Protein AF-A0A6I3JCA7-F1 (afdb_monomer_lite)

Sequence (390 aa):
MADDIVTAALESLAAGKLCRSAAVDLVPRSPGLYAFHGDGAAWSSLGLVPDFESQPLYVGKAERSLNGRDVGTHFATGKTGSSTVRRSLAALLVDELLLIAVPRNQTKPDGSANFALDSASDERLSAWMDERLALSTWVKPDGVVVDEVETEVVRRLRPPLNLDKVGEPRTRLREARRRMADVARAWGPALPAADEAQGFVAPEVPELSGSESFDGLDACVTDFWRFAMSDLRTNAVRGYLAEFLVARAVGATGRRVEWDPYDVTAPDGTRIEVKSAGYLQAWAQRKLSTPMFRVAAASAWNAETGSWSAERQFNADVYVFCLQTAKTHEDYDPLDVSQWQFYVADRMRIERRSAVSMGLPALAALAGQPVLYADLRAAVVAAAEAGRVS

Organism: NCBI:txid2663857

InterPro domains:
  IPR049311 GIY-YIG, catalytic domain [PF20815] (56-177)
  IPR059574 Bacteriophage T4 endonuclease IV [PF26887] (230-353)

Secondary structure (DSSP, 8-state):
--HHHHHHHHHHHHS-PBPHHHHHHHS-SS-EEEEEEE-HHHHHHTT---SSTT--SEEEEESS-IIIIIHHHHHTS--GGG-HHHHHHHHHHTTTTT--EE-SSSSS----S--EE-HHHHHHHHHHHHHHEEEEEEEPPTT--HHHHHHHHHHHH--TT--SSSSS--HHHHHHHHHHHHHHHH---PPPPTTSS----PPPPPPP-S-PBPTTSS-BHHHHHHHHTS-TTSHHHHHHHHHHHHHHHHT--SPP-TT-SSSEE-TT--EEEEEEEES--SS--SS----EE----BPPEETTTTEE-SS-B---SEEEEEEE---STTT--TT-GGGEEEEEEEHHHHHTTTTS-EEHHHHHHHH-SPBPHHHHHHHHHHHHHHHHH-

Structure (mmCIF, N/CA/C/O backbone):
data_AF-A0A6I3JCA7-F1
#
_entry.id   AF-A0A6I3JCA7-F1
#
loop_
_atom_site.group_PDB
_atom_site.id
_atom_site.type_symbol
_atom_site.label_atom_id
_atom_site.label_alt_id
_atom_site.label_comp_id
_atom_site.label_asym_id
_atom_site.label_entity_id
_atom_site.label_seq_id
_atom_site.pdbx_PDB_ins_code
_atom_site.Cartn_x
_atom_site.Cartn_y
_atom_site.Cartn_z
_atom_site.occupancy
_atom_site.B_iso_or_equiv
_atom_site.auth_seq_id
_atom_site.auth_comp_id
_atom_site.auth_asym_id
_atom_site.auth_atom_id
_atom_site.pdbx_PDB_model_num
ATOM 1 N N . MET A 1 1 ? -26.579 24.313 31.932 1.00 56.38 1 MET A N 1
ATOM 2 C CA . MET A 1 1 ? -27.393 23.107 31.673 1.00 56.38 1 MET A CA 1
ATOM 3 C C . MET A 1 1 ? -28.139 22.743 32.939 1.00 56.38 1 MET A C 1
ATOM 5 O O . MET A 1 1 ? -27.552 22.890 34.003 1.00 56.38 1 MET A O 1
ATOM 9 N N . ALA A 1 2 ? -29.394 22.306 32.843 1.00 68.12 2 ALA A N 1
ATOM 10 C CA . ALA A 1 2 ? -30.075 21.727 33.997 1.00 68.12 2 ALA A CA 1
ATOM 11 C C . ALA A 1 2 ? -29.341 20.432 34.379 1.00 68.12 2 ALA A C 1
ATOM 13 O O . ALA A 1 2 ? -29.181 19.560 33.525 1.00 68.12 2 ALA A O 1
ATOM 14 N N . ASP A 1 3 ? -28.848 20.347 35.616 1.00 84.62 3 ASP A N 1
ATOM 15 C CA . ASP A 1 3 ? -28.150 19.176 36.172 1.00 84.62 3 ASP A CA 1
ATOM 16 C C . ASP A 1 3 ? -28.952 17.879 35.938 1.00 84.62 3 ASP A C 1
ATOM 18 O O . ASP A 1 3 ? -28.385 16.836 35.627 1.00 84.62 3 ASP A O 1
ATOM 22 N N . ASP A 1 4 ? -30.282 17.992 35.907 1.00 91.31 4 ASP A N 1
ATOM 23 C CA . ASP A 1 4 ? -31.246 16.948 35.550 1.00 91.31 4 ASP A CA 1
ATOM 24 C C . ASP A 1 4 ? -30.934 16.228 34.225 1.00 91.31 4 ASP A C 1
ATOM 26 O O . ASP A 1 4 ? -31.066 15.011 34.138 1.00 91.31 4 ASP A O 1
ATOM 30 N N . ILE A 1 5 ? -30.483 16.946 33.187 1.00 94.62 5 ILE A N 1
ATOM 31 C CA . ILE A 1 5 ? -30.165 16.346 31.875 1.00 94.62 5 ILE A CA 1
ATOM 32 C C . ILE A 1 5 ? -28.925 15.460 31.979 1.00 94.62 5 ILE A C 1
ATOM 34 O O . ILE A 1 5 ? -28.858 14.392 31.371 1.00 94.62 5 ILE A O 1
ATOM 38 N N . VAL A 1 6 ? -27.933 15.914 32.741 1.00 95.25 6 VAL A N 1
ATOM 39 C CA . VAL A 1 6 ? -26.692 15.172 32.967 1.00 95.25 6 VAL A CA 1
ATOM 40 C C . VAL A 1 6 ? -26.992 13.942 33.813 1.00 95.25 6 VAL A C 1
ATOM 42 O O . VAL A 1 6 ? -26.529 12.858 33.475 1.00 95.25 6 VAL A O 1
ATOM 45 N N . THR A 1 7 ? -27.806 14.084 34.859 1.00 95.06 7 THR A N 1
ATOM 46 C CA . THR A 1 7 ? -28.274 12.967 35.686 1.00 95.06 7 THR A CA 1
ATOM 47 C C . THR A 1 7 ? -29.017 11.930 34.847 1.00 95.06 7 THR A C 1
ATOM 49 O O . THR A 1 7 ? -28.645 10.760 34.875 1.00 95.06 7 THR A O 1
ATOM 52 N N . ALA A 1 8 ? -29.955 12.349 33.992 1.00 94.81 8 ALA A N 1
ATOM 53 C CA . ALA A 1 8 ? -30.654 11.445 33.078 1.00 94.81 8 ALA A CA 1
ATOM 54 C C . ALA A 1 8 ? -29.697 10.734 32.100 1.00 94.81 8 ALA A C 1
ATOM 56 O O . ALA A 1 8 ? -29.879 9.556 31.787 1.00 94.81 8 ALA A O 1
ATOM 57 N N . ALA A 1 9 ? -28.656 11.425 31.622 1.00 95.06 9 ALA A N 1
ATOM 58 C CA . ALA A 1 9 ? -27.627 10.811 30.788 1.00 95.06 9 ALA A CA 1
ATOM 59 C C . ALA A 1 9 ? -26.801 9.769 31.558 1.00 95.06 9 ALA A C 1
ATOM 61 O O . ALA A 1 9 ? -26.552 8.686 31.033 1.00 95.06 9 ALA A O 1
ATOM 62 N N . LEU A 1 10 ? -26.408 10.062 32.801 1.00 95.19 10 LEU A N 1
ATOM 63 C CA . LEU A 1 10 ? -25.686 9.127 33.668 1.00 95.19 10 LEU A CA 1
ATOM 64 C C . LEU A 1 10 ? -26.521 7.874 33.957 1.00 95.19 10 LEU A C 1
ATOM 66 O O . LEU A 1 10 ? -26.023 6.764 33.786 1.00 95.19 10 LEU A O 1
ATOM 70 N N . GLU A 1 11 ? -27.790 8.046 34.328 1.00 94.00 11 GLU A N 1
ATOM 71 C CA . GLU A 1 11 ? -28.723 6.946 34.588 1.00 94.00 11 GLU A CA 1
ATOM 72 C C . GLU A 1 11 ? -28.921 6.073 33.346 1.00 94.00 11 GLU A C 1
ATOM 74 O O . GLU A 1 11 ? -28.803 4.851 33.420 1.00 94.00 11 GLU A O 1
ATOM 79 N N . SER A 1 12 ? -29.139 6.686 32.179 1.00 93.12 12 SER A N 1
ATOM 80 C CA . SER A 1 12 ? -29.312 5.963 30.913 1.00 93.12 12 SER A CA 1
ATOM 81 C C . SER A 1 12 ? -28.056 5.199 30.491 1.00 93.12 12 SER A C 1
ATOM 83 O O . SER A 1 12 ? -28.161 4.106 29.938 1.00 93.12 12 SER A O 1
ATOM 85 N N . LEU A 1 13 ? -26.863 5.751 30.736 1.00 93.06 13 LEU A N 1
ATOM 86 C CA . LEU A 1 13 ? -25.601 5.079 30.418 1.00 93.06 13 LEU A CA 1
ATOM 87 C C . LEU A 1 13 ? -25.232 3.989 31.434 1.00 93.06 13 LEU A C 1
ATOM 89 O O . LEU A 1 13 ? -24.491 3.073 31.070 1.00 93.06 13 LEU A O 1
ATOM 93 N N . ALA A 1 14 ? -25.733 4.067 32.668 1.00 90.06 14 ALA A N 1
ATOM 94 C CA . ALA A 1 14 ? -25.625 3.002 33.664 1.00 90.06 14 ALA A CA 1
ATOM 95 C C . ALA A 1 14 ? -26.652 1.876 33.431 1.00 90.06 14 ALA A C 1
ATOM 97 O O . ALA A 1 14 ? -26.383 0.715 33.745 1.00 90.06 14 ALA A O 1
ATOM 98 N N . ALA A 1 15 ? -27.813 2.214 32.862 1.00 81.94 15 ALA A N 1
ATOM 99 C CA . ALA A 1 15 ? -28.871 1.280 32.502 1.00 81.94 15 ALA A CA 1
ATOM 100 C C . ALA A 1 15 ? -28.509 0.397 31.286 1.00 81.94 15 ALA A C 1
ATOM 102 O O . ALA A 1 15 ? -27.522 0.631 30.593 1.00 81.94 15 ALA A O 1
ATOM 103 N N . GLY A 1 16 ? -29.331 -0.639 31.063 1.00 71.00 16 GLY A N 1
ATOM 104 C CA . GLY A 1 16 ? -29.361 -1.563 29.916 1.00 71.00 16 GLY A CA 1
ATOM 105 C C . GLY A 1 16 ? -28.115 -1.629 29.022 1.00 71.00 16 GLY A C 1
ATOM 106 O O . GLY A 1 16 ? -27.950 -0.824 28.107 1.00 71.00 16 GLY A O 1
ATOM 107 N N . LYS A 1 17 ? -27.282 -2.655 29.226 1.00 85.56 17 LYS A N 1
ATOM 108 C CA . LYS A 1 17 ? -26.097 -2.934 28.405 1.00 85.56 17 LYS A CA 1
ATOM 109 C C . LYS A 1 17 ? -26.474 -3.880 27.262 1.00 85.56 17 LYS A C 1
ATOM 111 O O . LYS A 1 17 ? -26.911 -5.002 27.503 1.00 85.56 17 LYS A O 1
ATOM 116 N N . LEU A 1 18 ? -26.313 -3.429 26.022 1.00 83.81 18 LEU A N 1
ATOM 117 C CA . LEU A 1 18 ? -26.594 -4.201 24.813 1.00 83.81 18 LEU A CA 1
ATOM 118 C C . LEU A 1 18 ? -25.312 -4.858 24.297 1.00 83.81 18 LEU A C 1
ATOM 120 O O . LEU A 1 18 ? -24.296 -4.186 24.121 1.00 83.81 18 LEU A O 1
ATOM 124 N N . CYS A 1 19 ? -25.355 -6.156 24.000 1.00 80.88 19 CYS A N 1
ATOM 125 C CA . CYS A 1 19 ? -24.298 -6.792 23.212 1.00 80.88 19 CYS A CA 1
ATOM 126 C C . CYS A 1 19 ? -24.328 -6.276 21.762 1.00 80.88 19 CYS A C 1
ATOM 128 O O . CYS A 1 19 ? -25.322 -5.696 21.311 1.00 80.88 19 CYS A O 1
ATOM 130 N N . ARG A 1 20 ? -23.252 -6.503 20.999 1.00 73.94 20 ARG A N 1
ATOM 131 C CA . ARG A 1 20 ? -23.148 -6.021 19.610 1.00 73.94 20 ARG A CA 1
ATOM 132 C C . ARG A 1 20 ? -24.299 -6.432 18.716 1.00 73.94 20 ARG A C 1
ATOM 134 O O . ARG A 1 20 ? -24.827 -5.575 18.011 1.00 73.94 20 ARG A O 1
ATOM 141 N N . SER A 1 21 ? -24.671 -7.707 18.726 1.00 72.81 21 SER A N 1
ATOM 142 C CA . SER A 1 21 ? -25.745 -8.209 17.868 1.00 72.81 21 SER A CA 1
ATOM 143 C C . SER A 1 21 ? -27.065 -7.487 18.145 1.00 72.81 21 SER A C 1
ATOM 145 O O . SER A 1 21 ? -27.732 -7.071 17.207 1.00 72.81 21 SER A O 1
ATOM 147 N N . ALA A 1 22 ? -27.388 -7.240 19.416 1.00 76.81 22 ALA A N 1
ATOM 148 C CA . ALA A 1 22 ? -28.591 -6.510 19.810 1.00 76.81 22 ALA A CA 1
ATOM 149 C C . ALA A 1 22 ? -28.507 -5.001 19.509 1.00 76.81 22 ALA A C 1
ATOM 151 O O . ALA A 1 22 ? -29.510 -4.372 19.169 1.00 76.81 22 ALA A O 1
ATOM 152 N N . ALA A 1 23 ? -27.317 -4.402 19.616 1.00 75.81 23 ALA A N 1
ATOM 153 C CA . ALA A 1 23 ? -27.122 -2.969 19.405 1.00 75.81 23 ALA A CA 1
ATOM 154 C C . ALA A 1 23 ? -27.433 -2.518 17.966 1.00 75.81 23 ALA A C 1
ATOM 156 O O . ALA A 1 23 ? -27.899 -1.396 17.771 1.00 75.81 23 ALA A O 1
ATOM 157 N N . VAL A 1 24 ? -27.215 -3.374 16.961 1.00 70.94 24 VAL A N 1
ATOM 158 C CA . VAL A 1 24 ? -27.489 -3.047 15.547 1.00 70.94 24 VAL A CA 1
ATOM 159 C C . VAL A 1 24 ? -28.963 -2.690 15.322 1.00 70.94 24 VAL A C 1
ATOM 161 O O . VAL A 1 24 ? -29.266 -1.723 14.617 1.00 70.94 24 VAL A O 1
ATOM 164 N N . ASP A 1 25 ? -29.868 -3.419 15.972 1.00 74.06 25 ASP A N 1
ATOM 165 C CA . ASP A 1 25 ? -31.309 -3.265 15.771 1.00 74.06 25 ASP A CA 1
ATOM 166 C C . ASP A 1 25 ? -31.950 -2.309 16.783 1.00 74.06 25 ASP A C 1
ATOM 168 O O . ASP A 1 25 ? -32.906 -1.605 16.455 1.00 74.06 25 ASP A O 1
ATOM 172 N N . LEU A 1 26 ? -31.420 -2.255 18.009 1.00 79.75 26 LEU A N 1
ATOM 173 C CA . LEU A 1 26 ? -32.055 -1.544 19.123 1.00 79.75 26 LEU A CA 1
ATOM 174 C C . LEU A 1 26 ? -31.534 -0.121 19.337 1.00 79.75 26 LEU A C 1
ATOM 176 O O . LEU A 1 26 ? -32.210 0.682 19.982 1.00 79.75 26 LEU A O 1
ATOM 180 N N . VAL A 1 27 ? -30.350 0.223 18.820 1.00 81.50 27 VAL A N 1
ATOM 181 C CA . VAL A 1 27 ? -29.811 1.574 19.003 1.00 81.50 27 VAL A CA 1
ATOM 182 C C . VAL A 1 27 ? -30.616 2.575 18.156 1.00 81.50 27 VAL A C 1
ATOM 184 O O . VAL A 1 27 ? -30.823 2.353 16.957 1.00 81.50 27 VAL A O 1
ATOM 187 N N . PRO A 1 28 ? -31.060 3.709 18.730 1.00 81.06 28 PRO A N 1
ATOM 188 C CA . PRO A 1 28 ? -31.834 4.707 17.996 1.00 81.06 28 PRO A CA 1
ATOM 189 C C . PRO A 1 28 ? -31.033 5.396 16.886 1.00 81.06 28 PRO A C 1
ATOM 191 O O . PRO A 1 28 ? -29.837 5.658 17.012 1.00 81.06 28 PRO A O 1
ATOM 194 N N . ARG A 1 29 ? -31.705 5.803 15.805 1.00 86.06 29 ARG A N 1
ATOM 195 C CA . ARG A 1 29 ? -31.105 6.623 14.734 1.00 86.06 29 ARG A CA 1
ATOM 196 C C . ARG A 1 29 ? -31.082 8.123 15.067 1.00 86.06 29 ARG A C 1
ATOM 198 O O . ARG A 1 29 ? -31.262 8.945 14.176 1.00 86.06 29 ARG A O 1
ATOM 205 N N . SER A 1 30 ? -30.797 8.475 16.317 1.00 88.38 30 SER A N 1
ATOM 206 C CA . SER A 1 30 ? -30.853 9.853 16.829 1.00 88.38 30 SER A CA 1
ATOM 207 C C . SER A 1 30 ? -29.509 10.299 17.414 1.00 88.38 30 SER A C 1
ATOM 209 O O . SER A 1 30 ? -28.722 9.436 17.805 1.00 88.38 30 SER A O 1
ATOM 211 N N . PRO A 1 31 ? -29.211 11.610 17.492 1.00 91.19 31 PRO A N 1
ATOM 212 C CA . PRO A 1 31 ? -28.040 12.114 18.206 1.00 91.19 31 PRO A CA 1
ATOM 213 C C . PRO A 1 31 ? -28.060 11.735 19.689 1.00 91.19 31 PRO A C 1
ATOM 215 O O . PRO A 1 31 ? -29.129 11.596 20.286 1.00 91.19 31 PRO A O 1
ATOM 218 N N . GLY A 1 32 ? -26.889 11.614 20.308 1.00 93.88 32 GLY A N 1
ATOM 219 C CA . GLY A 1 32 ? -26.805 11.197 21.704 1.00 93.88 32 GLY A CA 1
ATOM 220 C C . GLY A 1 32 ? -25.401 10.875 22.187 1.00 93.88 32 GLY A C 1
ATOM 221 O O . GLY A 1 32 ? -24.409 11.194 21.528 1.00 93.88 32 GLY A O 1
ATOM 222 N N . LEU A 1 33 ? -25.336 10.218 23.341 1.00 93.69 33 LEU A N 1
ATOM 223 C CA . LEU A 1 33 ? -24.117 9.656 23.914 1.00 93.69 33 LEU A CA 1
ATOM 224 C C . LEU A 1 33 ? -24.152 8.134 23.850 1.00 93.69 33 LEU A C 1
ATOM 226 O O . LEU A 1 33 ? -25.219 7.522 23.881 1.00 93.69 33 LEU A O 1
ATOM 230 N N . TYR A 1 34 ? -22.975 7.529 23.800 1.00 92.06 34 TYR A N 1
ATOM 231 C CA . TYR A 1 34 ? -22.800 6.092 23.942 1.00 92.06 34 TYR A CA 1
ATOM 232 C C . TYR A 1 34 ? -21.651 5.792 24.898 1.00 92.06 34 TYR A C 1
ATOM 234 O O . TYR A 1 34 ? -20.694 6.564 24.990 1.00 92.06 34 TYR A O 1
ATOM 242 N N . ALA A 1 35 ? -21.730 4.656 25.583 1.00 93.50 35 ALA A N 1
ATOM 243 C CA . ALA A 1 35 ? -20.675 4.176 26.458 1.00 93.50 35 ALA A CA 1
ATOM 244 C C . ALA A 1 35 ? -20.340 2.712 26.172 1.00 93.50 35 ALA A C 1
ATOM 246 O O . ALA A 1 35 ? -21.237 1.895 25.963 1.00 93.50 35 ALA A O 1
ATOM 247 N N . PHE A 1 36 ? -19.046 2.391 26.186 1.00 93.75 36 PHE A N 1
ATOM 248 C CA . PHE A 1 36 ? -18.566 1.012 26.165 1.00 93.75 36 PHE A CA 1
ATOM 249 C C . PHE A 1 36 ? -18.295 0.537 27.586 1.00 93.75 36 PHE A C 1
ATOM 251 O O . PHE A 1 36 ? -17.565 1.182 28.340 1.00 93.75 36 PHE A O 1
ATOM 258 N N . HIS A 1 37 ? -18.850 -0.621 27.914 1.00 94.38 37 HIS A N 1
ATOM 259 C CA . HIS A 1 37 ? -18.696 -1.311 29.188 1.00 94.38 37 HIS A CA 1
ATOM 260 C C . HIS A 1 37 ? -17.948 -2.612 28.953 1.00 94.38 37 HIS A C 1
ATOM 262 O O . HIS A 1 37 ? -18.290 -3.330 28.021 1.00 94.38 37 HIS A O 1
ATOM 268 N N . GLY A 1 38 ? -16.950 -2.908 29.780 1.00 94.12 38 GLY A N 1
ATOM 269 C CA . GLY A 1 38 ? -16.239 -4.185 29.749 1.00 94.12 38 GLY A CA 1
ATOM 270 C C . GLY A 1 38 ? -16.726 -5.134 30.838 1.00 94.12 38 GLY A C 1
ATOM 271 O O . GLY A 1 38 ? -17.088 -4.679 31.928 1.00 94.12 38 GLY A O 1
ATOM 272 N N . ASP A 1 39 ? -16.714 -6.436 30.557 1.00 93.94 39 ASP A N 1
ATOM 273 C CA . ASP A 1 39 ? -16.821 -7.474 31.586 1.00 93.94 39 ASP A CA 1
ATOM 274 C C . ASP A 1 39 ? -15.546 -7.539 32.459 1.00 93.94 39 ASP A C 1
ATOM 276 O O . ASP A 1 39 ? -14.567 -6.827 32.226 1.00 93.94 39 ASP A O 1
ATOM 280 N N . GLY A 1 40 ? -15.539 -8.382 33.497 1.00 94.38 40 GLY A N 1
ATOM 281 C CA . GLY A 1 40 ? -14.378 -8.501 34.390 1.00 94.38 40 GLY A CA 1
ATOM 282 C C . GLY A 1 40 ? -13.084 -8.898 33.664 1.00 94.38 40 GLY A C 1
ATOM 283 O O . GLY A 1 40 ? -12.008 -8.413 34.017 1.00 94.38 40 GLY A O 1
ATOM 284 N N . ALA A 1 41 ? -13.188 -9.722 32.617 1.00 94.75 41 ALA A N 1
ATOM 285 C CA . ALA A 1 41 ? -12.047 -10.110 31.796 1.00 94.75 41 ALA A CA 1
ATOM 286 C C . ALA A 1 41 ? -11.514 -8.922 30.984 1.00 94.75 41 ALA A C 1
ATOM 288 O O . ALA A 1 41 ? -10.306 -8.725 30.940 1.00 94.75 41 ALA A O 1
ATOM 289 N N . ALA A 1 42 ? -12.388 -8.072 30.437 1.00 95.75 42 ALA A N 1
ATOM 290 C CA . ALA A 1 42 ? -12.006 -6.868 29.710 1.00 95.75 42 ALA A CA 1
ATOM 291 C C . ALA A 1 42 ? -11.154 -5.928 30.571 1.00 95.75 42 ALA A C 1
ATOM 293 O O . ALA A 1 42 ? -10.114 -5.442 30.128 1.00 95.75 42 ALA A O 1
ATOM 294 N N . TRP A 1 43 ? -11.577 -5.683 31.816 1.00 96.88 43 TRP A N 1
ATOM 295 C CA . TRP A 1 43 ? -10.821 -4.858 32.764 1.00 96.88 43 TRP A CA 1
ATOM 296 C C . TRP A 1 43 ? -9.452 -5.468 33.076 1.00 96.88 43 TRP A C 1
ATOM 298 O O . TRP A 1 43 ? -8.445 -4.756 33.046 1.00 96.88 43 TRP A O 1
ATOM 308 N N . SER A 1 44 ? -9.410 -6.787 33.290 1.00 95.19 44 SER A N 1
ATOM 309 C CA . SER A 1 44 ? -8.172 -7.528 33.533 1.00 95.19 44 SER A CA 1
ATOM 310 C C . SER A 1 44 ? -7.207 -7.460 32.343 1.00 95.19 44 SER A C 1
ATOM 312 O O . SER A 1 44 ? -6.056 -7.076 32.538 1.00 95.19 44 SER A O 1
ATOM 314 N N . SER A 1 45 ? -7.664 -7.761 31.122 1.00 94.69 45 SER A N 1
ATOM 315 C CA . SER A 1 45 ? -6.867 -7.696 29.882 1.00 94.69 45 SER A CA 1
ATOM 316 C C . SER A 1 45 ? -6.307 -6.294 29.625 1.00 94.69 45 SER A C 1
ATOM 318 O O . SER A 1 45 ? -5.159 -6.117 29.231 1.00 94.69 45 SER A O 1
ATOM 320 N N . LEU A 1 46 ? -7.086 -5.247 29.920 1.00 96.38 46 LEU A N 1
ATOM 321 C CA . LEU A 1 46 ? -6.623 -3.860 29.794 1.00 96.38 46 LEU A CA 1
ATOM 322 C C . LEU A 1 46 ? -5.659 -3.442 30.925 1.00 96.38 46 LEU A C 1
ATOM 324 O O . LEU A 1 46 ? -5.078 -2.350 3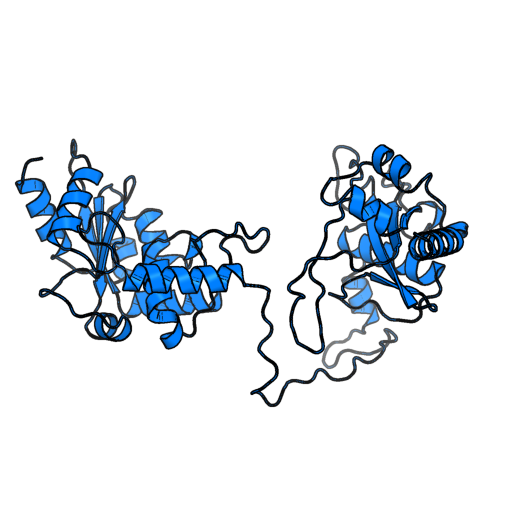0.882 1.00 96.38 46 LEU A O 1
ATOM 328 N N . GLY A 1 47 ? -5.488 -4.282 31.951 1.00 94.88 47 GLY A N 1
ATOM 329 C CA . GLY A 1 47 ? -4.732 -3.981 33.163 1.00 94.88 47 GLY A CA 1
ATOM 330 C C . GLY A 1 47 ? -5.289 -2.760 33.892 1.00 94.88 47 GLY A C 1
ATOM 331 O O . GLY A 1 47 ? -4.518 -1.900 34.326 1.00 94.88 47 GLY A O 1
ATOM 332 N N . LEU A 1 48 ? -6.615 -2.637 33.942 1.00 94.94 48 LEU A N 1
ATOM 333 C CA . LEU A 1 48 ? -7.350 -1.543 34.567 1.00 94.94 48 LEU A CA 1
ATOM 334 C C . LEU A 1 48 ? -8.181 -2.078 35.736 1.00 94.94 48 LEU A C 1
ATOM 336 O O . LEU A 1 48 ? -8.604 -3.229 35.742 1.00 94.94 48 LEU A O 1
ATOM 340 N N . VAL A 1 49 ? -8.461 -1.211 36.705 1.00 93.94 49 VAL A N 1
ATOM 341 C CA . VAL A 1 49 ? -9.359 -1.503 37.827 1.00 93.94 49 VAL A CA 1
ATOM 342 C C . VAL A 1 49 ? -10.461 -0.444 37.817 1.00 93.94 49 VAL A C 1
ATOM 344 O O . VAL A 1 49 ? -10.123 0.735 37.690 1.00 93.94 49 VAL A O 1
ATOM 347 N N . PRO A 1 50 ? -11.747 -0.828 37.894 1.00 94.38 50 PRO A N 1
ATOM 348 C CA . PRO A 1 50 ? -12.829 0.143 37.954 1.00 94.38 50 PRO A CA 1
ATOM 349 C C . PRO A 1 50 ? -12.834 0.867 39.307 1.00 94.38 50 PRO A C 1
ATOM 351 O O . PRO A 1 50 ? -12.673 0.243 40.355 1.00 94.38 50 PRO A O 1
ATOM 354 N N . ASP A 1 51 ? -13.073 2.177 39.285 1.00 93.25 51 ASP A N 1
ATOM 355 C CA . ASP A 1 51 ? -13.218 3.012 40.484 1.00 93.25 51 ASP A CA 1
ATOM 356 C C . ASP A 1 51 ? -14.559 2.761 41.198 1.00 93.25 51 ASP A C 1
ATOM 358 O O . ASP A 1 51 ? -14.690 2.987 42.400 1.00 93.25 51 ASP A O 1
ATOM 362 N N . PHE A 1 52 ? -15.577 2.322 40.450 1.00 93.12 52 PHE A N 1
ATOM 363 C CA . PHE A 1 52 ? -16.915 2.014 40.949 1.00 93.12 52 PHE A CA 1
ATOM 364 C C . PHE A 1 52 ? -17.621 0.986 40.057 1.00 93.12 52 PHE A C 1
ATOM 366 O O . PHE A 1 52 ? -17.250 0.758 38.902 1.00 93.12 52 PHE A O 1
ATOM 373 N N . GLU A 1 53 ? -18.667 0.359 40.595 1.00 86.81 53 GLU A N 1
ATOM 374 C CA . GLU A 1 53 ? -19.449 -0.640 39.871 1.00 86.81 53 GLU A CA 1
ATOM 375 C C . GLU A 1 53 ? -20.094 -0.044 38.611 1.00 86.81 53 GLU A C 1
ATOM 377 O O . GLU A 1 53 ? -20.701 1.022 38.644 1.00 86.81 53 GLU A O 1
ATOM 382 N N . SER A 1 54 ? -19.982 -0.751 37.484 1.00 86.25 54 SER A N 1
ATOM 383 C CA . SER A 1 54 ? -20.485 -0.292 36.180 1.00 86.25 54 SER A CA 1
ATOM 384 C C . SER A 1 54 ? -19.863 1.011 35.656 1.00 86.25 54 SER A C 1
ATOM 386 O O . SER A 1 54 ? -20.452 1.652 34.783 1.00 86.25 54 SER A O 1
ATOM 388 N N . GLN A 1 55 ? -18.659 1.384 36.109 1.00 94.75 55 GLN A N 1
ATOM 389 C CA . GLN A 1 55 ? -17.869 2.403 35.417 1.00 94.75 55 GLN A CA 1
ATOM 390 C C . GLN A 1 55 ? -17.696 1.998 33.939 1.00 94.75 55 GLN A C 1
ATOM 392 O O . GLN A 1 55 ? -17.310 0.861 33.662 1.00 94.75 55 GLN A O 1
ATOM 397 N N . PRO A 1 56 ? -17.978 2.879 32.963 1.00 95.81 56 PRO A N 1
ATOM 398 C CA . PRO A 1 56 ? -17.704 2.574 31.566 1.00 95.81 56 PRO A CA 1
ATOM 399 C C . PRO A 1 56 ? -16.211 2.716 31.260 1.00 95.81 56 PRO A C 1
ATOM 401 O O . PRO A 1 56 ? -15.521 3.578 31.806 1.00 95.81 56 PRO A O 1
ATOM 404 N N . LEU A 1 57 ? -15.720 1.924 30.308 1.00 96.19 57 LEU A N 1
ATOM 405 C CA . LEU A 1 57 ? -14.361 2.042 29.780 1.00 96.19 57 LEU A CA 1
ATOM 406 C C . LEU A 1 57 ? -14.196 3.314 28.937 1.00 96.19 57 LEU A C 1
ATOM 408 O O . LEU A 1 57 ? -13.141 3.950 28.961 1.00 96.19 57 LEU A O 1
ATOM 412 N N . TYR A 1 58 ? -15.238 3.688 28.192 1.00 95.62 58 TYR A N 1
ATOM 413 C CA . TYR A 1 58 ? -15.239 4.828 27.279 1.00 95.62 58 TYR A CA 1
ATOM 414 C C . TYR A 1 58 ? -16.633 5.445 27.174 1.00 95.62 58 TYR A C 1
ATOM 416 O O . TYR A 1 58 ? -17.619 4.714 27.151 1.00 95.62 58 TYR A O 1
ATOM 424 N N . VAL A 1 59 ? -16.703 6.767 27.026 1.00 94.94 59 VAL A N 1
ATOM 425 C CA . VAL A 1 59 ? -17.916 7.511 26.662 1.00 94.94 59 VAL A CA 1
ATOM 426 C C . VAL A 1 59 ? -17.616 8.365 25.436 1.00 94.94 59 VAL A C 1
ATOM 428 O O . VAL A 1 59 ? -16.581 9.029 25.377 1.00 94.94 59 VAL A O 1
ATOM 431 N N . GLY A 1 60 ? -18.514 8.364 24.457 1.00 92.00 60 GLY A N 1
ATOM 432 C CA . GLY A 1 60 ? -18.413 9.210 23.274 1.00 92.00 60 GLY A CA 1
ATOM 433 C C . GLY A 1 60 ? -19.752 9.822 22.887 1.00 92.00 60 GLY A C 1
ATOM 434 O O . GLY A 1 60 ? -20.810 9.438 23.387 1.00 92.00 60 GLY A O 1
ATOM 435 N N . LYS A 1 61 ? -19.699 10.779 21.960 1.00 91.25 61 LYS A N 1
ATOM 436 C CA . LYS A 1 61 ? -20.876 11.436 21.384 1.00 91.25 61 LYS A CA 1
ATOM 437 C C . LYS A 1 61 ? -21.115 10.999 19.941 1.00 91.25 61 LYS A C 1
ATOM 439 O O . LYS A 1 61 ? -20.169 10.781 19.185 1.00 91.25 61 LYS A O 1
ATOM 444 N N . ALA A 1 62 ? -22.383 10.932 19.559 1.00 88.56 62 ALA A N 1
ATOM 445 C CA . ALA A 1 62 ? -22.834 10.808 18.182 1.00 88.56 62 ALA A CA 1
ATOM 446 C C . ALA A 1 62 ? -23.664 12.050 17.836 1.00 88.56 62 ALA A C 1
ATOM 448 O O . ALA A 1 62 ? -24.774 12.231 18.337 1.00 88.56 62 ALA A O 1
ATOM 449 N N . GLU A 1 63 ? -23.124 12.931 16.995 1.00 85.62 63 GLU A N 1
ATOM 450 C CA . GLU A 1 63 ? -23.762 14.225 16.696 1.00 85.62 63 GLU A CA 1
ATOM 451 C C . GLU A 1 63 ? -24.936 14.094 15.726 1.00 85.62 63 GLU A C 1
ATOM 453 O O . GLU A 1 63 ? -25.846 14.918 15.734 1.00 85.62 63 GLU A O 1
ATOM 458 N N . ARG A 1 64 ? -24.915 13.054 14.887 1.00 83.69 64 ARG A N 1
ATOM 459 C CA . ARG A 1 64 ? -25.946 12.817 13.871 1.00 83.69 64 ARG A CA 1
ATOM 460 C C . ARG A 1 64 ? -26.827 11.625 14.198 1.00 83.69 64 ARG A C 1
ATOM 462 O O . ARG A 1 64 ? -28.038 11.716 14.043 1.00 83.69 64 ARG A O 1
ATOM 469 N N . SER A 1 65 ? -26.238 10.498 14.592 1.00 84.25 65 SER A N 1
ATOM 470 C CA . SER A 1 65 ? -26.999 9.265 14.791 1.00 84.25 65 SER A CA 1
ATOM 471 C C . SER A 1 65 ? -26.207 8.233 15.586 1.00 84.25 65 SER A C 1
ATOM 473 O O . SER A 1 65 ? -25.106 7.860 15.174 1.00 84.25 65 SER A O 1
ATOM 475 N N . LEU A 1 66 ? -26.783 7.740 16.683 1.00 80.12 66 LEU A N 1
ATOM 476 C CA . LEU A 1 66 ? -26.231 6.647 17.477 1.00 80.12 66 LEU A CA 1
ATOM 477 C C . LEU A 1 66 ? -26.154 5.360 16.642 1.00 80.12 66 LEU A C 1
ATOM 479 O O . LEU A 1 66 ? -25.097 4.761 16.581 1.00 80.12 66 LEU A O 1
ATOM 483 N N . ASN A 1 67 ? -27.181 4.997 15.872 1.00 73.75 67 ASN A N 1
ATOM 484 C CA . ASN A 1 67 ? -27.144 3.856 14.933 1.00 73.75 67 ASN A CA 1
ATOM 485 C C . ASN A 1 67 ? -26.557 4.227 13.549 1.00 73.75 67 ASN A C 1
ATOM 487 O O . ASN A 1 67 ? -26.923 3.694 12.503 1.00 73.75 67 ASN A O 1
ATOM 491 N N . GLY A 1 68 ? -25.690 5.239 13.521 1.00 62.66 68 GLY A N 1
ATOM 492 C CA . GLY A 1 68 ? -25.023 5.715 12.317 1.00 62.66 68 GLY A CA 1
ATOM 493 C C . GLY A 1 68 ? -23.574 5.253 12.220 1.00 62.66 68 GLY A C 1
ATOM 494 O O . GLY A 1 68 ? -23.138 4.267 12.814 1.00 62.66 68 GLY A O 1
ATOM 495 N N . ARG A 1 69 ? -22.786 6.039 11.479 1.00 54.03 69 ARG A N 1
ATOM 496 C CA . ARG A 1 69 ? -21.343 5.828 11.316 1.00 54.03 69 ARG A CA 1
ATOM 497 C C . ARG A 1 69 ? -20.603 5.836 12.664 1.00 54.03 69 ARG A C 1
ATOM 499 O O . ARG A 1 69 ? -19.546 5.234 12.730 1.00 54.03 69 ARG A O 1
ATOM 506 N N . ASP A 1 70 ? -21.133 6.435 13.725 1.00 53.09 70 ASP A N 1
ATOM 507 C CA . ASP A 1 70 ? -20.379 6.636 14.966 1.00 53.09 70 ASP A CA 1
ATOM 508 C C . ASP A 1 70 ? -20.319 5.363 15.836 1.00 53.09 70 ASP A C 1
ATOM 510 O O . ASP A 1 70 ? -19.225 4.884 16.124 1.00 53.09 70 ASP A O 1
ATOM 514 N N . VAL A 1 71 ? -21.443 4.707 16.152 1.00 59.66 71 VAL A N 1
ATOM 515 C CA . VAL A 1 71 ? -21.408 3.411 16.871 1.00 59.66 71 VAL A CA 1
ATOM 516 C C . VAL A 1 71 ? -21.067 2.261 15.922 1.00 59.66 71 VAL A C 1
ATOM 518 O O . VAL A 1 71 ? -20.227 1.425 16.250 1.00 59.66 71 VAL A O 1
ATOM 521 N N . GLY A 1 72 ? -21.624 2.249 14.704 1.00 59.72 72 GLY A N 1
ATOM 522 C CA . GLY A 1 72 ? -21.354 1.198 13.719 1.00 59.72 72 GLY A CA 1
ATOM 523 C C . GLY A 1 72 ? -19.882 1.123 13.293 1.00 59.72 72 GLY A C 1
ATOM 524 O O . GLY A 1 72 ? -19.334 0.032 13.175 1.00 59.72 72 GLY A O 1
ATOM 525 N N . THR A 1 73 ? -19.179 2.253 13.128 1.00 59.47 73 THR A N 1
ATOM 526 C CA . THR A 1 73 ? -17.750 2.226 12.734 1.00 59.47 73 THR A CA 1
ATOM 527 C C . THR A 1 73 ? -16.832 1.850 13.893 1.00 59.47 73 THR A C 1
ATOM 529 O O . THR A 1 73 ? -15.803 1.208 13.683 1.00 59.47 73 THR A O 1
ATOM 532 N N . HIS A 1 74 ? -17.166 2.257 15.121 1.00 61.66 74 HIS A N 1
ATOM 533 C CA . HIS A 1 74 ? -16.362 1.927 16.298 1.00 61.66 74 HIS A CA 1
ATOM 534 C C . HIS A 1 74 ? -16.564 0.484 16.745 1.00 61.66 74 HIS A C 1
ATOM 536 O O . HIS A 1 74 ? -15.591 -0.149 17.150 1.00 61.66 74 HIS A O 1
ATOM 542 N N . PHE A 1 75 ? -17.776 -0.050 16.599 1.00 66.25 75 PHE A N 1
ATOM 543 C CA . PHE A 1 75 ? -18.110 -1.388 17.067 1.00 66.25 75 PHE A CA 1
ATOM 544 C C . PHE A 1 75 ? -18.041 -2.460 15.971 1.00 66.25 75 PHE A C 1
ATOM 546 O O . PHE A 1 75 ? -17.587 -3.558 16.258 1.00 66.25 75 PHE A O 1
ATOM 553 N N . ALA A 1 76 ? -18.384 -2.156 14.709 1.00 59.16 76 ALA A N 1
ATOM 554 C CA . ALA A 1 76 ? -18.594 -3.198 13.695 1.00 59.16 76 ALA A CA 1
ATOM 555 C C . ALA A 1 76 ? -17.576 -3.280 12.543 1.00 59.16 76 ALA A C 1
ATOM 557 O O . ALA A 1 76 ? -17.375 -4.367 12.012 1.00 59.16 76 ALA A O 1
ATOM 558 N N . THR A 1 77 ? -16.957 -2.179 12.097 1.00 59.97 77 THR A N 1
ATOM 559 C CA . THR A 1 77 ? -16.350 -2.169 10.743 1.00 59.97 77 THR A CA 1
ATOM 560 C C . THR A 1 77 ? -14.849 -2.435 10.653 1.00 59.97 77 THR A C 1
ATOM 562 O O . THR A 1 77 ? -14.304 -2.278 9.564 1.00 59.97 77 THR A O 1
ATOM 565 N N . GLY A 1 78 ? -14.147 -2.752 11.743 1.00 67.62 78 GLY A N 1
ATOM 566 C CA . GLY A 1 78 ? -12.719 -3.069 11.615 1.00 67.62 78 GLY A CA 1
ATOM 567 C C . GLY A 1 78 ? -11.843 -1.884 11.160 1.00 67.62 78 GLY A C 1
ATOM 568 O O . GLY A 1 78 ? -10.923 -2.063 10.372 1.00 67.62 78 GLY A O 1
ATOM 569 N N . LYS A 1 79 ? -12.186 -0.634 11.526 1.00 83.25 79 LYS A N 1
ATOM 570 C CA . LYS A 1 79 ? -11.510 0.587 11.018 1.00 83.25 79 LYS A CA 1
ATOM 571 C C . LYS A 1 79 ? -10.787 1.361 12.115 1.00 83.25 79 LYS A C 1
ATOM 573 O O . LYS A 1 79 ? -11.091 2.541 12.353 1.00 83.25 79 LYS A O 1
ATOM 578 N N . THR A 1 80 ? -9.805 0.733 12.760 1.00 90.00 80 THR A N 1
ATOM 579 C CA . THR A 1 80 ? -9.069 1.318 13.899 1.00 90.00 80 THR A CA 1
ATOM 580 C C . THR A 1 80 ? -8.472 2.698 13.594 1.00 90.00 80 THR A C 1
ATOM 582 O O . THR A 1 80 ? -8.602 3.624 14.400 1.00 90.00 80 THR A O 1
ATOM 585 N N . GLY A 1 81 ? -7.968 2.923 12.375 1.00 88.06 81 GLY A N 1
ATOM 586 C CA . GLY A 1 81 ? -7.422 4.224 11.951 1.00 88.06 81 GLY A CA 1
ATOM 587 C C . GLY A 1 81 ? -8.397 5.408 12.060 1.00 88.06 81 GLY A C 1
ATOM 588 O O . GLY A 1 81 ? -7.979 6.559 12.176 1.00 88.06 81 GLY A O 1
ATOM 589 N N . SER A 1 82 ? -9.706 5.149 12.080 1.00 85.69 82 SER A N 1
ATOM 590 C CA . SER A 1 82 ? -10.755 6.170 12.214 1.00 85.69 82 SER A CA 1
ATOM 591 C C . SER A 1 82 ? -11.442 6.200 13.584 1.00 85.69 82 SER A C 1
ATOM 593 O O . SER A 1 82 ? -12.282 7.062 13.818 1.00 85.69 82 SER A O 1
ATOM 595 N N . SER A 1 83 ? -11.064 5.317 14.515 1.00 88.44 83 SER A N 1
ATOM 596 C CA . SER A 1 83 ? -11.720 5.172 15.818 1.00 88.44 83 SER A CA 1
ATOM 597 C C . SER A 1 83 ? -10.782 5.449 16.989 1.00 88.44 83 SER A C 1
ATOM 599 O O . SER A 1 83 ? -9.794 4.748 17.200 1.00 88.44 83 SER A O 1
ATOM 601 N N . THR A 1 84 ? -11.110 6.468 17.784 1.00 89.38 84 THR A N 1
ATOM 602 C CA . THR A 1 84 ? -10.335 6.823 18.980 1.00 89.38 84 THR A CA 1
ATOM 603 C C . THR A 1 84 ? -10.352 5.706 20.023 1.00 89.38 84 THR A C 1
ATOM 605 O O . THR A 1 84 ? -9.291 5.372 20.544 1.00 89.38 84 THR A O 1
ATOM 608 N N . VAL A 1 85 ? -11.516 5.099 20.283 1.00 91.81 85 VAL A N 1
ATOM 609 C CA . VAL A 1 85 ? -11.644 4.001 21.253 1.00 91.81 85 VAL A CA 1
ATOM 610 C C . VAL A 1 85 ? -10.914 2.739 20.795 1.00 91.81 85 VAL A C 1
ATOM 612 O O . VAL A 1 85 ? -10.161 2.178 21.585 1.00 91.81 85 VAL A O 1
ATOM 615 N N . ARG A 1 86 ? -11.019 2.344 19.515 1.00 94.12 86 ARG A N 1
ATOM 616 C CA . ARG A 1 86 ? -10.290 1.169 19.001 1.00 94.12 86 ARG A CA 1
ATOM 617 C C . ARG A 1 86 ? -8.782 1.370 19.087 1.00 94.12 86 ARG A C 1
ATOM 619 O O . ARG A 1 86 ? -8.088 0.447 19.474 1.00 94.12 86 ARG A O 1
ATOM 626 N N . ARG A 1 87 ? -8.266 2.579 18.819 1.00 94.56 87 ARG A N 1
ATOM 627 C CA . ARG A 1 87 ? -6.832 2.871 19.020 1.00 94.56 87 ARG A CA 1
ATOM 628 C C . ARG A 1 87 ? -6.414 2.776 20.484 1.00 94.56 87 ARG A C 1
ATOM 630 O O . ARG A 1 87 ? -5.306 2.334 20.758 1.00 94.56 87 ARG A O 1
ATOM 637 N N . SER A 1 88 ? -7.266 3.207 21.414 1.00 96.12 88 SER A N 1
ATOM 638 C CA . SER A 1 88 ? -6.992 3.069 22.848 1.00 96.12 88 SER A CA 1
ATOM 639 C C . SER A 1 88 ? -6.982 1.598 23.285 1.00 96.12 88 SER A C 1
ATOM 641 O O . SER A 1 88 ? -6.052 1.197 23.974 1.00 96.12 88 SER A O 1
ATOM 643 N N . LEU A 1 89 ? -7.952 0.794 22.836 1.00 96.81 89 LEU A N 1
ATOM 644 C CA . LEU A 1 89 ? -8.001 -0.651 23.096 1.00 96.81 89 LEU A CA 1
ATOM 645 C C . LEU A 1 89 ? -6.809 -1.377 22.464 1.00 96.81 89 LEU A C 1
ATOM 647 O O . LEU A 1 89 ? -6.076 -2.065 23.162 1.00 96.81 89 LEU A O 1
ATOM 651 N N . ALA A 1 90 ? -6.553 -1.147 21.173 1.00 96.75 90 ALA A N 1
ATOM 652 C CA . ALA A 1 90 ? -5.435 -1.742 20.447 1.00 96.75 90 ALA A CA 1
ATOM 653 C C . ALA A 1 90 ? -4.090 -1.466 21.128 1.00 96.75 90 ALA A C 1
ATOM 655 O O . ALA A 1 90 ? -3.247 -2.344 21.209 1.00 96.75 90 ALA A O 1
ATOM 656 N N . ALA A 1 91 ? -3.890 -0.250 21.642 1.00 97.06 91 ALA A N 1
ATOM 657 C CA . ALA A 1 91 ? -2.654 0.109 22.322 1.00 97.06 91 ALA A CA 1
ATOM 658 C C . ALA A 1 91 ? -2.451 -0.595 23.669 1.00 97.06 91 ALA A C 1
ATOM 660 O O . ALA A 1 91 ? -1.309 -0.756 24.091 1.00 97.06 91 ALA A O 1
ATOM 661 N N . LEU A 1 92 ? -3.531 -0.975 24.353 1.00 97.38 92 LEU A N 1
ATOM 662 C CA . LEU A 1 92 ? -3.458 -1.701 25.622 1.00 97.38 92 LEU A CA 1
ATOM 663 C C . LEU A 1 92 ? -3.426 -3.221 25.426 1.00 97.38 92 LEU A C 1
ATOM 665 O O . LEU A 1 92 ? -2.849 -3.907 26.257 1.00 97.38 92 LEU A O 1
ATOM 669 N N . LEU A 1 93 ? -4.000 -3.723 24.330 1.00 97.12 93 LEU A N 1
ATOM 670 C CA . LEU A 1 93 ? -4.139 -5.153 24.025 1.00 97.12 93 LEU A CA 1
ATOM 671 C C . LEU A 1 93 ? -3.139 -5.656 22.974 1.00 97.12 93 LEU A C 1
ATOM 673 O O . LEU A 1 93 ? -3.282 -6.774 22.487 1.00 97.12 93 LEU A O 1
ATOM 677 N N . VAL A 1 94 ? -2.164 -4.831 22.577 1.00 93.88 94 VAL A N 1
ATOM 678 C CA . VAL A 1 94 ? -1.230 -5.147 21.483 1.00 93.88 94 VAL A CA 1
ATOM 679 C C . VAL A 1 94 ? -0.514 -6.479 21.695 1.00 93.88 94 VAL A C 1
ATOM 681 O O . VAL A 1 94 ? -0.474 -7.281 20.768 1.00 93.88 94 VAL A O 1
ATOM 684 N N . ASP A 1 95 ? -0.025 -6.737 22.907 1.00 85.75 95 ASP A N 1
ATOM 685 C CA . ASP A 1 95 ? 0.727 -7.954 23.221 1.00 85.75 95 ASP A CA 1
ATOM 686 C C . ASP A 1 95 ? -0.206 -9.164 23.394 1.00 85.75 95 ASP A C 1
ATOM 688 O O . ASP A 1 95 ? 0.077 -10.244 22.886 1.00 85.75 95 ASP A O 1
ATOM 692 N N . GLU A 1 96 ? -1.358 -8.977 24.049 1.00 89.19 96 GLU A N 1
ATOM 693 C CA . GLU A 1 96 ? -2.338 -10.047 24.300 1.00 89.19 96 GLU A CA 1
ATOM 694 C C . GLU A 1 96 ? -2.982 -10.566 23.008 1.00 89.19 96 GLU A C 1
ATOM 696 O O . GLU A 1 96 ? -3.176 -11.768 22.843 1.00 89.19 96 GLU A O 1
ATOM 701 N N . LEU A 1 97 ? -3.298 -9.664 22.074 1.00 89.06 97 LEU A N 1
ATOM 702 C CA . LEU A 1 97 ? -3.958 -9.999 20.809 1.00 89.06 97 LEU A CA 1
ATOM 703 C C . LEU A 1 97 ? -2.990 -10.056 19.618 1.00 89.06 97 LEU A C 1
ATOM 705 O O . LEU A 1 97 ? -3.440 -10.218 18.477 1.00 89.06 97 LEU A O 1
ATOM 709 N N . LEU A 1 98 ? -1.682 -9.912 19.866 1.00 85.69 98 LEU A N 1
ATOM 710 C CA . LEU A 1 98 ? -0.623 -9.901 18.852 1.00 85.69 98 LEU A CA 1
ATOM 711 C C . LEU A 1 98 ? -0.956 -8.939 17.697 1.00 85.69 98 LEU A C 1
ATOM 713 O O . LEU A 1 98 ? -1.051 -9.338 16.533 1.00 85.69 98 LEU A O 1
ATOM 717 N N . LEU A 1 99 ? -1.253 -7.678 18.021 1.00 90.88 99 LEU A N 1
ATOM 718 C CA . LEU A 1 99 ? -1.744 -6.697 17.050 1.00 90.88 99 LEU A CA 1
ATOM 719 C C . LEU A 1 99 ? -0.598 -6.033 16.284 1.00 90.88 99 LEU A C 1
ATOM 721 O O . LEU A 1 99 ? 0.376 -5.564 16.865 1.00 90.88 99 LEU A O 1
ATOM 725 N N . ILE A 1 100 ? -0.773 -5.897 14.973 1.00 88.75 100 ILE A N 1
ATOM 726 C CA . ILE A 1 100 ? 0.188 -5.251 14.080 1.00 88.75 100 ILE A CA 1
ATOM 727 C C . ILE A 1 100 ? -0.320 -3.854 13.726 1.00 88.75 100 ILE A C 1
ATOM 729 O O . ILE A 1 100 ? -1.330 -3.691 13.035 1.00 88.75 100 ILE A O 1
ATOM 733 N N . ALA A 1 101 ? 0.388 -2.832 14.210 1.00 92.06 101 ALA A N 1
ATOM 734 C CA . ALA A 1 101 ? 0.103 -1.438 13.893 1.00 92.06 101 ALA A CA 1
ATOM 735 C C . ALA A 1 101 ? 0.641 -1.066 12.504 1.00 92.06 101 ALA A C 1
ATOM 737 O O . ALA A 1 101 ? 1.801 -1.317 12.188 1.00 92.06 101 ALA A O 1
ATOM 738 N N . VAL A 1 102 ? -0.191 -0.409 11.697 1.00 90.44 102 VAL A N 1
ATOM 739 C CA . VAL A 1 102 ? 0.140 0.033 10.333 1.00 90.44 102 VAL A CA 1
ATOM 740 C C . VAL A 1 102 ? -0.262 1.501 10.128 1.00 90.44 102 VAL A C 1
ATOM 742 O O . VAL A 1 102 ? -1.129 2.016 10.848 1.00 90.44 102 VAL A O 1
ATOM 745 N N . PRO A 1 103 ? 0.307 2.224 9.147 1.00 90.00 103 PRO A N 1
ATOM 746 C CA . PRO A 1 103 ? -0.160 3.550 8.780 1.00 90.00 103 PRO A CA 1
ATOM 747 C C . PRO A 1 103 ? -1.625 3.510 8.361 1.00 90.00 103 PRO A C 1
ATOM 749 O O . PRO A 1 103 ? -2.061 2.624 7.626 1.00 90.00 103 PRO A O 1
ATOM 752 N N . ARG A 1 104 ? -2.391 4.531 8.752 1.00 86.00 104 ARG A N 1
ATOM 753 C CA . ARG A 1 104 ? -3.799 4.657 8.346 1.00 86.00 104 ARG A CA 1
ATOM 754 C C . ARG A 1 104 ? -3.974 4.695 6.829 1.00 86.00 104 ARG A C 1
ATOM 756 O O . ARG A 1 104 ? -4.984 4.219 6.317 1.00 86.00 104 ARG A O 1
ATOM 763 N N . ASN A 1 105 ? -3.011 5.288 6.131 1.00 83.06 105 ASN A N 1
ATOM 764 C CA . ASN A 1 105 ? -2.913 5.234 4.686 1.00 83.06 105 ASN A CA 1
ATOM 765 C C . ASN A 1 105 ? -1.618 4.514 4.303 1.00 83.06 105 ASN A C 1
ATOM 767 O O . ASN A 1 105 ? -0.551 5.118 4.308 1.00 83.06 105 ASN A O 1
ATOM 771 N N . GLN A 1 106 ? -1.724 3.233 3.962 1.00 76.94 106 GLN A N 1
ATOM 772 C CA . GLN A 1 106 ? -0.569 2.406 3.605 1.00 76.94 106 GLN A CA 1
ATOM 773 C C . GLN A 1 106 ? 0.059 2.817 2.262 1.00 76.94 106 GLN A C 1
ATOM 775 O O . GLN A 1 106 ? 1.255 2.637 2.070 1.00 76.94 106 GLN A O 1
ATOM 780 N N . THR A 1 107 ? -0.711 3.426 1.347 1.00 72.88 107 THR A N 1
ATOM 781 C CA . THR A 1 107 ? -0.186 3.886 0.044 1.00 72.88 107 THR A CA 1
ATOM 782 C C . THR A 1 107 ? 0.550 5.221 0.145 1.00 72.88 107 THR A C 1
ATOM 784 O O . THR A 1 107 ? 1.403 5.537 -0.684 1.00 72.88 107 THR A O 1
ATOM 787 N N . LYS A 1 108 ? 0.234 6.018 1.171 1.00 71.88 108 LYS A N 1
ATOM 788 C CA . LYS A 1 108 ? 0.928 7.265 1.498 1.00 71.88 108 LYS A CA 1
ATOM 789 C C . LYS A 1 108 ? 0.904 7.481 3.015 1.00 71.88 108 LYS A C 1
ATOM 791 O O . LYS A 1 108 ? 0.029 8.211 3.494 1.00 71.88 108 LYS A O 1
ATOM 796 N N . PRO A 1 109 ? 1.843 6.868 3.758 1.00 74.88 109 PRO A N 1
ATOM 797 C CA . PRO A 1 109 ? 1.948 7.061 5.197 1.00 74.88 109 PRO A CA 1
ATOM 798 C C . PRO A 1 109 ? 2.090 8.551 5.512 1.00 74.88 109 PRO A C 1
ATOM 800 O O . PRO A 1 109 ? 2.947 9.239 4.960 1.00 74.88 109 PRO A O 1
ATOM 803 N N . ASP A 1 110 ? 1.209 9.069 6.362 1.00 74.06 110 ASP A N 1
ATOM 804 C CA . ASP A 1 110 ? 1.141 10.489 6.724 1.00 74.06 110 ASP A CA 1
ATOM 805 C C . ASP A 1 110 ? 1.961 10.819 7.982 1.00 74.06 110 ASP A C 1
ATOM 807 O O . ASP A 1 110 ? 1.994 11.968 8.417 1.00 74.06 110 ASP A O 1
ATOM 811 N N . GLY A 1 111 ? 2.605 9.810 8.581 1.00 72.31 111 GLY A N 1
ATOM 812 C CA . GLY A 1 111 ? 3.332 9.934 9.843 1.00 72.31 111 GLY A CA 1
ATOM 813 C C . GLY A 1 111 ? 2.434 10.269 11.040 1.00 72.31 111 GLY A C 1
ATOM 814 O O . GLY A 1 111 ? 2.935 10.695 12.079 1.00 72.31 111 GLY A O 1
ATOM 815 N N . SER A 1 112 ? 1.110 10.122 10.910 1.00 76.75 112 SER A N 1
ATOM 816 C CA . SER A 1 112 ? 0.159 10.527 11.940 1.00 76.75 112 SER A CA 1
ATOM 817 C C . SER A 1 112 ? 0.266 9.670 13.201 1.00 76.75 112 SER A C 1
ATOM 819 O O . SER A 1 112 ? 0.489 8.463 13.154 1.00 76.75 112 SER A O 1
ATOM 821 N N . ALA A 1 113 ? -0.037 10.282 14.349 1.00 79.06 113 ALA A N 1
ATOM 822 C CA . ALA A 1 113 ? -0.260 9.566 15.605 1.00 79.06 113 ALA A CA 1
ATOM 823 C C . ALA A 1 113 ? -1.503 8.645 15.574 1.00 79.06 113 ALA A C 1
ATOM 825 O O . ALA A 1 113 ? -1.725 7.853 16.491 1.00 79.06 113 ALA A O 1
ATOM 826 N N . ASN A 1 114 ? -2.349 8.758 14.545 1.00 88.75 114 ASN A N 1
ATOM 827 C CA . ASN A 1 114 ? -3.533 7.925 14.359 1.00 88.75 114 ASN A CA 1
ATOM 828 C C . ASN A 1 114 ? -3.214 6.697 13.494 1.00 88.75 114 ASN A C 1
ATOM 830 O O . ASN A 1 114 ? -3.603 6.641 12.329 1.00 88.75 114 ASN A O 1
ATOM 834 N N . PHE A 1 115 ? -2.536 5.713 14.084 1.00 92.19 115 PHE A N 1
ATOM 835 C CA . PHE A 1 115 ? -2.277 4.414 13.457 1.00 92.19 115 PHE A CA 1
ATOM 836 C C . PHE A 1 115 ? -3.569 3.624 13.176 1.00 92.19 115 PHE A C 1
ATOM 838 O O . PHE A 1 115 ? -4.605 3.835 13.816 1.00 92.19 115 PHE A O 1
ATOM 845 N N . ALA A 1 116 ? -3.493 2.703 12.220 1.00 93.19 116 ALA A N 1
ATOM 846 C CA . ALA A 1 116 ? -4.472 1.649 11.977 1.00 93.19 116 ALA A CA 1
ATOM 847 C C . ALA A 1 116 ? -3.881 0.282 12.359 1.00 93.19 116 ALA A C 1
ATOM 849 O O . ALA A 1 116 ? -2.747 0.199 12.827 1.00 93.19 116 ALA A O 1
ATOM 850 N N . LEU A 1 117 ? -4.662 -0.775 12.172 1.00 92.00 117 LEU A N 1
ATOM 851 C CA . LEU A 1 117 ? -4.203 -2.154 12.266 1.00 92.00 117 LEU A CA 1
ATOM 852 C C . LEU A 1 117 ? -4.220 -2.784 10.871 1.00 92.00 117 LEU A C 1
ATOM 854 O O . LEU A 1 117 ? -4.954 -2.311 9.996 1.00 92.00 117 LEU A O 1
ATOM 858 N N . ASP A 1 118 ? -3.406 -3.816 10.655 1.00 89.00 118 ASP A N 1
ATOM 859 C CA . ASP A 1 118 ? -3.598 -4.682 9.492 1.00 89.00 118 ASP A CA 1
ATOM 860 C C . ASP A 1 118 ? -4.947 -5.421 9.584 1.00 89.00 118 ASP A C 1
ATOM 862 O O . ASP A 1 118 ? -5.614 -5.420 10.624 1.00 89.00 118 ASP A O 1
ATOM 866 N N . SER A 1 119 ? -5.381 -6.026 8.479 1.00 85.75 119 SER A N 1
ATOM 867 C CA . SER A 1 119 ? -6.711 -6.641 8.404 1.00 85.75 119 SER A CA 1
ATOM 868 C C . SER A 1 119 ? -6.915 -7.729 9.463 1.00 85.75 119 SER A C 1
ATOM 870 O O . SER A 1 119 ? -7.924 -7.707 10.164 1.00 85.75 119 SER A O 1
ATOM 872 N N . ALA A 1 120 ? -5.936 -8.620 9.646 1.00 83.88 120 ALA A N 1
ATOM 873 C CA . ALA A 1 120 ? -6.035 -9.721 10.601 1.00 83.88 120 ALA A CA 1
ATOM 874 C C . ALA A 1 120 ? -6.063 -9.234 12.063 1.00 83.88 120 ALA A C 1
ATOM 876 O O . ALA A 1 120 ? -6.798 -9.771 12.892 1.00 83.88 120 ALA A O 1
ATOM 877 N N . SER A 1 121 ? -5.289 -8.201 12.401 1.00 91.69 121 SER A N 1
ATOM 878 C CA . SER A 1 121 ? -5.287 -7.611 13.743 1.00 91.69 121 SER A CA 1
ATOM 879 C C . SER A 1 121 ? -6.575 -6.838 14.025 1.00 91.69 121 SER A C 1
ATOM 881 O O . SER A 1 121 ? -7.081 -6.891 15.145 1.00 91.69 121 SER A O 1
ATOM 883 N N . ASP A 1 122 ? -7.149 -6.143 13.035 1.00 92.25 122 ASP A N 1
ATOM 884 C CA . ASP A 1 122 ? -8.436 -5.459 13.223 1.00 92.25 122 ASP A CA 1
ATOM 885 C C . ASP A 1 122 ? -9.600 -6.461 13.374 1.00 92.25 122 ASP A C 1
ATOM 887 O O . ASP A 1 122 ? -10.540 -6.206 14.132 1.00 92.25 122 ASP A O 1
ATOM 891 N N . GLU A 1 123 ? -9.523 -7.633 12.736 1.00 88.50 123 GLU A N 1
ATOM 892 C CA . GLU A 1 123 ? -10.446 -8.755 12.968 1.00 88.50 123 GLU A CA 1
ATOM 893 C C . GLU A 1 123 ? -10.327 -9.310 14.392 1.00 88.50 123 GLU A C 1
ATOM 895 O O . GLU A 1 123 ? -11.343 -9.418 15.082 1.00 88.50 123 GLU A O 1
ATOM 900 N N . ARG A 1 124 ? -9.104 -9.571 14.882 1.00 91.88 124 ARG A N 1
ATOM 901 C CA . ARG A 1 124 ? -8.875 -10.018 16.272 1.00 91.88 124 ARG A CA 1
ATOM 902 C C . ARG A 1 124 ? -9.395 -9.010 17.294 1.00 91.88 124 ARG A C 1
ATOM 904 O O . ARG A 1 124 ? -10.092 -9.390 18.233 1.00 91.88 124 ARG A O 1
ATOM 911 N N . LEU A 1 125 ? -9.118 -7.721 17.087 1.00 94.00 125 LEU A N 1
ATOM 912 C CA . LEU A 1 125 ? -9.649 -6.666 17.949 1.00 94.00 125 LEU A CA 1
ATOM 913 C C . LEU A 1 125 ? -11.182 -6.611 17.892 1.00 94.00 125 LEU A C 1
ATOM 915 O O . LEU A 1 125 ? -11.816 -6.421 18.926 1.00 94.00 125 LEU A O 1
ATOM 919 N N . SER A 1 126 ? -11.787 -6.789 16.713 1.00 90.50 126 SER A N 1
ATOM 920 C CA . SER A 1 126 ? -13.250 -6.835 16.573 1.00 90.50 126 SER A CA 1
ATOM 921 C C . SER A 1 126 ? -13.852 -7.995 17.360 1.00 90.50 126 SER A C 1
ATOM 923 O O . SER A 1 126 ? -14.795 -7.777 18.110 1.00 90.50 126 SER A O 1
ATOM 925 N N . ALA A 1 127 ? -13.290 -9.199 17.235 1.00 89.56 127 ALA A N 1
ATOM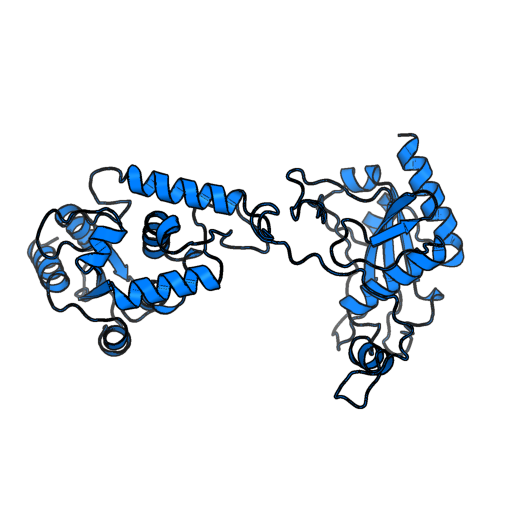 926 C CA . ALA A 1 127 ? -13.764 -10.376 17.956 1.00 89.56 127 ALA A CA 1
ATOM 927 C C . ALA A 1 127 ? -13.671 -10.186 19.478 1.00 89.56 127 ALA A C 1
ATOM 929 O O . ALA A 1 127 ? -14.637 -10.454 20.190 1.00 89.56 127 ALA A O 1
ATOM 930 N N . TRP A 1 128 ? -12.554 -9.636 19.968 1.00 93.62 128 TRP A N 1
ATOM 931 C CA . TRP A 1 128 ? -12.399 -9.310 21.387 1.00 93.62 128 TRP A CA 1
ATOM 932 C C . TRP A 1 128 ? -13.426 -8.267 21.845 1.00 93.62 128 TRP A C 1
ATOM 934 O O . TRP A 1 128 ? -14.055 -8.433 22.885 1.00 93.62 128 TRP A O 1
ATOM 944 N N . MET A 1 129 ? -13.650 -7.204 21.064 1.00 92.38 129 MET A N 1
ATOM 945 C CA . MET A 1 129 ? -14.656 -6.189 21.397 1.00 92.38 129 MET A CA 1
ATOM 946 C C . MET A 1 129 ? -16.071 -6.776 21.445 1.00 92.38 129 MET A C 1
ATOM 948 O O . MET A 1 129 ? -16.848 -6.391 22.312 1.00 92.38 129 MET A O 1
ATOM 952 N N . ASP A 1 130 ? -16.399 -7.702 20.546 1.00 87.56 130 ASP A N 1
ATOM 953 C CA . ASP A 1 130 ? -17.714 -8.346 20.483 1.00 87.56 130 ASP A CA 1
ATOM 954 C C . ASP A 1 130 ? -17.975 -9.264 21.672 1.00 87.56 130 ASP A C 1
ATOM 956 O O . ASP A 1 130 ? -19.093 -9.311 22.181 1.00 87.56 130 ASP A O 1
ATOM 960 N N . GLU A 1 131 ? -16.945 -9.994 22.097 1.00 90.31 131 GLU A N 1
ATOM 961 C CA . GLU A 1 131 ? -17.019 -10.921 23.222 1.00 90.31 131 GLU A CA 1
ATOM 962 C C . GLU A 1 131 ? -17.040 -10.180 24.565 1.00 90.31 131 GLU A C 1
ATOM 964 O O . GLU A 1 131 ? -17.760 -10.573 25.481 1.00 90.31 131 GLU A O 1
ATOM 969 N N . ARG A 1 132 ? -16.246 -9.108 24.690 1.00 93.81 132 ARG A N 1
ATOM 970 C CA . ARG A 1 132 ? -15.912 -8.496 25.986 1.00 93.81 132 ARG A CA 1
ATOM 971 C C . ARG A 1 132 ? -16.641 -7.201 26.287 1.00 93.81 132 ARG A C 1
ATOM 973 O O . ARG A 1 132 ? -16.651 -6.777 27.446 1.00 93.81 132 ARG A O 1
ATOM 980 N N . LEU A 1 133 ? -17.210 -6.544 25.274 1.00 92.56 133 LEU A N 1
ATOM 981 C CA . LEU A 1 133 ? -17.823 -5.232 25.439 1.00 92.56 133 LEU A CA 1
ATOM 982 C C . LEU A 1 133 ? -19.335 -5.247 25.228 1.00 92.56 133 LEU A C 1
ATOM 984 O O . LEU A 1 133 ? -19.885 -5.910 24.351 1.00 92.56 133 LEU A O 1
ATOM 988 N N . ALA A 1 134 ? -19.996 -4.389 25.993 1.00 91.38 134 ALA A N 1
ATOM 989 C CA . ALA A 1 134 ? -21.386 -4.026 25.806 1.00 91.38 134 ALA A CA 1
ATOM 990 C C . ALA A 1 134 ? -21.532 -2.511 25.625 1.00 91.38 134 ALA A C 1
ATOM 992 O O . ALA A 1 134 ? -20.685 -1.720 26.048 1.00 91.38 134 ALA A O 1
ATOM 993 N N . LEU A 1 135 ? -22.625 -2.109 24.988 1.00 90.31 135 LEU A N 1
ATOM 994 C CA . LEU A 1 135 ? -22.942 -0.733 24.643 1.00 90.31 135 LEU A CA 1
ATOM 995 C C . LEU A 1 135 ? -24.158 -0.259 25.439 1.00 90.31 135 LEU A C 1
ATOM 997 O O . LEU A 1 135 ? -25.189 -0.926 25.443 1.00 90.31 135 LEU A O 1
ATOM 1001 N N . SER A 1 136 ? -24.078 0.924 26.038 1.00 92.19 136 SER A N 1
ATOM 1002 C CA . SER A 1 136 ? -25.260 1.673 26.477 1.00 92.19 136 SER A CA 1
ATOM 1003 C C . SER A 1 136 ? -25.337 3.004 25.736 1.00 92.19 136 SER A C 1
ATOM 1005 O O . SER A 1 136 ? -24.336 3.495 25.203 1.00 92.19 136 SER A O 1
ATOM 1007 N N . THR A 1 137 ? -26.537 3.573 25.639 1.00 92.50 137 THR A N 1
ATOM 1008 C CA . THR A 1 137 ? -26.760 4.829 24.913 1.00 92.50 137 THR A CA 1
ATOM 1009 C C . THR A 1 137 ? -27.702 5.748 25.669 1.00 92.50 137 THR A C 1
ATOM 1011 O O . THR A 1 137 ? -28.508 5.301 26.481 1.00 92.50 137 THR A O 1
ATOM 1014 N N . TRP A 1 138 ? -27.601 7.038 25.379 1.00 94.06 138 TRP A N 1
ATOM 1015 C CA . TRP A 1 138 ? -28.535 8.061 25.820 1.00 94.06 138 TRP A CA 1
ATOM 1016 C C . TRP A 1 138 ? -28.909 8.929 24.625 1.00 94.06 138 TRP A C 1
ATOM 1018 O O . TRP A 1 138 ? -28.030 9.463 23.947 1.00 94.06 138 TRP A O 1
ATOM 1028 N N . VAL A 1 139 ? -30.205 9.068 24.353 1.00 93.25 139 VAL A N 1
ATOM 1029 C CA . VAL A 1 139 ? -30.703 9.891 23.245 1.00 93.25 139 VAL A CA 1
ATOM 1030 C C . VAL A 1 139 ? -30.788 11.343 23.691 1.00 93.25 139 VAL A C 1
ATOM 1032 O O . VAL A 1 139 ? -31.385 11.652 24.717 1.00 93.25 139 VAL A O 1
ATOM 1035 N N . LYS A 1 140 ? -30.219 12.240 22.886 1.00 93.69 140 LYS A N 1
ATOM 1036 C CA . LYS A 1 140 ? -30.213 13.679 23.144 1.00 93.69 140 LYS A CA 1
ATOM 1037 C C . LYS A 1 140 ? -31.629 14.263 23.003 1.00 93.69 140 LYS A C 1
ATOM 1039 O O . LYS A 1 140 ? -32.182 14.175 21.906 1.00 93.69 140 LYS A O 1
ATOM 1044 N N . PRO A 1 141 ? -32.177 14.948 24.024 1.00 93.62 141 PRO A N 1
ATOM 1045 C CA . PRO A 1 141 ? -33.401 15.729 23.879 1.00 93.62 141 PRO A CA 1
ATOM 1046 C C . PRO A 1 141 ? -33.224 16.940 22.946 1.00 93.62 141 PRO A C 1
ATOM 1048 O O . PRO A 1 141 ? -32.106 17.418 22.688 1.00 93.62 141 PRO A O 1
ATOM 1051 N N . ASP A 1 142 ? -34.337 17.474 22.454 1.00 90.69 142 ASP A N 1
ATOM 1052 C CA . ASP A 1 142 ? -34.342 18.691 21.641 1.00 90.69 142 ASP A CA 1
ATOM 1053 C C . ASP A 1 142 ? -33.829 19.904 22.432 1.00 90.69 142 ASP A C 1
ATOM 1055 O O . ASP A 1 142 ? -33.963 19.987 23.650 1.00 90.69 142 ASP A O 1
ATOM 1059 N N . GLY A 1 143 ? -33.161 20.835 21.745 1.00 88.88 143 GLY A N 1
ATOM 1060 C CA . GLY A 1 143 ? -32.575 22.033 22.367 1.00 88.88 143 GLY A CA 1
ATOM 1061 C C . GLY A 1 143 ? -31.301 21.806 23.197 1.00 88.88 143 GLY A C 1
ATOM 1062 O O . GLY A 1 143 ? -30.648 22.773 23.573 1.00 88.88 143 GLY A O 1
ATOM 1063 N N . VAL A 1 144 ? -30.898 20.555 23.448 1.00 92.25 144 VAL A N 1
ATOM 1064 C CA . VAL A 1 144 ? -29.682 20.233 24.220 1.00 92.25 144 VAL A CA 1
ATOM 1065 C C . VAL A 1 144 ? -28.428 20.228 23.341 1.00 92.25 144 VAL A C 1
ATOM 1067 O O . VAL A 1 144 ? -28.438 19.667 22.241 1.00 92.25 144 VAL A O 1
ATOM 1070 N N . VAL A 1 145 ? -27.322 20.786 23.840 1.00 91.75 145 VAL A N 1
ATOM 1071 C CA . VAL A 1 145 ? -25.995 20.705 23.209 1.00 91.75 145 VAL A CA 1
ATOM 1072 C C . VAL A 1 145 ? -25.272 19.452 23.713 1.00 91.75 145 VAL A C 1
ATOM 1074 O O . VAL A 1 145 ? -24.842 19.389 24.860 1.00 91.75 145 VAL A O 1
ATOM 1077 N N . VAL A 1 146 ? -25.135 18.430 22.860 1.00 92.00 146 VAL A N 1
ATOM 1078 C CA . VAL A 1 146 ? -24.592 17.114 23.267 1.00 92.00 146 VAL A CA 1
ATOM 1079 C C . VAL A 1 146 ? -23.149 17.177 23.770 1.00 92.00 146 VAL A C 1
ATOM 1081 O O . VAL A 1 146 ? -22.787 16.406 24.650 1.00 92.00 146 VAL A O 1
ATOM 1084 N N . ASP A 1 147 ? -22.330 18.092 23.242 1.00 92.56 147 ASP A N 1
ATOM 1085 C CA . ASP A 1 147 ? -20.924 18.227 23.643 1.00 92.56 147 ASP A CA 1
ATOM 1086 C C . ASP A 1 147 ? -20.770 18.720 25.087 1.00 92.56 147 ASP A C 1
ATOM 1088 O O . ASP A 1 147 ? -19.882 18.265 25.808 1.00 92.56 147 ASP A O 1
ATOM 1092 N N . GLU A 1 148 ? -21.664 19.605 25.536 1.00 93.56 148 GLU A N 1
ATOM 1093 C CA . GLU A 1 148 ? -21.669 20.090 26.915 1.00 93.56 148 GLU A CA 1
ATOM 1094 C C . GLU A 1 148 ? -22.034 18.952 27.879 1.00 93.56 148 GLU A C 1
ATOM 1096 O O . GLU A 1 148 ? -21.333 18.732 28.869 1.00 93.56 148 GLU A O 1
ATOM 1101 N N . VAL A 1 149 ? -23.069 18.170 27.543 1.00 95.38 149 VAL A N 1
ATOM 1102 C CA . VAL A 1 149 ? -23.482 16.996 28.330 1.00 95.38 149 VAL A CA 1
ATOM 1103 C C . VAL A 1 149 ? -22.382 15.933 28.343 1.00 95.38 149 VAL A C 1
ATOM 1105 O O . VAL A 1 149 ? -22.043 15.432 29.409 1.00 95.38 149 VAL A O 1
ATOM 1108 N N . GLU A 1 150 ? -21.773 15.622 27.192 1.00 95.50 150 GLU A N 1
ATOM 1109 C CA . GLU A 1 150 ? -20.641 14.688 27.099 1.00 95.50 150 GLU A CA 1
ATOM 1110 C C . GLU A 1 150 ? -19.484 15.129 28.000 1.00 95.50 150 GLU A C 1
ATOM 1112 O O . GLU A 1 150 ? -18.932 14.318 28.739 1.00 95.50 150 GLU A O 1
ATOM 1117 N N . THR A 1 151 ? -19.148 16.420 27.985 1.00 94.94 151 THR A N 1
ATOM 1118 C CA . THR A 1 151 ? -18.069 16.975 28.810 1.00 94.94 151 THR A CA 1
ATOM 1119 C C . THR A 1 151 ? -18.342 16.786 30.299 1.00 94.94 151 THR A C 1
ATOM 1121 O O . THR A 1 151 ? -17.440 16.406 31.045 1.00 94.94 151 THR A O 1
ATOM 1124 N N . GLU A 1 152 ? -19.576 17.025 30.742 1.00 95.38 152 GLU A N 1
ATOM 1125 C CA . GLU A 1 152 ? -19.976 16.821 32.134 1.00 95.38 152 GLU A CA 1
ATOM 1126 C C . GLU A 1 152 ? -19.975 15.337 32.525 1.00 95.38 152 GLU A C 1
ATOM 1128 O O . GLU A 1 152 ? -19.398 14.966 33.549 1.00 95.38 152 GLU A O 1
ATOM 1133 N N . VAL A 1 153 ? -20.556 14.478 31.685 1.00 96.12 153 VAL A N 1
ATOM 1134 C CA . VAL A 1 153 ? -20.625 13.026 31.903 1.00 96.12 153 VAL A CA 1
ATOM 1135 C C . VAL A 1 153 ? -19.225 12.410 31.964 1.00 96.12 153 VAL A C 1
ATOM 1137 O O . VAL A 1 153 ? -18.924 11.669 32.899 1.00 96.12 153 VAL A O 1
ATOM 1140 N N . VAL A 1 154 ? -18.336 12.741 31.021 1.00 96.19 154 VAL A N 1
ATOM 1141 C CA . VAL A 1 154 ? -16.950 12.239 30.994 1.00 96.19 154 VAL A CA 1
ATOM 1142 C C . VAL A 1 154 ? -16.177 12.694 32.232 1.00 96.19 154 VAL A C 1
ATOM 1144 O O . VAL A 1 154 ? -15.409 11.910 32.792 1.00 96.19 154 VAL A O 1
ATOM 1147 N N . ARG A 1 155 ? -16.397 13.927 32.703 1.00 94.25 155 ARG A N 1
ATOM 1148 C CA . ARG A 1 155 ? -15.736 14.440 33.908 1.00 94.25 155 ARG A CA 1
ATOM 1149 C C . ARG A 1 155 ? -16.197 13.727 35.179 1.00 94.25 155 ARG A C 1
ATOM 1151 O O . ARG A 1 155 ? -15.368 13.496 36.054 1.00 94.25 155 ARG A O 1
ATOM 1158 N N . ARG A 1 156 ? -17.485 13.371 35.279 1.00 94.44 156 ARG A N 1
ATOM 1159 C CA . ARG A 1 156 ? -18.056 12.652 36.435 1.00 94.44 156 ARG A CA 1
ATOM 1160 C C . ARG A 1 156 ? -17.693 11.167 36.437 1.00 94.44 156 ARG A C 1
ATOM 1162 O O . ARG A 1 156 ? -17.259 10.656 37.461 1.00 94.44 156 ARG A O 1
ATOM 1169 N N . LEU A 1 157 ? -17.824 10.485 35.297 1.00 95.06 157 LEU A N 1
ATOM 1170 C CA . LEU A 1 157 ? -17.559 9.042 35.189 1.00 95.06 157 LEU A CA 1
ATOM 1171 C C . LEU A 1 157 ? -16.065 8.702 35.095 1.00 95.06 157 LEU A C 1
ATOM 1173 O O . LEU A 1 157 ? -15.671 7.566 35.357 1.00 95.06 157 LEU A O 1
ATOM 1177 N N . ARG A 1 158 ? -15.242 9.675 34.681 1.00 95.31 158 ARG A N 1
ATOM 1178 C CA . ARG A 1 158 ? -13.798 9.546 34.440 1.00 95.31 158 ARG A CA 1
ATOM 1179 C C . ARG A 1 158 ? -13.416 8.244 33.709 1.00 95.31 158 ARG A C 1
ATOM 1181 O O . ARG A 1 158 ? -12.522 7.544 34.189 1.00 95.31 158 ARG A O 1
ATOM 1188 N N . PRO A 1 159 ? -13.995 7.923 32.533 1.00 95.81 159 PRO A N 1
ATOM 1189 C CA . PRO A 1 159 ? -13.693 6.669 31.846 1.00 95.81 159 PRO A CA 1
ATOM 1190 C C . PRO A 1 159 ? -12.192 6.559 31.522 1.00 95.81 159 PRO A C 1
ATOM 1192 O O . PRO A 1 159 ? -11.581 7.554 31.095 1.00 95.81 159 PRO A O 1
ATOM 1195 N N . PRO A 1 160 ? -11.560 5.391 31.715 1.00 95.56 160 PRO A N 1
ATOM 1196 C CA . PRO A 1 160 ? -10.113 5.242 31.570 1.00 95.56 160 PRO A CA 1
ATOM 1197 C C . PRO A 1 160 ? -9.621 5.364 30.119 1.00 95.56 160 PRO A C 1
ATOM 1199 O O . PRO A 1 160 ? -8.473 5.758 29.907 1.00 95.56 160 PRO A O 1
ATOM 1202 N N . LEU A 1 161 ? -10.463 5.081 29.115 1.00 95.94 161 LEU A N 1
ATOM 1203 C CA . LEU A 1 161 ? -10.076 5.138 27.698 1.00 95.94 161 LEU A CA 1
ATOM 1204 C C . LEU A 1 161 ? -10.325 6.502 27.029 1.00 95.94 161 LEU A C 1
ATOM 1206 O O . LEU A 1 161 ? -9.860 6.723 25.903 1.00 95.94 161 LEU A O 1
ATOM 1210 N N . ASN A 1 162 ? -11.025 7.426 27.697 1.00 95.31 162 ASN A N 1
ATOM 1211 C CA . ASN A 1 162 ? -11.162 8.813 27.248 1.00 95.31 162 ASN A CA 1
ATOM 1212 C C . ASN A 1 162 ? -9.850 9.574 27.489 1.00 95.31 162 ASN A C 1
ATOM 1214 O O . ASN A 1 162 ? -9.351 9.640 28.612 1.00 95.31 162 ASN A O 1
ATOM 1218 N N . LEU A 1 163 ? -9.286 10.160 26.428 1.00 92.62 163 LEU A N 1
ATOM 1219 C CA . LEU A 1 163 ? -8.025 10.910 26.503 1.00 92.62 163 LEU A CA 1
ATOM 1220 C C . LEU A 1 163 ? -8.193 12.354 26.979 1.00 92.62 163 LEU A C 1
ATOM 1222 O O . LEU A 1 163 ? -7.268 12.902 27.583 1.00 92.62 163 LEU A O 1
ATOM 1226 N N . ASP A 1 164 ? -9.343 12.947 26.678 1.00 90.31 164 ASP A N 1
ATOM 1227 C CA . ASP A 1 164 ? -9.664 14.349 26.917 1.00 90.31 164 ASP A CA 1
ATOM 1228 C C . ASP A 1 164 ? -10.928 14.438 27.791 1.00 90.31 164 ASP A C 1
ATOM 1230 O O . ASP A 1 164 ? -11.649 13.451 27.947 1.00 90.31 164 ASP A O 1
ATOM 1234 N N . LYS A 1 165 ? -11.190 15.612 28.384 1.00 90.00 165 LYS A N 1
ATOM 1235 C CA . LYS A 1 165 ? -12.366 15.904 29.240 1.00 90.00 165 LYS A CA 1
ATOM 1236 C C . LYS A 1 165 ? -12.464 15.104 30.563 1.00 90.00 165 LYS A C 1
ATOM 1238 O O . LYS A 1 165 ? -13.413 15.284 31.314 1.00 90.00 165 LYS A O 1
ATOM 1243 N N . VAL A 1 166 ? -11.456 14.293 30.901 1.00 89.00 166 VAL A N 1
ATOM 1244 C CA . VAL A 1 166 ? -11.378 13.433 32.113 1.00 89.00 166 VAL A CA 1
ATOM 1245 C C . VAL A 1 166 ? -10.647 14.063 33.315 1.00 89.00 166 VAL A C 1
ATOM 1247 O O . VAL A 1 166 ? -10.402 13.395 34.322 1.00 89.00 166 VAL A O 1
ATOM 1250 N N . GLY A 1 167 ? -10.276 15.343 33.217 1.00 83.12 167 GLY A N 1
ATOM 1251 C CA . GLY A 1 167 ? -9.622 16.121 34.281 1.00 83.12 167 GLY A CA 1
ATOM 1252 C C . GLY A 1 167 ? -8.104 15.934 34.389 1.00 83.12 167 GLY A C 1
ATOM 1253 O O . GLY A 1 167 ? -7.389 16.921 34.514 1.00 83.12 167 GLY A O 1
ATOM 1254 N N . GLU A 1 168 ? -7.598 14.704 34.270 1.00 83.62 168 GLU A N 1
ATOM 1255 C CA . GLU A 1 168 ? -6.160 14.394 34.352 1.00 83.62 168 GLU A CA 1
ATOM 1256 C C . GLU A 1 168 ? -5.651 13.687 33.083 1.00 83.62 168 GLU A C 1
ATOM 1258 O O . GLU A 1 168 ? -6.375 12.871 32.499 1.00 83.62 168 GLU A O 1
ATOM 1263 N N . PRO A 1 169 ? -4.404 13.944 32.636 1.00 86.44 169 PRO A N 1
ATOM 1264 C CA . PRO A 1 169 ? -3.837 13.252 31.485 1.00 86.44 169 PRO A CA 1
ATOM 1265 C C . PRO A 1 169 ? -3.746 11.739 31.710 1.00 86.44 169 PRO A C 1
ATOM 1267 O O . PRO A 1 169 ? -3.149 11.264 32.673 1.00 86.44 169 PRO A O 1
ATOM 1270 N N . ARG A 1 170 ? -4.265 10.950 30.764 1.00 93.12 170 ARG A N 1
ATOM 1271 C CA . ARG A 1 170 ? -4.101 9.487 30.756 1.00 93.12 170 ARG A CA 1
ATOM 1272 C C . ARG A 1 170 ? -2.696 9.082 30.296 1.00 93.12 170 ARG A C 1
ATOM 1274 O O . ARG A 1 170 ? -2.547 8.561 29.193 1.00 93.12 170 ARG A O 1
ATOM 1281 N N . THR A 1 171 ? -1.665 9.344 31.104 1.00 92.75 171 THR A N 1
ATOM 1282 C CA . THR A 1 171 ? -0.248 9.164 30.723 1.00 92.75 171 THR A CA 1
ATOM 1283 C C . THR A 1 171 ? 0.035 7.763 30.184 1.00 92.75 171 THR A C 1
ATOM 1285 O O . THR A 1 171 ? 0.427 7.646 29.028 1.00 92.75 171 THR A O 1
ATOM 1288 N N . ARG A 1 172 ? -0.297 6.700 30.935 1.00 93.75 172 ARG A N 1
ATOM 1289 C CA . ARG A 1 172 ? -0.095 5.302 30.498 1.00 93.75 172 ARG A CA 1
ATOM 1290 C C . ARG A 1 172 ? -0.728 5.009 29.134 1.00 93.75 172 ARG A C 1
ATOM 1292 O O . ARG A 1 172 ? -0.099 4.398 28.275 1.00 93.75 172 ARG A O 1
ATOM 1299 N N . LEU A 1 173 ? -1.961 5.467 28.912 1.00 95.44 173 LEU A N 1
ATOM 1300 C CA . LEU A 1 173 ? -2.674 5.244 27.653 1.00 95.44 173 LEU A CA 1
ATOM 1301 C C . LEU A 1 173 ? -2.079 6.062 26.498 1.00 95.44 173 LEU A C 1
ATOM 1303 O O . LEU A 1 173 ? -1.955 5.562 25.381 1.00 95.44 173 LEU A O 1
ATOM 1307 N N . ARG A 1 174 ? -1.691 7.317 26.753 1.00 95.19 174 ARG A N 1
ATOM 1308 C CA . ARG A 1 174 ? -1.017 8.171 25.763 1.00 95.19 174 ARG A CA 1
ATOM 1309 C C . ARG A 1 174 ? 0.330 7.578 25.359 1.00 95.19 174 ARG A C 1
ATOM 1311 O O . ARG A 1 174 ? 0.647 7.568 24.175 1.00 95.19 174 ARG A O 1
ATOM 1318 N N . GLU A 1 175 ? 1.082 7.035 26.311 1.00 94.62 175 GLU A N 1
ATOM 1319 C CA . GLU A 1 175 ? 2.341 6.335 26.059 1.00 94.62 175 GLU A CA 1
ATOM 1320 C C . GLU A 1 175 ? 2.140 5.058 25.252 1.00 94.62 175 GLU A C 1
ATOM 1322 O O . GLU A 1 175 ? 2.841 4.859 24.264 1.00 94.62 175 GLU A O 1
ATOM 1327 N N . ALA A 1 176 ? 1.153 4.236 25.614 1.00 95.25 176 ALA A N 1
ATOM 1328 C CA . ALA A 1 176 ? 0.807 3.033 24.864 1.00 95.25 176 ALA A CA 1
ATOM 1329 C C . ALA A 1 176 ? 0.433 3.361 23.410 1.00 95.25 176 ALA A C 1
ATOM 1331 O O . ALA A 1 176 ? 0.960 2.768 22.468 1.00 95.25 176 ALA A O 1
ATOM 1332 N N . ARG A 1 177 ? -0.411 4.379 23.201 1.00 95.81 177 ARG A N 1
ATOM 1333 C CA . ARG A 1 177 ? -0.781 4.837 21.854 1.00 95.81 177 ARG A CA 1
ATOM 1334 C C . ARG A 1 177 ? 0.393 5.430 21.089 1.00 95.81 177 ARG A C 1
ATOM 1336 O O . ARG A 1 177 ? 0.457 5.265 19.875 1.00 95.81 177 ARG A O 1
ATOM 1343 N N . ARG A 1 178 ? 1.305 6.120 21.777 1.00 94.12 178 ARG A N 1
ATOM 1344 C CA . ARG A 1 178 ? 2.532 6.642 21.175 1.00 94.12 178 ARG A CA 1
ATOM 1345 C C . ARG A 1 178 ? 3.422 5.501 20.687 1.00 94.12 178 ARG A C 1
ATOM 1347 O O . ARG A 1 178 ? 3.806 5.559 19.529 1.00 94.12 178 ARG A O 1
ATOM 1354 N N . ARG A 1 179 ? 3.627 4.442 21.485 1.00 92.19 179 ARG A N 1
ATOM 1355 C CA . ARG A 1 179 ? 4.374 3.241 21.059 1.00 92.19 179 ARG A CA 1
ATOM 1356 C C . ARG A 1 179 ? 3.774 2.614 19.802 1.00 92.19 179 ARG A C 1
ATOM 1358 O O . ARG A 1 179 ? 4.489 2.412 18.831 1.00 92.19 179 ARG A O 1
ATOM 1365 N N . MET A 1 180 ? 2.457 2.406 19.772 1.00 94.00 180 MET A N 1
ATOM 1366 C CA . MET A 1 180 ? 1.772 1.903 18.571 1.00 94.00 180 MET A CA 1
ATOM 1367 C C . MET A 1 180 ? 1.944 2.827 17.360 1.00 94.00 180 MET A C 1
ATOM 1369 O O . MET A 1 180 ? 2.143 2.365 16.242 1.00 94.00 180 MET A O 1
ATOM 1373 N N . ALA A 1 181 ? 1.880 4.144 17.567 1.00 91.62 181 ALA A N 1
ATOM 1374 C CA . ALA A 1 181 ? 2.105 5.115 16.504 1.00 91.62 181 ALA A CA 1
ATOM 1375 C C . ALA A 1 181 ? 3.568 5.169 16.037 1.00 91.62 181 ALA A C 1
ATOM 1377 O O . ALA A 1 181 ? 3.801 5.466 14.871 1.00 91.62 181 ALA A O 1
ATOM 1378 N N . ASP A 1 182 ? 4.541 4.942 16.923 1.00 88.94 182 ASP A N 1
ATOM 1379 C CA . ASP A 1 182 ? 5.958 4.816 16.571 1.00 88.94 182 ASP A CA 1
ATOM 1380 C C . ASP A 1 182 ? 6.176 3.546 15.729 1.00 88.94 182 ASP A C 1
ATOM 1382 O O . ASP A 1 182 ? 6.776 3.639 14.663 1.00 88.94 182 ASP A O 1
ATOM 1386 N N . VAL A 1 183 ? 5.589 2.404 16.120 1.00 85.75 183 VAL A N 1
ATOM 1387 C CA . VAL A 1 183 ? 5.599 1.155 15.328 1.00 85.75 183 VAL A CA 1
ATOM 1388 C C . VAL A 1 183 ? 4.961 1.371 13.958 1.00 85.75 183 VAL A C 1
ATOM 1390 O O . VAL A 1 183 ? 5.571 1.061 12.944 1.00 85.75 183 VAL A O 1
ATOM 1393 N N . ALA A 1 184 ? 3.776 1.981 13.899 1.00 88.62 184 ALA A N 1
ATOM 1394 C CA . ALA A 1 184 ? 3.113 2.288 12.634 1.00 88.62 184 ALA A CA 1
ATOM 1395 C C . ALA A 1 184 ? 3.892 3.295 11.769 1.00 88.62 184 ALA A C 1
ATOM 1397 O O . ALA A 1 184 ? 3.743 3.289 10.554 1.00 88.62 184 ALA A O 1
ATOM 1398 N N . ARG A 1 185 ? 4.704 4.180 12.364 1.00 85.00 185 ARG A N 1
ATOM 1399 C CA . ARG A 1 185 ? 5.588 5.101 11.627 1.00 85.00 185 ARG A CA 1
ATOM 1400 C C . ARG A 1 185 ? 6.837 4.405 11.099 1.00 85.00 185 ARG A C 1
ATOM 1402 O O . ARG A 1 185 ? 7.283 4.738 10.008 1.00 85.00 185 ARG A O 1
ATOM 1409 N N . ALA A 1 186 ? 7.373 3.467 11.873 1.00 77.94 186 ALA A N 1
ATOM 1410 C CA . ALA A 1 186 ? 8.470 2.588 11.483 1.00 77.94 186 ALA A CA 1
ATOM 1411 C C . ALA A 1 186 ? 8.007 1.426 10.586 1.00 77.94 186 ALA A C 1
ATOM 1413 O O . ALA A 1 186 ? 8.834 0.653 10.111 1.00 77.94 186 ALA A O 1
ATOM 1414 N N . TRP A 1 187 ? 6.698 1.302 10.355 1.00 70.38 187 TRP A N 1
ATOM 1415 C CA . TRP A 1 187 ? 6.116 0.278 9.506 1.00 70.38 187 TRP A CA 1
ATOM 1416 C C . TRP A 1 187 ? 6.649 0.415 8.078 1.00 70.38 187 TRP A C 1
ATOM 1418 O O . TRP A 1 187 ? 6.314 1.351 7.349 1.00 70.38 187 TRP A O 1
ATOM 1428 N N . GLY A 1 188 ? 7.472 -0.548 7.684 1.00 62.69 188 GLY A N 1
ATOM 1429 C CA . GLY A 1 188 ? 7.518 -1.055 6.320 1.00 62.69 188 GLY A CA 1
ATOM 1430 C C . GLY A 1 188 ? 6.655 -2.318 6.239 1.00 62.69 188 GLY A C 1
ATOM 1431 O O . GLY A 1 188 ? 6.310 -2.872 7.285 1.00 62.69 188 GLY A O 1
ATOM 1432 N N . PRO A 1 189 ? 6.299 -2.804 5.039 1.00 50.75 189 PRO A N 1
ATOM 1433 C CA . PRO A 1 189 ? 5.747 -4.146 4.890 1.00 50.75 189 PRO A CA 1
ATOM 1434 C C . PRO A 1 189 ? 6.736 -5.132 5.525 1.00 50.75 189 PRO A C 1
ATOM 1436 O O . PRO A 1 189 ? 7.807 -5.376 4.971 1.00 50.75 189 PRO A O 1
ATOM 1439 N N . ALA A 1 190 ? 6.438 -5.609 6.731 1.00 48.06 190 ALA A N 1
ATOM 1440 C CA . ALA A 1 190 ? 7.285 -6.559 7.426 1.00 48.06 190 ALA A CA 1
ATOM 1441 C C . ALA A 1 190 ? 6.960 -7.954 6.891 1.00 48.06 190 ALA A C 1
ATOM 1443 O O . ALA A 1 190 ? 5.841 -8.441 7.068 1.00 48.06 190 ALA A O 1
ATOM 1444 N N . LEU A 1 191 ? 7.938 -8.592 6.249 1.00 42.72 191 LEU A N 1
ATOM 1445 C CA . LEU A 1 191 ? 8.034 -10.044 6.318 1.00 42.72 191 LEU A CA 1
ATOM 1446 C C . LEU A 1 191 ? 8.560 -10.412 7.718 1.00 42.72 191 LEU A C 1
ATOM 1448 O O . LEU A 1 191 ? 9.269 -9.610 8.333 1.00 42.72 191 LEU A O 1
ATOM 1452 N N . PRO A 1 192 ? 8.175 -11.574 8.267 1.00 35.53 192 PRO A N 1
ATOM 1453 C CA . PRO A 1 192 ? 8.581 -11.972 9.609 1.00 35.53 192 PRO A CA 1
ATOM 1454 C C . PRO A 1 192 ? 10.107 -12.075 9.744 1.00 35.53 192 PRO A C 1
ATOM 1456 O O . PRO A 1 192 ? 10.804 -12.460 8.806 1.00 35.53 192 PRO A O 1
ATOM 1459 N N . ALA A 1 193 ? 10.606 -11.721 10.933 1.00 41.56 193 ALA A N 1
ATOM 1460 C CA . ALA A 1 193 ? 12.022 -11.747 11.283 1.00 41.56 193 ALA A CA 1
ATOM 1461 C C . ALA A 1 193 ? 12.616 -13.157 11.129 1.00 41.56 193 ALA A C 1
ATOM 1463 O O . ALA A 1 193 ? 12.015 -14.148 11.543 1.00 41.56 193 ALA A O 1
ATOM 1464 N N . ALA A 1 194 ? 13.812 -13.218 10.549 1.00 42.69 194 ALA A N 1
ATOM 1465 C CA . ALA A 1 194 ? 14.451 -14.428 10.042 1.00 42.69 194 ALA A CA 1
ATOM 1466 C C . ALA A 1 194 ? 14.985 -15.419 11.099 1.00 42.69 194 ALA A C 1
ATOM 1468 O O . ALA A 1 194 ? 15.675 -16.353 10.707 1.00 42.69 194 ALA A O 1
ATOM 1469 N N . ASP A 1 195 ? 14.701 -15.257 12.398 1.00 43.56 195 ASP A N 1
ATOM 1470 C CA . ASP A 1 195 ? 15.530 -15.919 13.425 1.00 43.56 195 ASP A CA 1
ATOM 1471 C C . ASP A 1 195 ? 14.834 -16.902 14.384 1.00 43.56 195 ASP A C 1
ATOM 1473 O O . ASP A 1 195 ? 15.503 -17.462 15.241 1.00 43.56 195 ASP A O 1
ATOM 1477 N N . GLU A 1 196 ? 13.533 -17.207 14.251 1.00 45.44 196 GLU A N 1
ATOM 1478 C CA . GLU A 1 196 ? 12.908 -18.232 15.129 1.00 45.44 196 GLU A CA 1
ATOM 1479 C C . GLU A 1 196 ? 11.913 -19.207 14.472 1.00 45.44 196 GLU A C 1
ATOM 1481 O O . GLU A 1 196 ? 11.296 -20.025 15.153 1.00 45.44 196 GLU A O 1
ATOM 1486 N N . ALA A 1 197 ? 11.797 -19.232 13.146 1.00 40.94 197 ALA A N 1
ATOM 1487 C CA . ALA A 1 197 ? 11.159 -20.355 12.463 1.00 40.94 197 ALA A CA 1
ATOM 1488 C C . ALA A 1 197 ? 12.246 -21.165 11.765 1.00 40.94 197 ALA A C 1
ATOM 1490 O O . ALA A 1 197 ? 13.153 -20.587 11.174 1.00 40.94 197 ALA A O 1
ATOM 1491 N N . GLN A 1 198 ? 12.141 -22.494 11.761 1.00 51.53 198 GLN A N 1
ATOM 1492 C CA . GLN A 1 198 ? 12.726 -23.270 10.667 1.00 51.53 198 GLN A CA 1
ATOM 1493 C C . GLN A 1 198 ? 12.165 -22.669 9.372 1.00 51.53 198 GLN A C 1
ATOM 1495 O O . GLN A 1 198 ? 11.000 -22.881 9.043 1.00 51.53 198 GLN A O 1
ATOM 1500 N N . GLY A 1 199 ? 12.939 -21.776 8.754 1.00 48.78 199 GLY A N 1
ATOM 1501 C CA . GLY A 1 199 ? 12.432 -20.860 7.748 1.00 48.78 199 GLY A CA 1
ATOM 1502 C C . GLY A 1 199 ? 11.908 -21.627 6.547 1.00 48.78 199 GLY A C 1
ATOM 1503 O O . GLY A 1 199 ? 12.500 -22.619 6.121 1.00 48.78 199 GLY A O 1
ATOM 1504 N N . PHE A 1 200 ? 10.813 -21.145 5.968 1.00 56.66 200 PHE A N 1
ATOM 1505 C CA . PHE A 1 200 ? 10.410 -21.554 4.629 1.00 56.66 200 PHE A CA 1
ATOM 1506 C C . PHE A 1 200 ? 11.385 -20.922 3.631 1.00 56.66 200 PHE A C 1
ATOM 1508 O O . PHE A 1 200 ? 11.113 -19.869 3.058 1.00 56.66 200 PHE A O 1
ATOM 1515 N N . VAL A 1 201 ? 12.558 -21.535 3.472 1.00 59.59 201 VAL A N 1
ATOM 1516 C CA . VAL A 1 201 ? 13.505 -21.164 2.420 1.00 59.59 201 VAL A CA 1
ATOM 1517 C C . VAL A 1 201 ? 12.842 -21.504 1.092 1.00 59.59 201 VAL A C 1
ATOM 1519 O O . VAL A 1 201 ? 12.547 -22.670 0.822 1.00 59.59 201 VAL A O 1
ATOM 1522 N N . ALA A 1 202 ? 12.564 -20.483 0.282 1.00 59.09 202 ALA A N 1
ATOM 1523 C CA . ALA A 1 202 ? 12.048 -20.701 -1.058 1.00 59.09 202 ALA A CA 1
ATOM 1524 C C . ALA A 1 202 ? 13.076 -21.530 -1.850 1.00 59.09 202 ALA A C 1
ATOM 1526 O O . ALA A 1 202 ? 14.261 -21.179 -1.845 1.00 59.09 202 ALA A O 1
ATOM 1527 N N . PRO A 1 203 ? 12.665 -22.628 -2.507 1.00 72.69 203 PRO A N 1
ATOM 1528 C CA . PRO A 1 203 ? 13.571 -23.374 -3.363 1.00 72.69 203 PRO A CA 1
ATOM 1529 C C . PRO A 1 203 ? 14.038 -22.491 -4.523 1.00 72.69 203 PRO A C 1
ATOM 1531 O O . PRO A 1 203 ? 13.387 -21.505 -4.883 1.00 72.69 203 PRO A O 1
ATOM 1534 N N . GLU A 1 204 ? 15.161 -22.866 -5.130 1.00 76.25 204 GLU A N 1
ATOM 1535 C CA . GLU A 1 204 ? 15.611 -22.228 -6.361 1.00 76.25 204 GLU A CA 1
ATOM 1536 C C . GLU A 1 204 ? 14.493 -22.303 -7.408 1.00 76.25 204 GLU A C 1
ATOM 1538 O O . GLU A 1 204 ? 13.967 -23.375 -7.708 1.00 76.25 204 GLU A O 1
ATOM 1543 N N . VAL A 1 205 ? 14.083 -21.142 -7.921 1.00 76.88 205 VAL A N 1
ATOM 1544 C CA . VAL A 1 205 ? 13.003 -21.070 -8.907 1.00 76.88 205 VAL A CA 1
ATOM 1545 C C . VAL A 1 205 ? 13.540 -21.603 -10.239 1.00 76.88 205 VAL A C 1
ATOM 1547 O O . VAL A 1 205 ? 14.456 -20.971 -10.782 1.00 76.88 205 VAL A O 1
ATOM 1550 N N . PRO A 1 206 ? 12.986 -22.707 -10.774 1.00 82.50 206 PRO A N 1
ATOM 1551 C CA . PRO A 1 206 ? 13.439 -23.283 -12.031 1.00 82.50 206 PRO A CA 1
ATOM 1552 C C . PRO A 1 206 ? 13.151 -22.337 -13.201 1.00 82.50 206 PRO A C 1
ATOM 1554 O O . PRO A 1 206 ? 12.161 -21.600 -13.201 1.00 82.50 206 PRO A O 1
ATOM 1557 N N . GLU A 1 207 ? 14.016 -22.360 -14.212 1.00 84.69 207 GLU A N 1
ATOM 1558 C CA . GLU A 1 207 ? 13.757 -21.672 -15.474 1.00 84.69 207 GLU A CA 1
ATOM 1559 C C . GLU A 1 207 ? 12.665 -22.423 -16.243 1.00 84.69 207 GLU A C 1
ATOM 1561 O O . GLU A 1 207 ? 12.811 -23.607 -16.547 1.00 84.69 207 GLU A O 1
ATOM 1566 N N . LEU A 1 208 ? 11.553 -21.741 -16.524 1.00 90.06 208 LEU A N 1
ATOM 1567 C CA . LEU A 1 208 ? 10.430 -22.314 -17.262 1.00 90.06 208 LEU 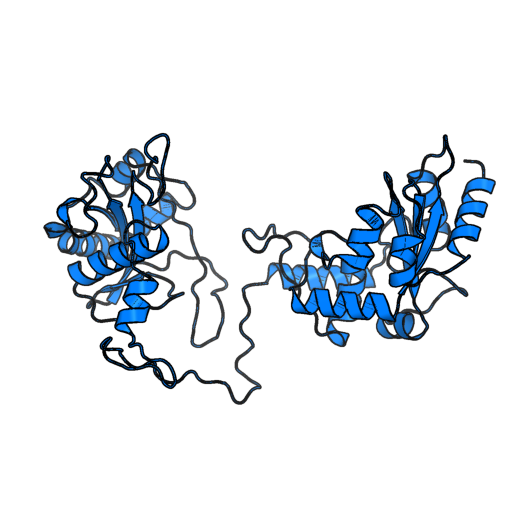A CA 1
ATOM 1568 C C . LEU A 1 208 ? 10.635 -22.100 -18.762 1.00 90.06 208 LEU A C 1
ATOM 1570 O O . LEU A 1 208 ? 10.788 -20.969 -19.222 1.00 90.06 208 LEU A O 1
ATOM 1574 N N . SER A 1 209 ? 10.579 -23.185 -19.528 1.00 90.12 209 SER A N 1
ATOM 1575 C CA . SER A 1 209 ? 10.596 -23.173 -20.995 1.00 90.12 209 SER A CA 1
ATOM 1576 C C . SER A 1 209 ? 9.248 -22.773 -21.604 1.00 90.12 209 SER A C 1
ATOM 1578 O O . SER A 1 209 ? 9.182 -22.385 -22.770 1.00 90.12 209 SER A O 1
ATOM 1580 N N . GLY A 1 210 ? 8.165 -22.895 -20.830 1.00 93.75 210 GLY A N 1
ATOM 1581 C CA . GLY A 1 210 ? 6.786 -22.696 -21.261 1.00 93.75 210 GLY A CA 1
ATOM 1582 C C . GLY A 1 210 ? 6.068 -23.996 -21.643 1.00 93.75 210 GLY A C 1
ATOM 1583 O O . GLY A 1 210 ? 4.844 -23.980 -21.789 1.00 93.75 210 GLY A O 1
ATOM 1584 N N . SER A 1 211 ? 6.795 -25.104 -21.817 1.00 96.19 211 SER A N 1
ATOM 1585 C CA . SER A 1 211 ? 6.235 -26.415 -22.192 1.00 96.19 211 SER A CA 1
ATOM 1586 C C . SER A 1 211 ? 5.821 -27.274 -20.993 1.00 96.19 211 SER A C 1
ATOM 1588 O O . SER A 1 211 ? 5.175 -28.308 -21.163 1.00 96.19 211 SER A O 1
ATOM 1590 N N . GLU A 1 212 ? 6.163 -26.842 -19.779 1.00 96.75 212 GLU A N 1
ATOM 1591 C CA . GLU A 1 212 ? 5.819 -27.533 -18.543 1.00 96.75 212 GLU A CA 1
ATOM 1592 C C . GLU A 1 212 ? 4.295 -27.618 -18.398 1.00 96.75 212 GLU A C 1
ATOM 1594 O O . GLU A 1 212 ? 3.585 -26.623 -18.568 1.00 96.75 212 GLU A O 1
ATOM 1599 N N . SER A 1 213 ? 3.796 -28.818 -18.102 1.00 96.81 213 SER A N 1
ATOM 1600 C CA . SER A 1 213 ? 2.368 -29.082 -17.893 1.00 96.81 213 SER A CA 1
ATOM 1601 C C . SER A 1 213 ? 1.986 -28.881 -16.430 1.00 96.81 213 SER A C 1
ATOM 1603 O O . SER A 1 213 ? 2.788 -29.149 -15.535 1.00 96.81 213 SER A O 1
ATOM 1605 N N . PHE A 1 214 ? 0.759 -28.426 -16.182 1.00 95.06 214 PHE A N 1
ATOM 1606 C CA . PHE A 1 214 ? 0.218 -28.333 -14.829 1.00 95.06 214 PHE A CA 1
ATOM 1607 C C . PHE A 1 214 ? -0.334 -29.687 -14.366 1.00 95.06 214 PHE A C 1
ATOM 1609 O O . PHE A 1 214 ? -1.152 -30.306 -15.047 1.00 95.06 214 PHE A O 1
ATOM 1616 N N . ASP A 1 215 ? 0.045 -30.130 -13.168 1.00 95.38 215 ASP A N 1
ATOM 1617 C CA . ASP A 1 215 ? -0.541 -31.335 -12.581 1.00 95.38 215 ASP A CA 1
ATOM 1618 C C . ASP A 1 215 ? -2.032 -31.118 -12.276 1.00 95.38 215 ASP A C 1
ATOM 1620 O O . ASP A 1 215 ? -2.416 -30.199 -11.551 1.00 95.38 215 ASP A O 1
ATOM 1624 N N . GLY A 1 216 ? -2.890 -31.978 -12.830 1.00 95.75 216 GLY A N 1
ATOM 1625 C CA . GLY A 1 216 ? -4.342 -31.905 -12.636 1.00 95.75 216 GLY A CA 1
ATOM 1626 C C . GLY A 1 216 ? -5.072 -30.872 -13.507 1.00 95.75 216 GLY A C 1
ATOM 1627 O O . GLY A 1 216 ? -6.272 -30.675 -13.314 1.00 95.75 216 GLY A O 1
ATOM 1628 N N . LEU A 1 217 ? -4.392 -30.244 -14.473 1.00 96.75 217 LEU A N 1
ATOM 1629 C CA . LEU A 1 217 ? -4.985 -29.325 -15.448 1.00 96.75 217 LEU A CA 1
ATOM 1630 C C . LEU A 1 217 ? -4.422 -29.606 -16.849 1.00 96.75 217 LEU A C 1
ATOM 1632 O O . LEU A 1 217 ? -3.213 -29.639 -17.037 1.00 96.75 217 LEU A O 1
ATOM 1636 N N . ASP A 1 218 ? -5.297 -29.755 -17.845 1.00 96.88 218 ASP A N 1
ATOM 1637 C CA . ASP A 1 218 ? -4.902 -29.916 -19.254 1.00 96.88 218 ASP A CA 1
ATOM 1638 C C . ASP A 1 218 ? -4.482 -28.567 -19.871 1.00 96.88 218 ASP A C 1
ATOM 1640 O O . ASP A 1 218 ? -5.200 -27.968 -20.670 1.00 96.88 218 ASP A O 1
ATOM 1644 N N . ALA A 1 219 ? -3.357 -28.027 -19.396 1.00 97.06 219 ALA A N 1
ATOM 1645 C CA . ALA A 1 219 ? -2.742 -26.793 -19.878 1.00 97.06 219 ALA A CA 1
ATOM 1646 C C . ALA A 1 219 ? -1.235 -26.781 -19.575 1.00 97.06 219 ALA A C 1
ATOM 1648 O O . ALA A 1 219 ? -0.769 -27.428 -18.631 1.00 97.06 219 ALA A O 1
ATOM 1649 N N . CYS A 1 220 ? -0.478 -25.989 -20.336 1.00 97.75 220 CYS A N 1
ATOM 1650 C CA . CYS A 1 220 ? 0.939 -25.729 -20.076 1.00 97.75 220 CYS A CA 1
ATOM 1651 C C . CYS A 1 220 ? 1.200 -24.282 -19.632 1.00 97.75 220 CYS A C 1
ATOM 1653 O O . CYS A 1 220 ? 0.339 -23.403 -19.731 1.00 97.75 220 CYS A O 1
ATOM 1655 N N . VAL A 1 221 ? 2.417 -24.005 -19.162 1.00 96.69 221 VAL A N 1
ATOM 1656 C CA . VAL A 1 221 ? 2.843 -22.659 -18.735 1.00 96.69 221 VAL A CA 1
ATOM 1657 C C . VAL A 1 221 ? 2.650 -21.615 -19.842 1.00 96.69 221 VAL A C 1
ATOM 1659 O O . VAL A 1 221 ? 2.239 -20.490 -19.560 1.00 96.69 221 VAL A O 1
ATOM 1662 N N . THR A 1 222 ? 2.864 -21.976 -21.111 1.00 97.44 222 THR A N 1
ATOM 1663 C CA . THR A 1 222 ? 2.610 -21.067 -22.242 1.00 97.44 222 THR A CA 1
ATOM 1664 C C . THR A 1 222 ? 1.137 -20.669 -22.339 1.00 97.44 222 THR A C 1
ATOM 1666 O O . THR A 1 222 ? 0.842 -19.520 -22.671 1.00 97.44 222 THR A O 1
ATOM 1669 N N . ASP A 1 223 ? 0.199 -21.569 -22.034 1.00 97.50 223 ASP A N 1
ATOM 1670 C CA . ASP A 1 223 ? -1.231 -21.238 -22.026 1.00 97.50 223 ASP A CA 1
ATOM 1671 C C . ASP A 1 223 ? -1.553 -20.239 -20.912 1.00 97.50 223 ASP A C 1
ATOM 1673 O O . ASP A 1 223 ? -2.278 -19.268 -21.139 1.00 97.50 223 ASP A O 1
ATOM 1677 N N . PHE A 1 224 ? -0.929 -20.403 -19.742 1.00 97.38 224 PHE A N 1
ATOM 1678 C CA . PHE A 1 224 ? -1.011 -19.422 -18.663 1.00 97.38 224 PHE A CA 1
ATOM 1679 C C . PHE A 1 224 ? -0.417 -18.063 -19.067 1.00 97.38 224 PHE A C 1
ATOM 1681 O O . PHE A 1 224 ? -1.058 -17.033 -18.863 1.00 97.38 224 PHE A O 1
ATOM 1688 N N . TRP A 1 225 ? 0.766 -18.026 -19.686 1.00 95.50 225 TRP A N 1
ATOM 1689 C CA . TRP A 1 225 ? 1.370 -16.774 -20.156 1.00 95.50 225 TRP A CA 1
ATOM 1690 C C . TRP A 1 225 ? 0.518 -16.082 -21.218 1.00 95.50 225 TRP A C 1
ATOM 1692 O O . TRP A 1 225 ? 0.344 -14.865 -21.159 1.00 95.50 225 TRP A O 1
ATOM 1702 N N . ARG A 1 226 ? -0.069 -16.843 -22.150 1.00 95.69 226 ARG A N 1
ATOM 1703 C CA . ARG A 1 226 ? -1.024 -16.318 -23.135 1.00 95.69 226 ARG A CA 1
ATOM 1704 C C . ARG A 1 226 ? -2.262 -15.745 -22.465 1.00 95.69 226 ARG A C 1
ATOM 1706 O O . ARG A 1 226 ? -2.715 -14.697 -22.896 1.00 95.69 226 ARG A O 1
ATOM 1713 N N . PHE A 1 227 ? -2.788 -16.386 -21.423 1.00 96.12 227 PHE A N 1
ATOM 1714 C CA . PHE A 1 227 ? -3.914 -15.865 -20.647 1.00 96.12 227 PHE A CA 1
ATOM 1715 C C . PHE A 1 227 ? -3.551 -14.579 -19.885 1.00 96.12 227 PHE A C 1
ATOM 1717 O O . PHE A 1 227 ? -4.280 -13.593 -19.955 1.00 96.12 227 PHE A O 1
ATOM 1724 N N . ALA A 1 228 ? -2.419 -14.568 -19.177 1.00 94.25 228 ALA A N 1
ATOM 1725 C CA . ALA A 1 228 ? -2.022 -13.467 -18.300 1.00 94.25 228 ALA A CA 1
ATOM 1726 C C . ALA A 1 228 ? -1.518 -12.228 -19.064 1.00 94.25 228 ALA A C 1
ATOM 1728 O O . ALA A 1 228 ? -1.721 -11.099 -18.620 1.00 94.25 228 ALA A O 1
ATOM 1729 N N . MET A 1 229 ? -0.854 -12.429 -20.206 1.00 94.38 229 MET A N 1
ATOM 1730 C CA . MET A 1 229 ? -0.170 -11.382 -20.976 1.00 94.38 229 MET A CA 1
ATOM 1731 C C . MET A 1 229 ? -0.714 -11.249 -22.408 1.00 94.38 229 MET A C 1
ATOM 1733 O O . MET A 1 229 ? -0.005 -10.787 -23.301 1.00 94.38 229 MET A O 1
ATOM 1737 N N . SER A 1 230 ? -1.983 -11.616 -22.635 1.00 93.25 230 SER A N 1
ATOM 1738 C CA . SER A 1 230 ? -2.627 -11.592 -23.960 1.00 93.25 230 SER A CA 1
ATOM 1739 C C . SER A 1 230 ? -2.645 -10.213 -24.626 1.00 93.25 230 SER A C 1
ATOM 1741 O O . SER A 1 230 ? -2.696 -10.119 -25.849 1.00 93.25 230 SER A O 1
ATOM 1743 N N . ASP A 1 231 ? -2.667 -9.137 -23.832 1.00 94.00 231 ASP A N 1
ATOM 1744 C CA . ASP A 1 231 ? -2.721 -7.760 -24.320 1.00 94.00 231 ASP A CA 1
ATOM 1745 C C . ASP A 1 231 ? -1.529 -6.942 -23.805 1.00 94.00 231 ASP A C 1
ATOM 1747 O O . ASP A 1 231 ? -1.543 -6.375 -22.704 1.00 94.00 231 ASP A O 1
ATOM 1751 N N . LEU A 1 232 ? -0.515 -6.836 -24.668 1.00 95.06 232 LEU A N 1
ATOM 1752 C CA . LEU A 1 232 ? 0.720 -6.080 -24.443 1.00 95.06 232 LEU A CA 1
ATOM 1753 C C . LEU A 1 232 ? 0.495 -4.567 -24.261 1.00 95.06 232 LEU A C 1
ATOM 1755 O O . LEU A 1 232 ? 1.409 -3.850 -23.857 1.00 95.06 232 LEU A O 1
ATOM 1759 N N . ARG A 1 233 ? -0.711 -4.054 -24.542 1.00 91.81 233 ARG A N 1
ATOM 1760 C CA . ARG A 1 233 ? -1.048 -2.627 -24.410 1.00 91.81 233 ARG A CA 1
ATOM 1761 C C . ARG A 1 233 ? -1.484 -2.262 -23.000 1.00 91.81 233 ARG A C 1
ATOM 1763 O O . ARG A 1 233 ? -1.507 -1.075 -22.665 1.00 91.81 233 ARG A O 1
ATOM 1770 N N . THR A 1 234 ? -1.866 -3.239 -22.177 1.00 90.44 234 THR A N 1
ATOM 1771 C CA . THR A 1 234 ? -2.255 -2.993 -20.782 1.00 90.44 234 THR A CA 1
ATOM 1772 C C . THR A 1 234 ? -1.081 -2.407 -19.997 1.00 90.44 234 THR A C 1
ATOM 1774 O O . THR A 1 234 ? 0.080 -2.639 -20.318 1.00 90.44 234 THR A O 1
ATOM 1777 N N . ASN A 1 235 ? -1.360 -1.604 -18.969 1.00 85.00 235 ASN A N 1
ATOM 1778 C CA . ASN A 1 235 ? -0.310 -0.819 -18.309 1.00 85.00 235 ASN A CA 1
ATOM 1779 C C . ASN A 1 235 ? 0.787 -1.675 -17.661 1.00 85.00 235 ASN A C 1
ATOM 1781 O O . ASN A 1 235 ? 1.951 -1.296 -17.744 1.00 85.00 235 ASN A O 1
ATOM 1785 N N . ALA A 1 236 ? 0.423 -2.812 -17.062 1.00 88.38 236 ALA A N 1
ATOM 1786 C CA . ALA A 1 236 ? 1.386 -3.735 -16.468 1.00 88.38 236 ALA A CA 1
ATOM 1787 C C . ALA A 1 236 ? 2.234 -4.425 -17.546 1.00 88.38 236 ALA A C 1
ATOM 1789 O O . ALA A 1 236 ? 3.456 -4.308 -17.537 1.00 88.38 236 ALA A O 1
ATOM 1790 N N . VAL A 1 237 ? 1.587 -5.053 -18.533 1.00 93.94 237 VAL A N 1
ATOM 1791 C CA . VAL A 1 237 ? 2.281 -5.835 -19.568 1.00 93.94 237 VAL A CA 1
ATOM 1792 C C . VAL A 1 237 ? 3.123 -4.944 -20.487 1.00 93.94 237 VAL A C 1
ATOM 1794 O O . VAL A 1 237 ? 4.222 -5.326 -20.876 1.00 93.94 237 VAL A O 1
ATOM 1797 N N . ARG A 1 238 ? 2.690 -3.705 -20.755 1.00 95.56 238 ARG A N 1
ATOM 1798 C CA . ARG A 1 238 ? 3.508 -2.700 -21.454 1.00 95.56 238 ARG A CA 1
ATOM 1799 C C . ARG A 1 238 ? 4.767 -2.324 -20.666 1.00 95.56 238 ARG A C 1
ATOM 1801 O O . ARG A 1 238 ? 5.789 -2.012 -21.268 1.00 95.56 238 ARG A O 1
ATOM 1808 N N . GLY A 1 239 ? 4.693 -2.324 -19.333 1.00 95.50 239 GLY A N 1
ATOM 1809 C CA . GLY A 1 239 ? 5.857 -2.204 -18.450 1.00 95.50 239 GLY A CA 1
ATOM 1810 C C . GLY A 1 239 ? 6.834 -3.356 -18.658 1.00 95.50 239 GLY A C 1
ATOM 1811 O O . GLY A 1 239 ? 7.978 -3.108 -19.023 1.00 95.50 239 GLY A O 1
ATOM 1812 N N . TYR A 1 240 ? 6.352 -4.596 -18.566 1.00 95.62 240 TYR A N 1
ATOM 1813 C CA . TYR A 1 240 ? 7.182 -5.791 -18.764 1.00 95.62 240 TYR A CA 1
ATOM 1814 C C . TYR A 1 240 ? 7.822 -5.836 -20.154 1.00 95.62 240 TYR A C 1
ATOM 1816 O O . TYR A 1 240 ? 8.993 -6.180 -20.291 1.00 95.62 240 TYR A O 1
ATOM 1824 N N . LEU A 1 241 ? 7.082 -5.436 -21.190 1.00 96.69 241 LEU A N 1
ATOM 1825 C CA . LEU A 1 241 ? 7.615 -5.336 -22.544 1.00 96.69 241 LEU A CA 1
ATOM 1826 C C . LEU A 1 241 ? 8.719 -4.273 -22.641 1.00 96.69 241 LEU A C 1
ATOM 1828 O O . LEU A 1 241 ? 9.749 -4.523 -23.259 1.00 96.69 241 LEU A O 1
ATOM 1832 N N . ALA A 1 242 ? 8.543 -3.109 -22.012 1.00 98.06 242 ALA A N 1
ATOM 1833 C CA . ALA A 1 242 ? 9.573 -2.075 -21.978 1.00 98.06 242 ALA A CA 1
ATOM 1834 C C . ALA A 1 242 ? 10.847 -2.553 -21.258 1.00 98.06 242 ALA A C 1
ATOM 1836 O O . ALA A 1 242 ? 11.944 -2.334 -21.770 1.00 98.06 242 ALA A O 1
ATOM 1837 N N . GLU A 1 243 ? 10.708 -3.232 -20.114 1.00 97.50 243 GLU A N 1
ATOM 1838 C CA . GLU A 1 243 ? 11.823 -3.857 -19.388 1.00 97.50 243 GLU A CA 1
ATOM 1839 C C . GLU A 1 243 ? 12.540 -4.893 -20.265 1.00 97.50 243 GLU A C 1
ATOM 1841 O O . GLU A 1 243 ? 13.762 -4.852 -20.404 1.00 97.50 243 GLU A O 1
ATOM 1846 N N . PHE A 1 244 ? 11.781 -5.765 -20.939 1.00 97.00 244 PHE A N 1
ATOM 1847 C CA . PHE A 1 244 ? 12.319 -6.768 -21.856 1.00 97.00 244 PHE A CA 1
ATOM 1848 C C . PHE A 1 244 ? 13.107 -6.138 -23.011 1.00 97.00 244 PHE A C 1
ATOM 1850 O O . PHE A 1 244 ? 14.209 -6.590 -23.315 1.00 97.00 244 PHE A O 1
ATOM 1857 N N . LEU A 1 245 ? 12.595 -5.071 -23.632 1.00 98.19 245 LEU A N 1
ATOM 1858 C CA . LEU A 1 245 ? 13.318 -4.349 -24.683 1.00 98.19 245 LEU A CA 1
ATOM 1859 C C . LEU A 1 245 ? 14.653 -3.797 -24.155 1.00 98.19 245 LEU A C 1
ATOM 1861 O O . LEU A 1 245 ? 15.692 -3.998 -24.781 1.00 98.19 245 LEU A O 1
ATOM 1865 N N . VAL A 1 246 ? 14.659 -3.158 -22.983 1.00 98.38 246 VAL A N 1
ATOM 1866 C CA . VAL A 1 246 ? 15.893 -2.629 -22.376 1.00 98.38 246 VAL A CA 1
ATOM 1867 C C . VAL A 1 246 ? 16.885 -3.753 -22.065 1.00 98.38 246 VAL A C 1
ATOM 1869 O O . VAL A 1 246 ? 18.053 -3.655 -22.447 1.00 98.38 246 VAL A O 1
ATOM 1872 N N . ALA A 1 247 ? 16.424 -4.847 -21.454 1.00 97.50 247 ALA A N 1
ATOM 1873 C CA . ALA A 1 247 ? 17.236 -6.026 -21.157 1.00 97.50 247 ALA A CA 1
ATOM 1874 C C . ALA A 1 247 ? 17.882 -6.612 -22.422 1.00 97.50 247 ALA A C 1
ATOM 1876 O O . ALA A 1 247 ? 19.085 -6.883 -22.448 1.00 97.50 247 ALA A O 1
ATOM 1877 N N . ARG A 1 248 ? 17.114 -6.738 -23.511 1.00 97.69 248 ARG A N 1
ATOM 1878 C CA . ARG A 1 248 ? 17.623 -7.222 -24.800 1.00 97.69 248 ARG A CA 1
ATOM 1879 C C . ARG A 1 248 ? 18.615 -6.258 -25.443 1.00 97.69 248 ARG A C 1
ATOM 1881 O O . ARG A 1 248 ? 19.601 -6.727 -26.006 1.00 97.69 248 ARG A O 1
ATOM 1888 N N . ALA A 1 249 ? 18.398 -4.948 -25.337 1.00 97.94 249 ALA A N 1
ATOM 1889 C CA . ALA A 1 249 ? 19.316 -3.949 -25.877 1.00 97.94 249 ALA A CA 1
ATOM 1890 C C . ALA A 1 249 ? 20.675 -3.960 -25.158 1.00 97.94 249 ALA A C 1
ATOM 1892 O O . ALA A 1 249 ? 21.715 -3.863 -25.810 1.00 97.94 249 ALA A O 1
ATOM 1893 N N . VAL A 1 250 ? 20.690 -4.108 -23.829 1.00 97.19 250 VAL A N 1
ATOM 1894 C CA . VAL A 1 250 ? 21.938 -4.111 -23.041 1.00 97.19 250 VAL A CA 1
ATOM 1895 C C . VAL A 1 250 ? 22.609 -5.486 -22.949 1.00 97.19 250 VAL 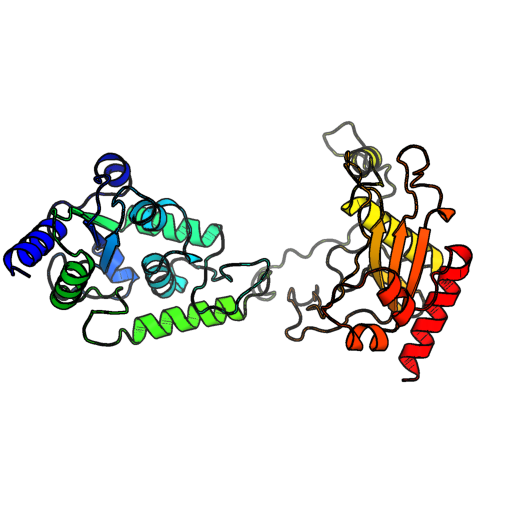A C 1
ATOM 1897 O O . VAL A 1 250 ? 23.758 -5.572 -22.520 1.00 97.19 250 VAL A O 1
ATOM 1900 N N . GLY A 1 251 ? 21.928 -6.547 -23.393 1.00 95.75 251 GLY A N 1
ATOM 1901 C CA . GLY A 1 251 ? 22.427 -7.922 -23.341 1.00 95.75 251 GLY A CA 1
ATOM 1902 C C . GLY A 1 251 ? 22.342 -8.551 -21.950 1.00 95.75 251 GLY A C 1
ATOM 1903 O O . GLY A 1 251 ? 23.187 -9.373 -21.610 1.00 95.75 251 GLY A O 1
ATOM 1904 N N . ALA A 1 252 ? 21.361 -8.150 -21.138 1.00 93.69 252 ALA A N 1
ATOM 1905 C CA . ALA A 1 252 ? 21.126 -8.739 -19.826 1.00 93.69 252 ALA A CA 1
ATOM 1906 C C . ALA A 1 252 ? 20.736 -10.222 -19.953 1.00 93.69 252 ALA A C 1
ATOM 1908 O O . ALA A 1 252 ? 19.974 -10.602 -20.843 1.00 93.69 252 ALA A O 1
ATOM 1909 N N . THR A 1 253 ? 21.260 -11.052 -19.052 1.00 81.06 253 THR A N 1
ATOM 1910 C CA . THR A 1 253 ? 21.026 -12.507 -19.016 1.00 81.06 253 THR A CA 1
ATOM 1911 C C . THR A 1 253 ? 20.195 -12.952 -17.813 1.00 81.06 253 THR A C 1
ATOM 1913 O O . THR A 1 253 ? 19.778 -14.105 -17.753 1.00 81.06 253 THR A O 1
ATOM 1916 N N . GLY A 1 254 ? 19.956 -12.055 -16.852 1.00 78.06 254 GLY A N 1
ATOM 1917 C CA . GLY A 1 254 ? 19.128 -12.323 -15.681 1.00 78.06 254 GLY A CA 1
ATOM 1918 C C . GLY A 1 254 ? 17.633 -12.290 -15.998 1.00 78.06 254 GLY A C 1
ATOM 1919 O O . GLY A 1 254 ? 17.189 -11.611 -16.926 1.00 78.06 254 GLY A O 1
ATOM 1920 N N . ARG A 1 255 ? 16.844 -13.008 -15.195 1.00 80.81 255 ARG A N 1
ATOM 1921 C CA . ARG A 1 255 ? 15.379 -12.929 -15.230 1.00 80.81 255 ARG A CA 1
ATOM 1922 C C . ARG A 1 255 ? 14.883 -11.660 -14.543 1.00 80.81 255 ARG A C 1
ATOM 1924 O O . ARG A 1 255 ? 15.530 -11.153 -13.631 1.00 80.81 255 ARG A O 1
ATOM 1931 N N . ARG A 1 256 ? 13.682 -11.217 -14.914 1.00 84.94 256 ARG A N 1
ATOM 1932 C CA . ARG A 1 256 ? 12.947 -10.206 -14.149 1.00 84.94 256 ARG A CA 1
ATOM 1933 C C . ARG A 1 256 ? 12.644 -10.749 -12.751 1.00 84.94 256 ARG A C 1
ATOM 1935 O O . ARG A 1 256 ? 12.085 -11.839 -12.627 1.00 84.94 256 ARG A O 1
ATOM 1942 N N . VAL A 1 257 ? 12.965 -9.978 -11.719 1.00 79.25 257 VAL A N 1
ATOM 1943 C CA . VAL A 1 257 ? 12.613 -10.284 -10.330 1.00 79.25 257 VAL A CA 1
ATOM 1944 C C . VAL A 1 257 ? 11.589 -9.256 -9.869 1.00 79.25 257 VAL A C 1
ATOM 1946 O O . VAL A 1 257 ? 11.821 -8.052 -9.904 1.00 79.25 257 VAL A O 1
ATOM 1949 N N . GLU A 1 258 ? 10.407 -9.727 -9.485 1.00 63.19 258 GLU A N 1
ATOM 1950 C CA . GLU A 1 258 ? 9.386 -8.847 -8.928 1.00 63.19 258 GLU A CA 1
ATOM 1951 C C . GLU A 1 258 ? 9.862 -8.340 -7.556 1.00 63.19 258 GLU A C 1
ATOM 1953 O O . GLU A 1 258 ? 10.286 -9.150 -6.735 1.00 63.19 258 GLU A O 1
ATOM 1958 N N . TRP A 1 259 ? 9.792 -7.020 -7.329 1.00 68.88 259 TRP A N 1
ATOM 1959 C CA . TRP A 1 259 ? 10.268 -6.294 -6.129 1.00 68.88 259 TRP A CA 1
ATOM 1960 C C . TRP A 1 259 ? 11.761 -5.971 -6.044 1.00 68.88 259 TRP A C 1
ATOM 1962 O O . TRP A 1 259 ? 12.194 -5.414 -5.031 1.00 68.88 259 TRP A O 1
ATOM 1972 N N . ASP A 1 260 ? 12.535 -6.254 -7.089 1.00 75.94 260 ASP A N 1
ATOM 1973 C CA . ASP A 1 260 ? 13.932 -5.826 -7.135 1.00 75.94 260 ASP A CA 1
ATOM 1974 C C . ASP A 1 260 ? 14.019 -4.282 -7.130 1.00 75.94 260 ASP A C 1
ATOM 1976 O O . ASP A 1 260 ? 13.092 -3.599 -7.583 1.00 75.94 260 ASP A O 1
ATOM 1980 N N . PRO A 1 261 ? 15.082 -3.679 -6.567 1.00 78.62 261 PRO A N 1
ATOM 1981 C CA . PRO A 1 261 ? 15.127 -2.235 -6.371 1.00 78.62 261 PRO A CA 1
ATOM 1982 C C . PRO A 1 261 ? 15.394 -1.457 -7.673 1.00 78.62 261 PRO A C 1
ATOM 1984 O O . PRO A 1 261 ? 15.404 -0.227 -7.641 1.00 78.62 261 PRO A O 1
ATOM 1987 N N . TYR A 1 262 ? 15.618 -2.161 -8.782 1.00 88.69 262 TYR A N 1
ATOM 1988 C CA . TYR A 1 262 ? 15.742 -1.684 -10.159 1.00 88.69 262 TYR A CA 1
ATOM 1989 C C . TYR A 1 262 ? 15.320 -2.820 -11.109 1.00 88.69 262 TYR A C 1
ATOM 1991 O O . TYR A 1 262 ? 15.254 -3.973 -10.696 1.00 88.69 262 TYR A O 1
ATOM 1999 N N . ASP A 1 263 ? 15.047 -2.522 -12.379 1.00 93.50 263 ASP A N 1
ATOM 2000 C CA . ASP A 1 263 ? 14.381 -3.480 -13.275 1.00 93.50 263 ASP A CA 1
ATOM 2001 C C . ASP A 1 263 ? 15.347 -4.363 -14.092 1.00 93.50 263 ASP A C 1
ATOM 2003 O O . ASP A 1 263 ? 15.013 -5.497 -14.437 1.00 93.50 263 ASP A O 1
ATOM 2007 N N . VAL A 1 264 ? 16.536 -3.854 -14.449 1.00 94.81 264 VAL A N 1
ATOM 2008 C CA . VAL A 1 264 ? 17.494 -4.557 -15.326 1.00 94.81 264 VAL A CA 1
ATOM 2009 C C . VAL A 1 264 ? 18.937 -4.385 -14.845 1.00 94.81 264 VAL A C 1
ATOM 2011 O O . VAL A 1 264 ? 19.376 -3.269 -14.570 1.00 94.81 264 VAL A O 1
ATOM 2014 N N . THR A 1 265 ? 19.708 -5.476 -14.851 1.00 94.50 265 THR A N 1
ATOM 2015 C CA . THR A 1 265 ? 21.170 -5.463 -14.651 1.00 94.50 265 THR A CA 1
ATOM 2016 C C . THR A 1 265 ? 21.887 -5.766 -15.960 1.00 94.50 265 THR A C 1
ATOM 2018 O O . THR A 1 265 ? 21.707 -6.839 -16.540 1.00 94.50 265 THR A O 1
ATOM 2021 N N . ALA A 1 266 ? 22.716 -4.838 -16.437 1.00 93.38 266 ALA A N 1
ATOM 2022 C CA . ALA A 1 266 ? 23.579 -5.080 -17.592 1.00 93.38 266 ALA A CA 1
ATOM 2023 C C . ALA A 1 266 ? 24.762 -6.007 -17.232 1.00 93.38 266 ALA A C 1
ATOM 2025 O O . ALA A 1 266 ? 25.141 -6.087 -16.062 1.00 93.38 266 ALA A O 1
ATOM 2026 N N . PRO A 1 267 ? 25.411 -6.668 -18.213 1.00 92.69 267 PRO A N 1
ATOM 2027 C CA . PRO A 1 267 ? 26.539 -7.572 -17.951 1.00 92.69 267 PRO A CA 1
ATOM 2028 C C . PRO A 1 267 ? 27.734 -6.943 -17.221 1.00 92.69 267 PRO A C 1
ATOM 2030 O O . PRO A 1 267 ? 28.510 -7.659 -16.597 1.00 92.69 267 PRO A O 1
ATOM 2033 N N . ASP A 1 268 ? 27.897 -5.620 -17.295 1.00 89.88 268 ASP A N 1
ATOM 2034 C CA . ASP A 1 268 ? 28.955 -4.885 -16.595 1.00 89.88 268 ASP A CA 1
ATOM 2035 C C . ASP A 1 268 ? 28.570 -4.482 -15.156 1.00 89.88 268 ASP A C 1
ATOM 2037 O O . ASP A 1 268 ? 29.318 -3.762 -14.497 1.00 89.88 268 ASP A O 1
ATOM 2041 N N . GLY A 1 269 ? 27.403 -4.926 -14.673 1.00 91.75 269 GLY A N 1
ATOM 2042 C CA . GLY A 1 269 ? 26.860 -4.610 -13.352 1.00 91.75 269 GLY A CA 1
ATOM 2043 C C . GLY A 1 269 ? 26.052 -3.312 -13.286 1.00 91.75 269 GLY A C 1
ATOM 2044 O O . GLY A 1 269 ? 25.577 -2.963 -12.207 1.00 91.75 269 GLY A O 1
ATOM 2045 N N . THR A 1 270 ? 25.868 -2.592 -14.400 1.00 94.06 270 THR A N 1
ATOM 2046 C CA . THR A 1 270 ? 25.057 -1.362 -14.418 1.00 94.06 270 THR A CA 1
ATOM 2047 C C . THR A 1 270 ? 23.599 -1.670 -14.080 1.00 94.06 270 THR A C 1
ATOM 2049 O O . THR A 1 270 ? 22.955 -2.462 -14.773 1.00 94.06 270 THR A O 1
ATOM 2052 N N . ARG A 1 271 ? 23.067 -1.006 -13.047 1.00 95.25 271 ARG A N 1
ATOM 2053 C CA . ARG A 1 271 ? 21.677 -1.142 -12.585 1.00 95.25 271 ARG A CA 1
ATOM 2054 C C . ARG A 1 271 ? 20.787 -0.129 -13.287 1.00 95.25 271 ARG A C 1
ATOM 2056 O O . ARG A 1 271 ? 21.098 1.066 -13.297 1.00 95.25 271 ARG A O 1
ATOM 2063 N N . ILE A 1 272 ? 19.680 -0.586 -13.855 1.00 96.94 272 ILE A N 1
ATOM 2064 C CA . ILE A 1 272 ? 18.830 0.211 -14.737 1.00 96.94 272 ILE A CA 1
ATOM 2065 C C . ILE A 1 272 ? 17.385 0.178 -14.237 1.00 96.94 272 ILE A C 1
ATOM 2067 O O . ILE A 1 272 ? 16.789 -0.887 -14.112 1.00 96.94 272 ILE A O 1
ATOM 2071 N N . GLU A 1 273 ? 16.811 1.355 -14.002 1.00 97.12 273 GLU A N 1
ATOM 2072 C CA . GLU A 1 273 ? 15.377 1.540 -13.752 1.00 97.12 273 GLU A CA 1
ATOM 2073 C C . GLU A 1 273 ? 14.670 1.843 -15.077 1.00 97.12 273 GLU A C 1
ATOM 2075 O O . GLU A 1 273 ? 15.093 2.725 -15.832 1.00 97.12 273 GLU A O 1
ATOM 2080 N N . VAL A 1 274 ? 13.553 1.175 -15.338 1.00 97.62 274 VAL A N 1
ATOM 2081 C CA . VAL A 1 274 ? 12.731 1.335 -16.533 1.00 97.62 274 VAL A CA 1
ATOM 2082 C C . VAL A 1 274 ? 11.374 1.935 -16.160 1.00 97.62 274 VAL A C 1
ATOM 2084 O O . VAL A 1 274 ? 10.696 1.547 -15.209 1.00 97.62 274 VAL A O 1
ATOM 2087 N N . LYS A 1 275 ? 10.925 2.927 -16.931 1.00 96.44 275 LYS A N 1
ATOM 2088 C CA . LYS A 1 275 ? 9.578 3.502 -16.800 1.00 96.44 275 LYS A CA 1
ATOM 2089 C C . LYS A 1 275 ? 8.898 3.529 -18.149 1.00 96.44 275 LYS A C 1
ATOM 2091 O O . LYS A 1 275 ? 9.456 4.073 -19.091 1.00 96.44 275 LYS A O 1
ATOM 2096 N N . SER A 1 276 ? 7.672 3.019 -18.238 1.00 97.19 276 SER A N 1
ATOM 2097 C CA . SER A 1 276 ? 6.914 3.011 -19.491 1.00 97.19 276 SER A CA 1
ATOM 2098 C C . SER A 1 276 ? 5.716 3.963 -19.464 1.00 97.19 276 SER A C 1
ATOM 2100 O O . SER A 1 276 ? 5.025 4.121 -18.456 1.00 97.19 276 SER A O 1
ATOM 2102 N N . ALA A 1 277 ? 5.446 4.597 -20.602 1.00 96.00 277 ALA A N 1
ATOM 2103 C CA . ALA A 1 277 ? 4.234 5.367 -20.853 1.00 96.00 277 ALA A CA 1
ATOM 2104 C C . ALA A 1 277 ? 3.818 5.235 -22.324 1.00 96.00 277 ALA A C 1
ATOM 2106 O O . ALA A 1 277 ? 4.594 4.796 -23.168 1.00 96.00 277 ALA A O 1
ATOM 2107 N N . GLY A 1 278 ? 2.588 5.628 -22.643 1.00 95.00 278 GLY A N 1
ATOM 2108 C CA . GLY A 1 278 ? 2.093 5.671 -24.016 1.00 95.00 278 GLY A CA 1
ATOM 2109 C C . GLY A 1 278 ? 0.967 6.685 -24.162 1.00 95.00 278 GLY A C 1
ATOM 2110 O O . GLY A 1 278 ? 0.336 7.067 -23.171 1.00 95.00 278 GLY A O 1
ATOM 2111 N N . TYR A 1 279 ? 0.715 7.131 -25.392 1.00 95.88 279 TYR A N 1
ATOM 21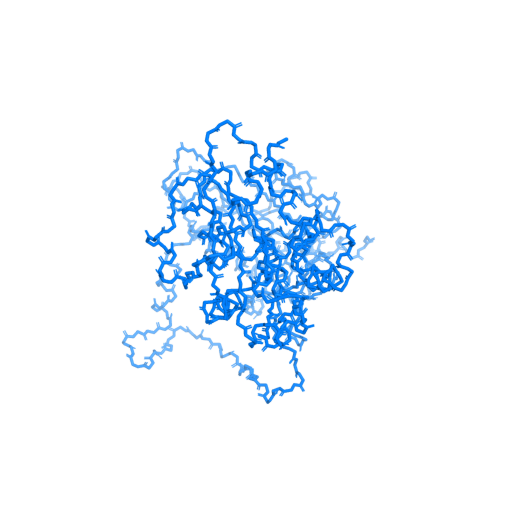12 C CA . TYR A 1 279 ? -0.424 8.010 -25.675 1.00 95.88 279 TYR A CA 1
ATOM 2113 C C . TYR A 1 279 ? -1.755 7.266 -25.582 1.00 95.88 279 TYR A C 1
ATOM 2115 O O . TYR A 1 279 ? -2.762 7.867 -25.207 1.00 95.88 279 TYR A O 1
ATOM 2123 N N . LEU A 1 280 ? -1.757 5.968 -25.897 1.00 94.12 280 LEU A N 1
ATOM 2124 C CA . LEU A 1 280 ? -2.947 5.131 -25.896 1.00 94.12 280 LEU A CA 1
ATOM 2125 C C . LEU A 1 280 ? -2.995 4.171 -24.702 1.00 94.12 280 LEU A C 1
ATOM 2127 O O . LEU A 1 280 ? -1.971 3.648 -24.267 1.00 94.12 280 LEU A O 1
ATOM 2131 N N . GLN A 1 281 ? -4.205 3.934 -24.190 1.00 89.56 281 GLN A N 1
ATOM 2132 C CA . GLN A 1 281 ? -4.508 2.894 -23.204 1.00 89.56 281 GLN A CA 1
ATOM 2133 C C . GLN A 1 281 ? -5.130 1.682 -23.904 1.00 89.56 281 GLN A C 1
ATOM 2135 O O . GLN A 1 281 ? -5.634 1.819 -25.011 1.00 89.56 281 GLN A O 1
ATOM 2140 N N . ALA A 1 282 ? -5.149 0.510 -23.264 1.00 85.62 282 ALA A N 1
ATOM 2141 C CA . ALA A 1 282 ? -5.794 -0.684 -23.832 1.00 85.62 282 ALA A CA 1
ATOM 2142 C C . ALA A 1 282 ? -7.330 -0.557 -23.950 1.00 85.62 282 ALA A C 1
ATOM 2144 O O . ALA A 1 282 ? -7.959 -1.288 -24.709 1.00 85.62 282 ALA A O 1
ATOM 2145 N N . TRP A 1 283 ? -7.938 0.378 -23.212 1.00 85.19 283 TRP A N 1
ATOM 2146 C CA . TRP A 1 283 ? -9.375 0.658 -23.232 1.00 85.19 283 TRP A CA 1
ATOM 2147 C C . TRP A 1 283 ? -9.711 1.930 -24.022 1.00 85.19 283 TRP A C 1
ATOM 2149 O O . TRP A 1 283 ? -8.860 2.787 -24.266 1.00 85.19 283 TRP A O 1
ATOM 2159 N N . ALA A 1 284 ? -10.992 2.082 -24.372 1.00 83.75 284 ALA A N 1
ATOM 2160 C CA . ALA A 1 284 ? -11.492 3.247 -25.095 1.00 83.75 284 ALA A CA 1
ATOM 2161 C C . ALA A 1 284 ? -11.244 4.555 -24.322 1.00 83.75 284 ALA A C 1
ATOM 2163 O O . ALA A 1 284 ? -11.600 4.691 -23.150 1.00 83.75 284 ALA A O 1
ATOM 2164 N N . GLN A 1 285 ? -10.681 5.552 -25.004 1.00 86.19 285 GLN A N 1
ATOM 2165 C CA . GLN A 1 285 ? -10.377 6.863 -24.433 1.00 86.19 285 GLN A CA 1
ATOM 2166 C C . GLN A 1 285 ? -10.971 7.981 -25.292 1.00 86.19 285 GLN A C 1
ATOM 2168 O O . GLN A 1 285 ? -10.996 7.901 -26.515 1.00 86.19 285 GLN A O 1
ATOM 2173 N N . ARG A 1 286 ? -11.431 9.061 -24.649 1.00 87.75 286 ARG A N 1
ATOM 2174 C CA . ARG A 1 286 ? -11.987 10.233 -25.357 1.00 87.75 286 ARG A CA 1
ATOM 2175 C C . ARG A 1 286 ? -10.917 11.136 -25.977 1.00 87.75 286 ARG A C 1
ATOM 2177 O O . ARG A 1 286 ? -11.234 11.942 -26.842 1.00 87.75 286 ARG A O 1
ATOM 2184 N N . LYS A 1 287 ? -9.684 11.058 -25.479 1.00 92.88 287 LYS A N 1
ATOM 2185 C CA . LYS A 1 287 ? -8.515 11.812 -25.942 1.00 92.88 287 LYS A CA 1
ATOM 2186 C C . LYS A 1 287 ? -7.250 11.037 -25.593 1.00 92.88 287 LYS A C 1
ATOM 2188 O O . LYS A 1 287 ? -7.283 10.254 -24.646 1.00 92.88 287 LYS A O 1
ATOM 2193 N N . LEU A 1 288 ? -6.161 11.324 -26.302 1.00 94.69 288 LEU A N 1
ATOM 2194 C CA . LEU A 1 288 ? -4.839 10.784 -25.989 1.00 94.69 288 LEU A CA 1
ATOM 2195 C C . LEU A 1 288 ? -4.418 11.141 -24.561 1.00 94.69 288 LEU A C 1
ATOM 2197 O O . LEU A 1 288 ? -4.658 12.252 -24.074 1.00 94.69 288 LEU A O 1
ATOM 2201 N N . SER A 1 289 ? -3.756 10.190 -23.915 1.00 92.25 289 SER A N 1
ATOM 2202 C CA . SER A 1 289 ? -3.081 10.398 -22.640 1.00 92.25 289 SER A CA 1
ATOM 2203 C C . SER A 1 289 ? -1.876 11.317 -22.835 1.00 92.25 289 SER A C 1
ATOM 2205 O O . SER A 1 289 ? -1.180 11.231 -23.844 1.00 92.25 289 SER A O 1
ATOM 2207 N N . THR A 1 290 ? -1.604 12.181 -21.858 1.00 94.94 290 THR A N 1
ATOM 2208 C CA . THR A 1 290 ? -0.351 12.944 -21.802 1.00 94.94 290 THR A CA 1
ATOM 2209 C C . THR A 1 290 ? 0.690 12.088 -21.081 1.00 94.94 290 THR A C 1
ATOM 2211 O O . THR A 1 290 ? 0.507 11.847 -19.886 1.00 94.94 290 THR A O 1
ATOM 2214 N N . PRO A 1 291 ? 1.764 11.622 -21.747 1.00 94.94 291 PRO A N 1
ATOM 2215 C CA . PRO A 1 291 ? 2.797 10.835 -21.085 1.00 94.94 291 PRO A CA 1
ATOM 2216 C C . PRO A 1 291 ? 3.486 11.659 -19.998 1.00 94.94 291 PRO A C 1
ATOM 2218 O O . PRO A 1 291 ? 3.961 12.769 -20.251 1.00 94.94 291 PRO A O 1
ATOM 2221 N N . MET A 1 292 ? 3.521 11.108 -18.789 1.00 93.06 292 MET A N 1
ATOM 2222 C CA . MET A 1 292 ? 4.128 11.726 -17.617 1.00 93.06 292 MET A CA 1
ATOM 2223 C C . MET A 1 292 ? 4.969 10.685 -16.894 1.00 93.06 292 MET A C 1
ATOM 2225 O O . MET A 1 292 ? 4.491 9.588 -16.609 1.00 93.06 292 MET A O 1
ATOM 2229 N N . PHE A 1 293 ? 6.195 11.055 -16.548 1.00 93.75 293 PHE A N 1
ATOM 2230 C CA . PHE A 1 293 ? 7.122 10.203 -15.816 1.00 93.75 293 PHE A CA 1
ATOM 2231 C C . PHE A 1 293 ? 7.418 10.800 -14.451 1.00 93.75 293 PHE A C 1
ATOM 2233 O O . PHE A 1 293 ? 7.516 12.015 -14.300 1.00 93.75 293 PHE A O 1
ATOM 2240 N N . ARG A 1 294 ? 7.569 9.955 -13.437 1.00 89.62 294 ARG A N 1
ATOM 2241 C CA . ARG A 1 294 ? 7.943 10.391 -12.094 1.00 89.62 294 ARG A CA 1
ATOM 2242 C C . ARG A 1 294 ? 8.885 9.369 -11.490 1.00 89.62 294 ARG A C 1
ATOM 2244 O O . ARG A 1 294 ? 8.588 8.180 -11.510 1.00 89.62 294 ARG A O 1
ATOM 2251 N N . VAL A 1 295 ? 9.977 9.858 -10.918 1.00 87.81 295 VAL A N 1
ATOM 2252 C CA . VAL A 1 295 ? 10.929 9.051 -10.155 1.00 87.81 295 VAL A CA 1
ATOM 2253 C C . VAL A 1 295 ? 11.114 9.706 -8.793 1.00 87.81 295 VAL A C 1
ATOM 2255 O O . VAL A 1 295 ? 11.194 10.932 -8.685 1.00 87.81 295 VAL A O 1
ATOM 2258 N N . ALA A 1 296 ? 11.130 8.900 -7.741 1.00 83.81 296 ALA A N 1
ATOM 2259 C CA . ALA A 1 296 ? 11.392 9.338 -6.380 1.00 83.81 296 ALA A CA 1
ATOM 2260 C C . ALA A 1 296 ? 12.294 8.310 -5.700 1.00 83.81 296 ALA A C 1
ATOM 2262 O O . ALA A 1 296 ? 12.230 7.133 -6.041 1.00 83.81 296 ALA A O 1
ATOM 2263 N N . ALA A 1 297 ? 13.081 8.756 -4.721 1.00 80.62 297 ALA A N 1
ATOM 2264 C CA . ALA A 1 297 ? 13.872 7.857 -3.894 1.00 80.62 297 ALA A CA 1
ATOM 2265 C C . ALA A 1 297 ? 12.963 6.789 -3.266 1.00 80.62 297 ALA A C 1
ATOM 2267 O O . ALA A 1 297 ? 11.888 7.112 -2.741 1.00 80.62 297 ALA A O 1
ATOM 2268 N N . ALA A 1 298 ? 13.382 5.532 -3.303 1.00 71.19 298 ALA A N 1
ATOM 2269 C CA . ALA A 1 298 ? 12.636 4.394 -2.786 1.00 71.19 298 ALA A CA 1
ATOM 2270 C C . ALA A 1 298 ? 13.516 3.598 -1.823 1.00 71.19 298 ALA A C 1
ATOM 2272 O O . ALA A 1 298 ? 14.739 3.570 -1.964 1.00 71.19 298 ALA A O 1
ATOM 2273 N N . SER A 1 299 ? 12.893 2.978 -0.826 1.00 67.62 299 SER A N 1
ATOM 2274 C CA . SER A 1 299 ? 13.580 1.948 -0.052 1.00 67.62 299 SER A CA 1
ATOM 2275 C C . SER A 1 299 ? 13.858 0.762 -0.975 1.00 67.62 299 SER A C 1
ATOM 2277 O O . SER A 1 299 ? 13.023 0.444 -1.819 1.00 67.62 299 SER A O 1
ATOM 2279 N N . ALA A 1 300 ? 15.021 0.137 -0.842 1.00 65.62 300 ALA A N 1
ATOM 2280 C CA . ALA A 1 300 ? 15.340 -1.106 -1.531 1.00 65.62 300 ALA A CA 1
ATOM 2281 C C . ALA A 1 300 ? 14.858 -2.288 -0.690 1.00 65.62 300 ALA A C 1
ATOM 2283 O O . ALA A 1 300 ? 15.044 -2.283 0.528 1.00 65.62 300 ALA A O 1
ATOM 2284 N N . TRP A 1 301 ? 14.245 -3.284 -1.321 1.00 61.25 301 TRP A N 1
ATOM 2285 C CA . TRP A 1 301 ? 13.969 -4.554 -0.667 1.00 61.25 301 TRP A CA 1
ATOM 2286 C C . TRP A 1 301 ? 15.268 -5.358 -0.558 1.00 61.25 301 TRP A C 1
ATOM 2288 O O . TRP A 1 301 ? 15.973 -5.523 -1.551 1.00 61.25 301 TRP A O 1
ATOM 2298 N N . ASN A 1 302 ? 15.594 -5.846 0.636 1.00 58.38 302 ASN A N 1
ATOM 2299 C CA . ASN A 1 302 ? 16.675 -6.798 0.846 1.00 58.38 302 ASN A CA 1
ATOM 2300 C C . ASN A 1 302 ? 16.061 -8.179 1.109 1.00 58.38 302 ASN A C 1
ATOM 2302 O O . ASN A 1 302 ? 15.470 -8.422 2.163 1.00 58.38 302 ASN A O 1
ATOM 2306 N N . ALA A 1 303 ? 16.205 -9.075 0.130 1.00 53.84 303 ALA A N 1
ATOM 2307 C CA . ALA A 1 303 ? 15.673 -10.431 0.196 1.00 53.84 303 ALA A CA 1
ATOM 2308 C C . ALA A 1 303 ? 16.383 -11.314 1.239 1.00 53.84 303 ALA A C 1
ATOM 2310 O O . ALA A 1 303 ? 15.751 -12.221 1.771 1.00 53.84 303 ALA A O 1
ATOM 2311 N N . GLU A 1 304 ? 17.651 -11.039 1.565 1.00 49.94 304 GLU A N 1
ATOM 2312 C CA . GLU A 1 304 ? 18.412 -11.783 2.581 1.00 49.94 304 GLU A CA 1
ATOM 2313 C C . GLU A 1 304 ? 17.940 -11.442 3.996 1.00 49.94 304 GLU A C 1
ATOM 2315 O O . GLU A 1 304 ? 17.833 -12.318 4.849 1.00 49.94 304 GLU A O 1
ATOM 2320 N N . THR A 1 305 ? 17.627 -10.169 4.250 1.00 48.25 305 THR A N 1
ATOM 2321 C CA . THR A 1 305 ? 17.178 -9.702 5.571 1.00 48.25 305 THR A CA 1
ATOM 2322 C C . THR A 1 305 ? 15.660 -9.613 5.701 1.00 48.25 305 THR A C 1
ATOM 2324 O O . THR A 1 305 ? 15.166 -9.251 6.769 1.00 48.25 305 THR A O 1
ATOM 2327 N N . GLY A 1 306 ? 14.914 -9.901 4.628 1.00 53.59 306 GLY A N 1
ATOM 2328 C CA . GLY A 1 306 ? 13.455 -9.805 4.594 1.00 53.59 306 GLY A CA 1
ATOM 2329 C C . GLY A 1 306 ? 12.935 -8.407 4.946 1.00 53.59 306 GLY A C 1
ATOM 2330 O O . GLY A 1 306 ? 11.879 -8.280 5.569 1.00 53.59 306 GLY A O 1
ATOM 2331 N N . SER A 1 307 ? 13.686 -7.353 4.616 1.00 50.06 307 SER A N 1
ATOM 2332 C CA . SER A 1 307 ? 13.393 -5.996 5.081 1.00 50.06 307 SER A CA 1
ATOM 2333 C C . SER A 1 307 ? 13.686 -4.923 4.038 1.00 50.06 307 SER A C 1
ATOM 2335 O O . SER A 1 307 ? 14.513 -5.079 3.143 1.00 50.06 307 SER A O 1
ATOM 2337 N N . TRP A 1 308 ? 12.983 -3.799 4.158 1.00 52.16 308 TRP A N 1
ATOM 2338 C CA . TRP A 1 308 ? 13.227 -2.607 3.352 1.00 52.16 308 TRP A CA 1
ATOM 2339 C C . TRP A 1 308 ? 14.356 -1.769 3.958 1.00 52.16 308 TRP A C 1
ATOM 2341 O O . TRP A 1 308 ? 14.432 -1.618 5.178 1.00 52.16 308 TRP A O 1
ATOM 2351 N N . SER A 1 309 ? 15.194 -1.158 3.119 1.00 58.81 309 SER A N 1
ATOM 2352 C CA . SER A 1 309 ? 16.215 -0.215 3.582 1.00 58.81 309 SER A CA 1
ATOM 2353 C C . SER A 1 309 ? 15.578 0.973 4.315 1.00 58.81 309 SER A C 1
ATOM 2355 O O . SER A 1 309 ? 14.615 1.584 3.835 1.00 58.81 309 SER A O 1
ATOM 2357 N N . ALA A 1 310 ? 16.139 1.323 5.478 1.00 47.12 310 ALA A N 1
ATOM 2358 C CA . ALA A 1 310 ? 15.682 2.460 6.282 1.00 47.12 310 ALA A CA 1
ATOM 2359 C C . ALA A 1 310 ? 15.869 3.799 5.546 1.00 47.12 310 ALA A C 1
ATOM 2361 O O . ALA A 1 310 ? 15.045 4.706 5.661 1.00 47.12 310 ALA A O 1
ATOM 2362 N N . GLU A 1 311 ? 16.932 3.906 4.749 1.00 60.66 311 GLU A N 1
ATOM 2363 C CA . GLU A 1 311 ? 17.193 5.061 3.898 1.00 60.66 311 GLU A CA 1
ATOM 2364 C C . GLU A 1 311 ? 16.563 4.863 2.516 1.00 60.66 311 GLU A C 1
ATOM 2366 O O . GLU A 1 311 ? 16.710 3.815 1.879 1.00 60.66 311 GLU A O 1
ATOM 2371 N N . ARG A 1 312 ? 15.841 5.888 2.049 1.00 73.31 312 ARG A N 1
ATOM 2372 C CA . ARG A 1 312 ? 15.306 5.947 0.685 1.00 73.31 312 ARG A CA 1
ATOM 2373 C C . ARG A 1 312 ? 16.379 6.510 -0.229 1.00 73.31 312 ARG A C 1
ATOM 2375 O O . ARG A 1 312 ? 16.850 7.621 0.001 1.00 73.31 312 ARG A O 1
ATOM 2382 N N . GLN A 1 313 ? 16.682 5.802 -1.307 1.00 80.88 313 GLN A N 1
ATOM 2383 C CA . GLN A 1 313 ? 17.711 6.214 -2.256 1.00 80.88 313 GLN A CA 1
ATOM 2384 C C . GLN A 1 313 ? 17.279 5.960 -3.703 1.00 80.88 313 GLN A C 1
ATOM 2386 O O . GLN A 1 313 ? 16.202 5.428 -3.977 1.00 80.88 313 GLN A O 1
ATOM 2391 N N . PHE A 1 314 ? 18.117 6.388 -4.639 1.00 86.25 314 PHE A N 1
ATOM 2392 C CA . PHE A 1 314 ? 17.990 6.070 -6.056 1.00 86.25 314 PHE A CA 1
ATOM 2393 C C . PHE A 1 314 ? 18.780 4.793 -6.316 1.00 86.25 314 PHE A C 1
ATOM 2395 O O . PHE A 1 314 ? 20.004 4.793 -6.247 1.00 86.25 314 PHE A O 1
ATOM 2402 N N . ASN A 1 315 ? 18.076 3.687 -6.531 1.00 86.88 315 ASN A N 1
ATOM 2403 C CA . ASN A 1 315 ? 18.687 2.358 -6.517 1.00 86.88 315 ASN A CA 1
ATOM 2404 C C . ASN A 1 315 ? 19.320 1.945 -7.855 1.00 86.88 315 ASN A C 1
ATOM 2406 O O . ASN A 1 315 ? 20.126 1.018 -7.874 1.00 86.88 315 ASN A O 1
ATOM 2410 N N . ALA A 1 316 ? 18.991 2.648 -8.940 1.00 93.19 316 ALA A N 1
ATOM 2411 C CA . ALA A 1 316 ? 19.583 2.455 -10.259 1.00 93.19 316 ALA A CA 1
ATOM 2412 C C . ALA A 1 316 ? 20.657 3.504 -10.577 1.00 93.19 316 ALA A C 1
ATOM 2414 O O . ALA A 1 316 ? 20.577 4.653 -10.127 1.00 93.19 316 ALA A O 1
ATOM 2415 N N . ASP A 1 317 ? 21.623 3.107 -11.403 1.00 95.38 317 ASP A N 1
ATOM 2416 C CA . ASP A 1 317 ? 22.686 3.959 -11.941 1.00 95.38 317 ASP A CA 1
ATOM 2417 C C . ASP A 1 317 ? 22.203 4.726 -13.185 1.00 95.38 317 ASP A C 1
ATOM 2419 O O . ASP A 1 317 ? 22.558 5.890 -13.392 1.00 95.38 317 ASP A O 1
ATOM 2423 N N . VAL A 1 318 ? 21.337 4.088 -13.981 1.00 97.69 318 VAL A N 1
ATOM 2424 C CA . VAL A 1 318 ? 20.742 4.636 -15.206 1.00 97.69 318 VAL A CA 1
ATOM 2425 C C . VAL A 1 318 ? 19.220 4.507 -15.165 1.00 97.69 318 VAL A C 1
ATOM 2427 O O . VAL A 1 318 ? 18.674 3.525 -14.673 1.00 97.69 318 VAL A O 1
ATOM 2430 N N . TYR A 1 319 ? 18.526 5.500 -15.715 1.00 97.62 319 TYR A N 1
ATOM 2431 C CA . TYR A 1 319 ? 17.070 5.527 -15.835 1.00 97.62 319 TYR A CA 1
ATOM 2432 C C . TYR A 1 319 ? 16.681 5.596 -17.308 1.00 97.62 319 TYR A C 1
ATOM 2434 O O . TYR A 1 319 ? 17.098 6.517 -18.018 1.00 97.62 319 TYR A O 1
ATOM 2442 N N . VAL A 1 320 ? 15.863 4.643 -17.756 1.00 98.56 320 VAL A N 1
ATOM 2443 C CA . VAL A 1 320 ? 15.349 4.562 -19.125 1.00 98.56 320 VAL A CA 1
ATOM 2444 C C . VAL A 1 320 ? 13.840 4.791 -19.122 1.00 98.56 320 VAL A C 1
ATOM 2446 O O . VAL A 1 320 ? 13.064 4.019 -18.561 1.00 98.56 320 VAL A O 1
ATOM 2449 N N . PHE A 1 321 ? 13.406 5.861 -19.780 1.00 98.38 321 PHE A N 1
ATOM 2450 C CA . PHE A 1 321 ? 11.995 6.190 -19.947 1.00 98.38 321 PHE A CA 1
ATOM 2451 C C . PHE A 1 321 ? 11.546 5.795 -21.351 1.00 98.38 321 PHE A C 1
ATOM 2453 O O . PHE A 1 321 ? 11.948 6.406 -22.342 1.00 98.38 321 PHE A O 1
ATOM 2460 N N . CYS A 1 322 ? 10.704 4.775 -21.420 1.00 98.62 322 CYS A N 1
ATOM 2461 C CA . CYS A 1 322 ? 10.198 4.168 -22.639 1.00 98.62 322 CYS A CA 1
ATOM 2462 C C . CYS A 1 322 ? 8.830 4.768 -22.986 1.00 98.62 322 CYS A C 1
ATOM 2464 O O . CYS A 1 322 ? 7.860 4.631 -22.235 1.00 98.62 322 CYS A O 1
ATOM 2466 N N . LEU A 1 323 ? 8.735 5.424 -24.137 1.00 98.38 323 LEU A N 1
ATOM 2467 C CA . LEU A 1 323 ? 7.495 5.966 -24.676 1.00 98.38 323 LEU A CA 1
ATOM 2468 C C . LEU A 1 323 ? 7.028 5.117 -25.857 1.00 98.38 323 LEU A C 1
ATOM 2470 O O . LEU A 1 323 ? 7.703 5.081 -26.883 1.00 98.38 323 LEU A O 1
ATOM 2474 N N . GLN A 1 324 ? 5.841 4.521 -25.748 1.00 98.00 324 GLN A N 1
ATOM 2475 C CA . GLN A 1 324 ? 5.129 3.986 -26.905 1.00 98.00 324 GLN A CA 1
ATOM 2476 C C . GLN A 1 324 ? 4.415 5.136 -27.635 1.00 98.00 324 GLN A C 1
ATOM 2478 O O . GLN A 1 324 ? 3.689 5.934 -27.028 1.00 98.00 324 GLN A O 1
ATOM 2483 N N . THR A 1 325 ? 4.680 5.258 -28.934 1.00 97.75 325 THR A N 1
ATOM 2484 C CA . THR A 1 325 ? 4.418 6.480 -29.707 1.00 97.75 325 THR A CA 1
ATOM 2485 C C . THR A 1 325 ? 3.151 6.463 -30.557 1.00 97.75 325 THR A C 1
ATOM 2487 O O . THR A 1 325 ? 2.766 7.528 -31.050 1.00 97.75 325 THR A O 1
ATOM 2490 N N . ALA A 1 326 ? 2.475 5.319 -30.698 1.00 97.06 326 ALA A N 1
ATOM 2491 C CA . ALA A 1 326 ? 1.267 5.213 -31.508 1.00 97.06 326 ALA A CA 1
ATOM 2492 C C . ALA A 1 326 ? 0.153 6.119 -30.968 1.00 97.06 326 ALA A C 1
ATOM 2494 O O . ALA A 1 326 ? -0.049 6.260 -29.757 1.00 97.06 326 ALA A O 1
ATOM 2495 N N . LYS A 1 327 ? -0.580 6.752 -31.889 1.00 96.06 327 LYS A N 1
ATOM 2496 C CA . LYS A 1 327 ? -1.654 7.713 -31.578 1.00 96.06 327 LYS A CA 1
ATOM 2497 C C . LYS A 1 327 ? -3.028 7.278 -32.084 1.00 96.06 327 LYS A C 1
ATOM 2499 O O . LYS A 1 327 ? -4.016 7.924 -31.748 1.00 96.06 327 LYS A O 1
ATOM 2504 N N . THR A 1 328 ? -3.108 6.183 -32.831 1.00 93.88 328 THR A N 1
ATOM 2505 C CA . THR A 1 328 ? -4.362 5.522 -33.209 1.00 93.88 328 THR A CA 1
ATOM 2506 C C . THR A 1 328 ? -4.301 4.055 -32.778 1.00 93.88 328 THR A C 1
ATOM 2508 O O . THR A 1 328 ? -3.220 3.478 -32.657 1.00 93.88 328 THR A O 1
ATOM 2511 N N . HIS A 1 329 ? -5.454 3.454 -32.482 1.00 91.12 329 HIS A N 1
ATOM 2512 C CA . HIS A 1 329 ? -5.506 2.027 -32.150 1.00 91.12 329 HIS A CA 1
ATOM 2513 C C . HIS A 1 329 ? -5.241 1.133 -33.365 1.00 91.12 329 HIS A C 1
ATOM 2515 O O . HIS A 1 329 ? -4.829 -0.005 -33.181 1.00 91.12 329 HIS A O 1
ATOM 2521 N N . GLU A 1 330 ? -5.480 1.654 -34.569 1.00 92.75 330 GLU A N 1
ATOM 2522 C CA . GLU A 1 330 ? -5.224 0.982 -35.845 1.00 92.75 330 GLU A CA 1
ATOM 2523 C C . GLU A 1 330 ? -3.722 0.836 -36.105 1.00 92.75 330 GLU A C 1
ATOM 2525 O O . GLU A 1 330 ? -3.281 -0.235 -36.507 1.00 92.75 330 GLU A O 1
ATOM 2530 N N . ASP A 1 331 ? -2.937 1.875 -35.801 1.00 94.25 331 ASP A N 1
ATOM 2531 C CA . ASP A 1 331 ? -1.487 1.875 -36.016 1.00 94.25 331 ASP A CA 1
ATOM 2532 C C . ASP A 1 331 ? -0.704 1.280 -34.834 1.00 94.25 331 ASP A C 1
ATOM 2534 O O . ASP A 1 331 ? 0.504 1.089 -34.942 1.00 94.25 331 ASP A O 1
ATOM 2538 N N . TYR A 1 332 ? -1.339 1.031 -33.681 1.00 95.56 332 TYR A N 1
ATOM 2539 C CA . TYR A 1 332 ? -0.643 0.490 -32.511 1.00 95.56 332 TYR A CA 1
ATOM 2540 C C . TYR A 1 332 ? -0.306 -0.985 -32.733 1.00 95.56 332 TYR A C 1
ATOM 2542 O O . TYR A 1 332 ? -1.148 -1.860 -32.508 1.00 95.56 332 TYR A O 1
ATOM 2550 N N . ASP A 1 333 ? 0.966 -1.259 -33.016 1.00 96.06 333 ASP A N 1
ATOM 2551 C CA . ASP A 1 333 ? 1.529 -2.605 -33.019 1.00 96.06 333 ASP A CA 1
ATOM 2552 C C . ASP A 1 333 ? 2.515 -2.757 -31.844 1.00 96.06 333 ASP A C 1
ATOM 2554 O O . ASP A 1 333 ? 3.593 -2.157 -31.857 1.00 96.06 333 ASP A O 1
ATOM 2558 N N . PRO A 1 334 ? 2.179 -3.534 -30.793 1.00 91.38 334 PRO A N 1
ATOM 2559 C CA . PRO A 1 334 ? 3.092 -3.745 -29.673 1.00 91.38 334 PRO A CA 1
ATOM 2560 C C . PRO A 1 334 ? 4.369 -4.510 -30.061 1.00 91.38 334 PRO A C 1
ATOM 2562 O O . PRO A 1 334 ? 5.329 -4.477 -29.293 1.00 91.38 334 PRO A O 1
ATOM 2565 N N . LEU A 1 335 ? 4.390 -5.200 -31.206 1.00 96.12 335 LEU A N 1
ATOM 2566 C CA . LEU A 1 335 ? 5.546 -5.957 -31.693 1.00 96.12 335 LEU A CA 1
ATOM 2567 C C . LEU A 1 335 ? 6.486 -5.105 -32.557 1.00 96.12 335 LEU A C 1
ATOM 2569 O O . LEU A 1 335 ? 7.646 -5.476 -32.750 1.00 96.12 335 LEU A O 1
ATOM 2573 N N . ASP A 1 336 ? 6.020 -3.954 -33.042 1.00 97.94 336 ASP A N 1
ATOM 2574 C CA . ASP A 1 336 ? 6.842 -3.012 -33.788 1.00 97.94 336 ASP A CA 1
ATOM 2575 C C . ASP A 1 336 ? 7.684 -2.157 -32.833 1.00 97.94 336 ASP A C 1
ATOM 2577 O O . ASP A 1 336 ? 7.262 -1.145 -32.265 1.00 97.94 336 ASP A O 1
ATOM 2581 N N . VAL A 1 337 ? 8.939 -2.566 -32.676 1.00 97.69 337 VAL A N 1
ATOM 2582 C CA . VAL A 1 337 ? 9.911 -1.895 -31.810 1.00 97.69 337 VAL A CA 1
ATOM 2583 C C . VAL A 1 337 ? 10.215 -0.461 -32.275 1.00 97.69 337 VAL A C 1
ATOM 2585 O O . VAL A 1 337 ? 10.614 0.371 -31.459 1.00 97.69 337 VAL A O 1
ATOM 2588 N N . SER A 1 338 ? 9.982 -0.119 -33.549 1.00 97.25 338 SER A N 1
ATOM 2589 C CA . SER A 1 338 ? 10.174 1.251 -34.045 1.00 97.25 338 SER A CA 1
ATOM 2590 C C . SER A 1 338 ? 9.157 2.247 -33.467 1.00 97.25 338 SER A C 1
ATOM 2592 O O . SER A 1 338 ? 9.416 3.452 -33.449 1.00 97.25 338 SER A O 1
ATOM 2594 N N . GLN A 1 339 ? 8.048 1.755 -32.900 1.00 98.00 339 GLN A N 1
ATOM 2595 C CA . GLN A 1 339 ? 7.053 2.568 -32.194 1.00 98.00 339 GLN A CA 1
ATOM 2596 C C . GLN A 1 339 ? 7.482 2.966 -30.777 1.00 98.00 339 GLN A C 1
ATOM 2598 O O . GLN A 1 339 ? 6.705 3.617 -30.069 1.00 98.00 339 GLN A O 1
ATOM 2603 N N . TRP A 1 340 ? 8.702 2.621 -30.358 1.00 98.56 340 TRP A N 1
ATOM 2604 C CA . TRP A 1 340 ? 9.258 2.980 -29.060 1.00 98.56 340 TRP A CA 1
ATOM 2605 C C . TRP A 1 340 ? 10.351 4.043 -29.164 1.00 98.56 340 TRP A C 1
ATOM 2607 O O . TRP A 1 340 ? 11.263 3.970 -29.985 1.00 98.56 340 TRP A O 1
ATOM 2617 N N . GLN A 1 341 ? 10.274 5.018 -28.264 1.00 98.62 341 GLN A N 1
ATOM 2618 C CA . GLN A 1 341 ? 11.299 6.032 -28.041 1.00 98.62 341 GLN A CA 1
ATOM 2619 C C . GLN A 1 341 ? 11.831 5.930 -26.617 1.00 98.62 341 GLN A C 1
ATOM 2621 O O . GLN A 1 341 ? 11.057 5.753 -25.675 1.00 98.62 341 GLN A O 1
ATOM 2626 N N . PHE A 1 342 ? 13.144 6.079 -26.456 1.00 98.75 342 PHE A N 1
ATOM 2627 C CA . PHE A 1 342 ? 13.818 5.884 -25.177 1.00 98.75 342 PHE A CA 1
ATOM 2628 C C . PHE A 1 342 ? 14.577 7.140 -24.771 1.00 98.75 342 PHE A C 1
ATOM 2630 O O . PHE A 1 342 ? 15.454 7.609 -25.491 1.00 98.75 342 PHE A O 1
ATOM 2637 N N . TYR A 1 343 ? 14.264 7.676 -23.598 1.00 98.56 343 TYR A N 1
ATOM 2638 C CA . TYR A 1 343 ? 15.037 8.749 -22.980 1.00 98.56 343 TYR A CA 1
ATOM 2639 C C . TYR A 1 343 ? 15.923 8.142 -21.900 1.00 98.56 343 TYR A C 1
ATOM 2641 O O . TYR A 1 343 ? 15.420 7.417 -21.044 1.00 98.56 343 TYR A O 1
ATOM 2649 N N . VAL A 1 344 ? 17.220 8.442 -21.924 1.00 98.38 344 VAL A N 1
ATOM 2650 C CA . VAL A 1 344 ? 18.200 7.825 -21.023 1.00 98.38 344 VAL A CA 1
ATOM 2651 C C . VAL A 1 344 ? 18.886 8.902 -20.190 1.00 98.38 344 VAL A C 1
ATOM 2653 O O . VAL A 1 344 ? 19.367 9.897 -20.728 1.00 98.38 344 VAL A O 1
ATOM 2656 N N . ALA A 1 345 ? 18.920 8.723 -18.873 1.00 96.75 345 ALA A N 1
ATOM 2657 C CA . ALA A 1 345 ? 19.567 9.655 -17.956 1.00 96.75 345 ALA A CA 1
ATOM 2658 C C . ALA A 1 345 ? 20.378 8.922 -16.884 1.00 96.75 345 ALA A C 1
ATOM 2660 O O . ALA A 1 345 ? 19.977 7.861 -16.409 1.00 96.75 345 ALA A O 1
ATOM 2661 N N . ASP A 1 346 ? 21.489 9.529 -16.471 1.00 95.81 346 ASP A N 1
ATOM 2662 C CA . ASP A 1 346 ? 22.241 9.109 -15.291 1.00 95.81 346 ASP A CA 1
ATOM 2663 C C . ASP A 1 346 ? 21.490 9.446 -13.990 1.00 95.81 346 ASP A C 1
ATOM 2665 O O . ASP A 1 346 ? 20.664 10.369 -13.927 1.00 95.81 346 ASP A O 1
ATOM 2669 N N . ARG A 1 347 ? 21.805 8.702 -12.927 1.00 93.94 347 ARG A N 1
ATOM 2670 C CA . ARG A 1 347 ? 21.234 8.877 -11.586 1.00 93.94 347 ARG A CA 1
ATOM 2671 C C . ARG A 1 347 ? 21.320 10.314 -11.062 1.00 93.94 347 ARG A C 1
ATOM 2673 O O . ARG A 1 347 ? 20.334 10.821 -10.526 1.00 93.94 347 ARG A O 1
ATOM 2680 N N . MET A 1 348 ? 22.455 10.991 -11.232 1.00 90.94 348 MET A N 1
ATOM 2681 C CA . MET A 1 348 ? 22.672 12.340 -10.695 1.00 90.94 348 MET A CA 1
ATOM 2682 C C . MET A 1 348 ? 21.689 13.354 -11.307 1.00 90.94 348 MET A C 1
ATOM 2684 O O . MET A 1 348 ? 21.156 14.227 -10.613 1.00 90.94 348 MET A O 1
ATOM 2688 N N . ARG A 1 349 ? 21.405 13.258 -12.611 1.00 91.50 349 ARG A N 1
ATOM 2689 C CA . ARG A 1 349 ? 20.376 14.094 -13.255 1.00 91.50 349 ARG A CA 1
ATOM 2690 C C . ARG A 1 349 ? 18.992 13.831 -12.671 1.00 91.50 349 ARG A C 1
ATOM 2692 O O . ARG A 1 349 ? 18.270 14.794 -12.404 1.00 91.50 349 ARG A O 1
ATOM 2699 N N . ILE A 1 350 ? 18.638 12.569 -12.439 1.00 91.88 350 ILE A N 1
ATOM 2700 C CA . ILE A 1 350 ? 17.345 12.197 -11.855 1.00 91.88 350 ILE A CA 1
ATOM 2701 C C . ILE A 1 350 ? 17.187 12.735 -10.431 1.00 91.88 350 ILE A C 1
ATOM 2703 O O . ILE A 1 350 ? 16.148 13.317 -10.113 1.00 91.88 350 ILE A O 1
ATOM 2707 N N . GLU A 1 351 ? 18.219 12.617 -9.599 1.00 90.00 351 GLU A N 1
ATOM 2708 C CA . GLU A 1 351 ? 18.216 13.106 -8.215 1.00 90.00 351 GLU A CA 1
ATOM 2709 C C . GLU A 1 351 ? 17.852 14.595 -8.124 1.00 90.00 351 GLU A C 1
ATOM 2711 O O . GLU A 1 351 ? 16.977 14.984 -7.340 1.00 90.00 351 GLU A O 1
ATOM 2716 N N . ARG A 1 352 ? 18.427 15.421 -9.010 1.00 85.81 352 ARG A N 1
ATOM 2717 C CA . ARG A 1 352 ? 18.171 16.872 -9.075 1.00 85.81 352 ARG A CA 1
ATOM 2718 C C . ARG A 1 352 ? 16.735 17.254 -9.451 1.00 85.81 352 ARG A C 1
ATOM 2720 O O . ARG A 1 352 ? 16.342 18.398 -9.229 1.00 85.81 352 ARG A O 1
ATOM 2727 N N . ARG A 1 353 ? 15.952 16.341 -10.033 1.00 78.75 353 ARG A N 1
ATOM 2728 C CA . ARG A 1 353 ? 14.535 16.553 -10.398 1.00 78.75 353 ARG A CA 1
ATOM 2729 C C . ARG A 1 353 ? 13.575 15.597 -9.689 1.00 78.75 353 ARG A C 1
ATOM 2731 O O . ARG A 1 353 ? 12.433 15.423 -10.121 1.00 78.75 353 ARG A O 1
ATOM 2738 N N . SER A 1 354 ? 14.024 14.992 -8.595 1.00 75.50 354 SER A N 1
ATOM 2739 C CA . SER A 1 354 ? 13.269 13.979 -7.871 1.00 75.50 354 SER A CA 1
ATOM 2740 C C . SER A 1 354 ? 11.869 14.430 -7.437 1.00 75.50 354 SER A C 1
ATOM 2742 O O . SER A 1 354 ? 11.605 15.594 -7.144 1.00 75.50 354 SER A O 1
ATOM 2744 N N . ALA A 1 355 ? 10.943 13.469 -7.405 1.00 69.88 355 ALA A N 1
ATOM 2745 C CA . ALA A 1 355 ? 9.564 13.604 -6.938 1.00 69.88 355 ALA A CA 1
ATOM 2746 C C . ALA A 1 355 ? 8.651 14.576 -7.716 1.00 69.88 355 ALA A C 1
ATOM 2748 O O . ALA A 1 355 ? 7.471 14.676 -7.353 1.00 69.88 355 ALA A O 1
ATOM 2749 N N . VAL A 1 356 ? 9.115 15.185 -8.812 1.00 80.75 356 VAL A N 1
ATOM 2750 C CA . VAL A 1 356 ? 8.313 16.011 -9.732 1.00 80.75 356 VAL A CA 1
ATOM 2751 C C . VAL A 1 356 ? 7.899 15.194 -10.958 1.00 80.75 356 VAL A C 1
ATOM 2753 O O . VAL A 1 356 ? 8.700 14.461 -11.532 1.00 80.75 356 VAL A O 1
ATOM 2756 N N . SER A 1 357 ? 6.635 15.308 -11.371 1.00 86.00 357 SER A N 1
ATOM 2757 C CA . SER A 1 357 ? 6.167 14.688 -12.615 1.00 86.00 357 SER A CA 1
ATOM 2758 C C . SER A 1 357 ? 6.719 15.439 -13.830 1.00 86.00 357 SER A C 1
ATOM 2760 O O . SER A 1 357 ? 6.521 16.645 -13.965 1.00 86.00 357 SER A O 1
ATOM 2762 N N . MET A 1 358 ? 7.369 14.721 -14.739 1.00 92.12 358 MET A N 1
ATOM 2763 C CA . MET A 1 358 ? 7.996 15.243 -15.949 1.00 92.12 358 MET A CA 1
ATOM 2764 C C . MET A 1 358 ? 7.183 14.845 -17.179 1.00 92.12 358 MET A C 1
ATOM 2766 O O . MET A 1 358 ? 7.036 13.662 -17.480 1.00 92.12 358 MET A O 1
ATOM 2770 N N . GLY A 1 359 ? 6.662 15.840 -17.898 1.00 94.06 359 GLY A N 1
ATOM 2771 C CA . GLY A 1 359 ? 6.167 15.641 -19.262 1.00 94.06 359 GLY A CA 1
ATOM 2772 C C . GLY A 1 359 ? 7.322 15.572 -20.263 1.00 94.06 359 GLY A C 1
ATOM 2773 O O . GLY A 1 359 ? 8.462 15.898 -19.922 1.00 94.06 359 GLY A O 1
ATOM 2774 N N . LEU A 1 360 ? 7.030 15.210 -21.514 1.00 95.94 360 LEU A N 1
ATOM 2775 C CA . LEU A 1 360 ? 8.053 14.998 -22.551 1.00 95.94 360 LEU A CA 1
ATOM 2776 C C . LEU A 1 360 ? 9.045 16.165 -22.735 1.00 95.94 360 LEU A C 1
ATOM 2778 O O . LEU A 1 360 ? 10.238 15.887 -22.815 1.00 95.94 360 LEU A O 1
ATOM 2782 N N . PRO A 1 361 ? 8.641 17.455 -22.724 1.00 95.56 361 PRO A N 1
ATOM 2783 C CA . PRO A 1 361 ? 9.609 18.552 -22.829 1.00 95.56 361 PRO A CA 1
ATOM 2784 C C . PRO A 1 361 ? 10.579 18.622 -21.641 1.00 95.56 361 PRO A C 1
ATOM 2786 O O . PRO A 1 361 ? 11.773 18.851 -21.818 1.00 95.56 361 PRO A O 1
ATOM 2789 N N . ALA A 1 362 ? 10.080 18.394 -20.422 1.00 93.62 362 ALA A N 1
ATOM 2790 C CA . ALA A 1 362 ? 10.906 18.395 -19.215 1.00 93.62 362 ALA A CA 1
ATOM 2791 C C . ALA A 1 362 ? 11.853 17.189 -19.180 1.00 93.62 362 ALA A C 1
ATOM 2793 O O . ALA A 1 362 ? 12.997 17.324 -18.743 1.00 93.62 362 ALA A O 1
ATOM 2794 N N . LEU A 1 363 ? 11.384 16.037 -19.670 1.00 94.38 363 LEU A N 1
ATOM 2795 C CA . LEU A 1 363 ? 12.189 14.833 -19.820 1.00 94.38 363 LEU A CA 1
ATOM 2796 C C . LEU A 1 363 ? 13.286 15.027 -20.872 1.00 94.38 363 LEU A C 1
ATOM 2798 O O . LEU A 1 363 ? 14.440 14.732 -20.590 1.00 94.38 363 LEU A O 1
ATOM 2802 N N . ALA A 1 364 ? 12.967 15.612 -22.029 1.00 95.50 364 ALA A N 1
ATOM 2803 C CA . ALA A 1 364 ? 13.955 15.906 -23.064 1.00 95.50 364 ALA A CA 1
ATOM 2804 C C . ALA A 1 364 ? 15.024 16.902 -22.583 1.00 95.50 364 ALA A C 1
ATOM 2806 O O . ALA A 1 364 ? 16.207 16.742 -22.864 1.00 95.50 364 ALA A O 1
ATOM 2807 N N . ALA A 1 365 ? 14.633 17.902 -21.788 1.00 93.69 365 ALA A N 1
ATOM 2808 C CA . ALA A 1 365 ? 15.581 18.821 -21.157 1.00 93.69 365 ALA A CA 1
ATOM 2809 C C . ALA A 1 365 ? 16.486 18.142 -20.107 1.00 93.69 365 ALA A C 1
ATOM 2811 O O . ALA A 1 365 ? 17.522 18.696 -19.755 1.00 93.69 365 ALA A O 1
ATOM 2812 N N . LEU A 1 366 ? 16.081 16.989 -19.564 1.00 92.62 366 LEU A N 1
ATOM 2813 C CA . LEU A 1 366 ? 16.842 16.238 -18.563 1.00 92.62 366 LEU A CA 1
ATOM 2814 C C . LEU A 1 366 ? 17.757 15.178 -19.194 1.00 92.62 366 LEU A C 1
ATOM 2816 O O . LEU A 1 366 ? 18.928 15.075 -18.838 1.00 92.62 366 LEU A O 1
ATOM 2820 N N . ALA A 1 367 ? 17.199 14.381 -20.101 1.00 94.31 367 ALA A N 1
ATOM 2821 C CA . ALA A 1 367 ? 17.810 13.189 -20.682 1.00 94.31 367 ALA A CA 1
ATOM 2822 C C . ALA A 1 367 ? 18.393 13.428 -22.087 1.00 94.31 367 ALA A C 1
ATOM 2824 O O . ALA A 1 367 ? 19.145 12.604 -22.591 1.00 94.31 367 ALA A O 1
ATOM 2825 N N . GLY A 1 368 ? 18.075 14.560 -22.721 1.00 94.81 368 GLY A N 1
ATOM 2826 C CA . GLY A 1 368 ? 18.344 14.791 -24.139 1.00 94.81 368 GLY A CA 1
ATOM 2827 C C . GLY A 1 368 ? 17.204 14.303 -25.037 1.00 94.81 368 GLY A C 1
ATOM 2828 O O . GLY A 1 368 ? 16.118 13.952 -24.571 1.00 94.81 368 GLY A O 1
ATOM 2829 N N . GLN A 1 369 ? 17.436 14.322 -26.351 1.00 96.19 369 GLN A N 1
ATOM 2830 C CA . GLN A 1 369 ? 16.473 13.784 -27.316 1.00 96.19 369 GLN A CA 1
ATOM 2831 C C . GLN A 1 369 ? 16.341 12.264 -27.157 1.00 96.19 369 GLN A C 1
ATOM 2833 O O . GLN A 1 369 ? 17.321 11.612 -26.792 1.00 96.19 369 GLN A O 1
ATOM 2838 N N . PRO A 1 370 ? 15.152 11.692 -27.418 1.00 98.00 370 PRO A N 1
ATOM 2839 C CA . PRO A 1 370 ? 14.990 10.253 -27.341 1.00 98.00 370 PRO A CA 1
ATOM 2840 C C . PRO A 1 370 ? 15.802 9.557 -28.431 1.00 98.00 370 PRO A C 1
ATOM 2842 O O . PRO A 1 370 ? 15.947 10.074 -29.541 1.00 98.00 370 PRO A O 1
ATOM 2845 N N . VAL A 1 371 ? 16.263 8.352 -28.123 1.00 98.62 371 VAL A N 1
ATOM 2846 C CA . VAL A 1 371 ? 16.876 7.438 -29.084 1.00 98.62 371 VAL A CA 1
ATOM 2847 C C . VAL A 1 371 ? 15.886 6.355 -29.502 1.00 98.62 371 VAL A C 1
ATOM 2849 O O . VAL A 1 371 ? 14.909 6.079 -28.798 1.00 98.62 371 VAL A O 1
ATOM 2852 N N . LEU A 1 372 ? 16.135 5.742 -30.657 1.00 98.50 372 LEU A N 1
ATOM 2853 C CA . LEU A 1 372 ? 15.432 4.534 -31.082 1.00 98.50 372 LEU A CA 1
ATOM 2854 C C . LEU A 1 372 ? 16.108 3.295 -30.488 1.00 98.50 372 LEU A C 1
ATOM 2856 O O . LEU A 1 372 ? 17.227 3.357 -29.979 1.00 98.50 372 LEU A O 1
ATOM 2860 N N . TYR A 1 373 ? 15.435 2.149 -30.582 1.00 98.56 373 TYR A N 1
ATOM 2861 C CA . TYR A 1 373 ? 15.924 0.892 -30.014 1.00 98.56 373 TYR A CA 1
ATOM 2862 C C . TYR A 1 373 ? 17.341 0.508 -30.473 1.00 98.56 373 TYR A C 1
ATOM 2864 O O . TYR A 1 373 ? 18.136 0.039 -29.663 1.00 98.56 373 TYR A O 1
ATOM 2872 N N . ALA A 1 374 ? 17.679 0.754 -31.744 1.00 97.94 374 ALA A N 1
ATOM 2873 C CA . ALA A 1 374 ? 18.999 0.447 -32.300 1.00 97.94 374 ALA A CA 1
ATOM 2874 C C . ALA A 1 374 ? 20.150 1.159 -31.560 1.00 97.94 374 ALA A C 1
ATOM 2876 O O . ALA A 1 374 ? 21.235 0.598 -31.425 1.00 97.94 374 ALA A O 1
ATOM 2877 N N . ASP A 1 375 ? 19.888 2.353 -31.027 1.00 98.38 375 ASP A N 1
ATOM 2878 C CA . ASP A 1 375 ? 20.877 3.200 -30.355 1.00 98.38 375 ASP A CA 1
ATOM 2879 C C . ASP A 1 37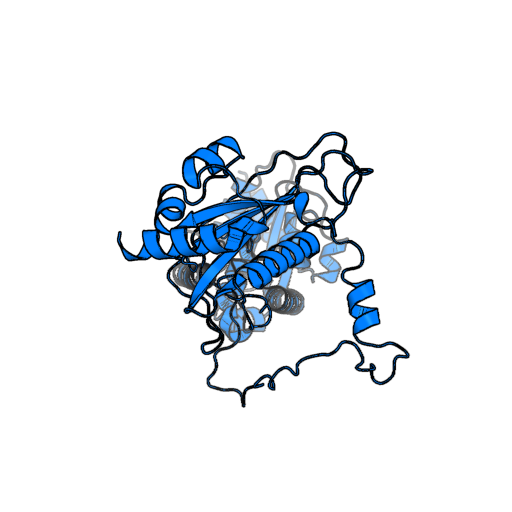5 ? 20.777 3.126 -28.820 1.00 98.38 375 ASP A C 1
ATOM 2881 O O . ASP A 1 375 ? 21.615 3.684 -28.104 1.00 98.38 375 ASP A O 1
ATOM 2885 N N . LEU A 1 376 ? 19.775 2.414 -28.289 1.00 98.56 376 LEU A N 1
ATOM 2886 C CA . LEU A 1 376 ? 19.486 2.336 -26.855 1.00 98.56 376 LEU A CA 1
ATOM 2887 C C . LEU A 1 376 ? 20.683 1.824 -26.047 1.00 98.56 376 LEU A C 1
ATOM 2889 O O . LEU A 1 376 ? 21.017 2.395 -25.009 1.00 98.56 376 LEU A O 1
ATOM 2893 N N . ARG A 1 377 ? 21.374 0.789 -26.539 1.00 98.19 377 ARG A N 1
ATOM 2894 C CA . ARG A 1 377 ? 22.563 0.240 -25.871 1.00 98.19 377 ARG A CA 1
ATOM 2895 C C . ARG A 1 377 ? 23.647 1.301 -25.688 1.00 98.19 377 ARG A C 1
ATOM 2897 O O . ARG A 1 377 ? 24.190 1.439 -24.597 1.00 98.19 377 ARG A O 1
ATOM 2904 N N . ALA A 1 378 ? 23.957 2.043 -26.751 1.00 98.06 378 ALA A N 1
ATOM 2905 C CA . ALA A 1 378 ? 24.985 3.077 -26.718 1.00 98.06 378 ALA A CA 1
ATOM 2906 C C . ALA A 1 378 ? 24.602 4.212 -25.757 1.00 98.06 378 ALA A C 1
ATOM 2908 O O . ALA A 1 378 ? 25.442 4.673 -24.987 1.00 98.06 378 ALA A O 1
ATOM 2909 N N . ALA A 1 379 ? 23.325 4.607 -25.744 1.00 98.38 379 ALA A N 1
ATOM 2910 C CA . ALA A 1 379 ? 22.818 5.625 -24.829 1.00 98.38 379 ALA A CA 1
ATOM 2911 C C . ALA A 1 379 ? 22.913 5.199 -23.351 1.00 98.38 379 ALA A C 1
ATOM 2913 O O . ALA A 1 379 ? 23.313 6.005 -22.512 1.00 98.38 379 ALA A O 1
ATOM 2914 N N . VAL A 1 380 ? 22.593 3.938 -23.027 1.00 98.12 380 VAL A N 1
ATOM 2915 C CA . VAL A 1 380 ? 22.727 3.397 -21.660 1.00 98.12 380 VAL A CA 1
ATOM 2916 C C . VAL A 1 380 ? 24.185 3.376 -21.211 1.00 98.12 380 VAL A C 1
ATOM 2918 O O . VAL A 1 380 ? 24.476 3.844 -20.113 1.00 98.12 380 VAL A O 1
ATOM 2921 N N . VAL A 1 381 ? 25.101 2.903 -22.062 1.00 97.06 381 VAL A N 1
ATOM 2922 C CA . VAL A 1 381 ? 26.543 2.891 -21.755 1.00 97.06 381 VAL A CA 1
ATOM 2923 C C . VAL A 1 381 ? 27.053 4.309 -21.490 1.00 97.06 381 VAL A C 1
ATOM 2925 O O . VAL A 1 381 ? 27.669 4.553 -20.456 1.00 97.06 381 VAL A O 1
ATOM 2928 N N . ALA A 1 382 ? 26.723 5.266 -22.361 1.00 96.56 382 ALA A N 1
ATOM 2929 C CA . ALA A 1 382 ? 27.148 6.654 -22.199 1.00 96.56 382 ALA A CA 1
ATOM 2930 C C . ALA A 1 382 ? 26.612 7.292 -20.901 1.00 96.56 382 ALA A C 1
ATOM 2932 O O . ALA A 1 382 ? 27.328 8.037 -20.231 1.00 96.56 382 ALA A O 1
ATOM 2933 N N . ALA A 1 383 ? 25.363 6.999 -20.521 1.00 96.56 383 ALA A N 1
ATOM 2934 C CA . ALA A 1 383 ? 24.787 7.485 -19.267 1.00 96.56 383 ALA A CA 1
ATOM 2935 C C . ALA A 1 383 ? 25.460 6.855 -18.036 1.00 96.56 383 ALA A C 1
ATOM 2937 O O . ALA A 1 383 ? 25.738 7.561 -17.065 1.00 96.56 383 ALA A O 1
ATOM 2938 N N . ALA A 1 384 ? 25.761 5.554 -18.086 1.00 94.50 384 ALA A N 1
ATOM 2939 C CA . ALA A 1 384 ? 26.465 4.854 -17.016 1.00 94.50 384 ALA A CA 1
ATOM 2940 C C . ALA A 1 384 ? 27.880 5.417 -16.806 1.00 94.50 384 ALA A C 1
ATOM 2942 O O . ALA A 1 384 ? 28.287 5.661 -15.673 1.00 94.50 384 ALA A O 1
ATOM 2943 N N . GLU A 1 385 ? 28.616 5.683 -17.889 1.00 92.06 385 GLU A N 1
ATOM 2944 C CA . GLU A 1 385 ? 29.950 6.292 -17.836 1.00 92.06 385 GLU A CA 1
ATOM 2945 C C . GLU A 1 385 ? 29.909 7.719 -17.278 1.00 92.06 385 GLU A C 1
ATOM 2947 O O . GLU A 1 385 ? 30.685 8.051 -16.381 1.00 92.06 385 GLU A O 1
ATOM 2952 N N . ALA A 1 386 ? 28.971 8.550 -17.742 1.00 87.56 386 ALA A N 1
ATOM 2953 C CA . ALA A 1 386 ? 28.811 9.919 -17.248 1.00 87.56 386 ALA A CA 1
ATOM 2954 C C . ALA A 1 386 ? 28.531 9.970 -15.735 1.00 87.56 386 ALA A C 1
ATOM 2956 O O . ALA A 1 386 ? 29.028 10.864 -15.044 1.00 87.56 386 ALA A O 1
ATOM 2957 N N . GLY A 1 387 ? 27.775 8.996 -15.219 1.00 78.81 387 GLY A N 1
ATOM 2958 C CA . GLY A 1 387 ? 27.479 8.859 -13.794 1.00 78.81 387 GLY A CA 1
ATOM 2959 C C . GLY A 1 387 ? 28.660 8.396 -12.933 1.00 78.81 387 GLY A C 1
ATOM 2960 O O . GLY A 1 387 ? 28.626 8.616 -11.730 1.00 78.81 387 GLY A O 1
ATOM 2961 N N . ARG A 1 388 ? 29.702 7.782 -13.517 1.00 77.00 388 ARG A N 1
ATOM 2962 C CA . ARG A 1 388 ? 30.906 7.321 -12.790 1.00 77.00 388 ARG A CA 1
ATOM 2963 C C . ARG A 1 388 ? 31.990 8.401 -12.652 1.00 77.00 388 ARG A C 1
ATOM 2965 O O . ARG A 1 388 ? 32.879 8.256 -11.819 1.00 77.00 388 ARG A O 1
ATOM 2972 N N . VAL A 1 389 ? 31.958 9.436 -13.497 1.00 63.16 389 VAL A N 1
ATOM 2973 C CA . VAL A 1 389 ? 32.991 10.496 -13.585 1.00 63.16 389 VAL A CA 1
ATOM 2974 C C . VAL A 1 389 ? 32.601 11.770 -12.811 1.00 63.16 389 VAL A C 1
ATOM 2976 O O . VAL A 1 389 ? 33.441 12.646 -12.608 1.00 63.16 389 VAL A O 1
ATOM 2979 N N . SER A 1 390 ? 31.342 11.877 -12.380 1.00 52.59 390 SER A N 1
ATOM 2980 C CA . SER A 1 390 ? 30.807 12.987 -11.570 1.00 52.59 390 SER A CA 1
ATOM 2981 C C . SER A 1 390 ? 30.729 12.595 -10.102 1.00 52.59 390 SER A C 1
ATOM 2983 O O . SER A 1 390 ? 30.872 13.509 -9.259 1.00 52.59 390 SER A O 1
#

Radius of gyration: 29.19 Å; chains: 1; bounding box: 67×55×77 Å

Foldseek 3Di:
DPVVQLVLFLVQQLDDWAFPVRCLPPFWQAWWKKFKAFDPVLCVLLVHDAPDPRQTQDMDTDGGGPSDCQVCVQQPDLQQLPDLLLLLSCLSNCVVLVWQWAASDNVDRPLDLRIHTPNVRSVSSNVCCNVTITMTIDHDDPPDDRVVSSLVNCCVSLNLSDQPSVPDGNVVSSVSSNVSSVSNSVDDPFDDFDPPDPDPDPPDDDDDPQQDDDVPDPHTNVVVCCVVQVDCQAQVNVQVLQLVLLCVLLVFPDDADPQALAGTAHPVRAGEHEAEDEQDHPDDDPGTDFDKDAAAFAFHQDPVRRDTHPDGHNPGQKYKYKYQQDGDPVPDDSPPQQSIWIFMAGRVLQVVVHPDIDTPVRSCVRRNGTDGSNCSNVSNVVRSVVSVVD

pLDDT: mean 86.95, std 13.35, range [35.53, 98.75]